Protein AF-0000000086528249 (afdb_homodimer)

Radius of gyration: 24.64 Å; Cα contacts (8 Å, |Δi|>4): 1067; chains: 2; bounding box: 59×67×69 Å

Nearest PDB structures (foldseek):
  6g4r-assembly1_E  TM=5.813E-01  e=4.427E-22  Corynebacterium glutamicum
  3fxq-assembly1_A  TM=6.272E-01  e=4.652E-21  Comamonas testosteroni
  1al3-assembly1_A  TM=8.675E-01  e=9.451E-14  Klebsiella aerogenes
  5z50-assembly1_B  TM=8.691E-01  e=2.335E-13  Pseudomonas aeruginosa
  4gxa-assembly1_A  TM=8.692E-01  e=1.250E-11  Salmonella enterica subsp. enterica serovar Typhimurium str. LT2

Organism: NCBI:txid488447

Sequence (606 aa):
MSSDRSSLLPALTLRQVQHFVVLAHARSFTQAAQALSLTQPALTASIRQIEFLLGGRLFARSAHRLTLTSAGEAVLPLAERLLNQARGTFDDMTRLIGERIQTVRIAFIPSVAGRLLPALNALRDAHPTLRFTLTDLPNSALVEAVRDSVADLGIGVREPDSDDGTLRYRQLFEDEIVIVVRHDDPLARAKSVTWARLVDRELAVFVRGSVSESLHRTGGAEKLRLNVTYRMEYTEPLYALARNGLATAVLPSLYTMHLHDPELVALRVDKPRVTRAISLISLAGDDRGPHVRACREWIAKHIMSSDRSSLLPALTLRQVQHFVVLAHARSFTQAAQALSLTQPALTASIRQIEFLLGGRLFARSAHRLTLTSAGEAVLPLAERLLNQARGTFDDMTRLIGERIQTVRIAFIPSVAGRLLPALNALRDAHPTLRFTLTDLPNSALVEAVRDSVADLGIGVREPDSDDGTLRYRQLFEDEIVIVVRHDDPLARAKSVTWARLVDRELAVFVRGSVSESLHRTGGAEKLRLNVTYRMEYTEPLYALARNGLATAVLPSLYTMHLHDPELVALRVDKPRVTRAISLISLAGDDRGPHVRACREWIAKHI

Secondary structure (DSSP, 8-state):
----TTSSGGGS-HHHHHHHHHHHHH--HHHHHHHHT--HHHHHHHHHHHHHHHTS-SEEEETTEEEE-HHHHHHHHHHHHHHHHHHHHHHHHHHHHSS--EEEEEEE-GGGHHHHHHHHHHHHHH-TTEEEEEEE--HHHHHHHHHTTS-SEEEEE--GGG-SSSEEEEEEEEEEEEEEEETTSGGGGSSEEEGGGGTTSEEEEESSSHHHHHHHHHHHHHT---EEEEEESSHHHHHHHHHTTS-EEEEEGGGGTT---TTEEEEEEESS--EEEEEEEEESS--SSHHHHHHHHHHHHH-/----TTSSTTTS-HHHHHHHHHHHHH--HHHHHHHHT--HHHHHHHHHHHHHHHTS-SEEEETTEEEE-HHHHHHHHHHHHHHHHHHHHHHHHHHHHSS--EEEEEEE-GGGHHHHHHHHHHHHHH-TTEEEEEEE--HHHHHHHHHTTS-SEEEEE--GGG-SSSEEEEEEEEEEEEEEEETTSGGGGSSEEEGGGGTTSEEEEESSSHHHHHHHHHHHHHT---EEEEEESSHHHHHHHHHTTS-EEEEEGGGGTT---TTEEEEEEESS--EEEEEEEEESS--SSHHHHHHHHHHHHH-

InterPro domains:
  IPR000847 LysR, HTH, N-terminal domain [PF00126] (14-73)
  IPR000847 LysR, HTH, N-terminal domain [PR00039] (29-40)
  IPR000847 LysR, HTH, N-terminal domain [PR00039] (40-50)
  IPR000847 LysR, HTH, N-terminal domain [PR00039] (50-61)
  IPR000847 LysR, HTH, N-terminal domain [PS50931] (12-69)
  IPR005119 LysR, substrate-binding [PF03466] (102-302)
  IPR036388 Winged helix-like DNA-binding domain superfamily [G3DSA:1.10.10.10] (6-93)
  IPR036390 Winged helix DNA-binding domain superfamily [SSF46785] (12-119)
  IPR050950 HTH-type LysR transcriptional regulators [PTHR30419] (12-302)

Foldseek 3Di:
DPPPPVVLVVVQDLVLLVLLLLCQVVQDLVVSCVVSVHDSVVSVVSQVSVCVSVVHHQWDDDPPTTHGDPVVVVCNVVSVLVNLLVVQVVLQVVLVPPVRLAEAEEEEAPLCCVQQVVLVVVVCVVPVSYHYDYHHDFQVVQQVCQLVPSGAKYWHFDDPVPPPVFKDKAFQDKWWKKKKAFCPDPCNVDQEEEPQVQLPFEEEEAQDDCQVVLVVVLCVVVVGHHHHDYHHNDVVVLVVCRLVVNGIYIDTCSNCPPPPPNGMDIHAYPPPIDITTTIMMHTNDDGPDPSSVVSSVSSSVRD/DPPPPVVLVVVQDLVLLVLLLLCQVVQDLVVSCVVSVHDSVVSVVSQVSVCVSVVHHQWDDDPPTTHGDPVVVVCNVVSVLVNLLVVQVVLQVVLVPPVRLAEAEEEEAPLCCVQQVVLVVVVCVVPVSYHYDYHHDFQVVQQVCQLVPSGAKYWHFDDPVPPPVFKDKAFQDKWWKWKKAFCPDPCNVDQEEEPQVQLPFEEEEAQDDCQVVLVVVLCVVVVGHHHHDYHHNDVVVLVVCRLVRNGIYIDTCSNCPPPPDNGMDIHAYPPPIDITTTIMMHTNDDGPDPSSVVSSVSSSVRD

pLDDT: mean 81.99, std 16.3, range [23.48, 98.25]

Solvent-accessible surface area (backbone atoms only — not comparable to full-atom values): 32437 Å² total; per-residue (Å²): 133,80,80,60,74,74,66,59,54,77,74,60,46,70,65,44,47,47,51,46,53,45,29,67,71,56,39,28,63,62,59,24,12,59,75,67,74,42,52,48,68,58,47,52,51,42,48,50,48,49,21,58,75,69,69,44,62,36,62,40,77,51,103,86,48,52,38,69,25,75,56,22,59,63,41,45,63,53,44,50,50,49,49,54,36,45,49,53,49,48,42,53,55,54,23,68,71,56,97,45,54,42,72,36,34,36,26,28,27,47,56,49,26,71,54,49,49,59,45,49,52,54,48,33,73,77,35,76,54,52,42,75,46,69,40,58,32,60,53,72,59,29,52,47,32,26,74,69,60,57,16,61,33,22,44,35,63,66,57,88,87,64,76,77,62,58,55,35,76,43,79,51,51,77,41,41,42,24,36,33,36,24,52,84,38,85,70,52,80,45,74,58,42,48,54,76,78,42,38,92,35,46,26,26,34,46,64,65,66,65,63,54,53,47,48,48,53,48,21,60,74,65,71,43,65,66,42,76,75,41,52,28,75,50,66,52,40,40,52,32,33,10,64,66,70,67,23,39,21,47,44,54,41,55,70,49,74,73,64,50,44,82,56,48,40,78,28,45,37,34,81,61,74,48,68,45,49,32,19,42,32,29,53,54,63,79,64,96,40,71,64,45,46,51,49,53,54,48,49,60,70,65,77,133,78,80,59,71,74,65,61,54,75,74,58,45,70,63,45,47,47,52,46,52,45,29,68,71,55,39,29,63,64,57,24,11,57,75,66,73,42,53,48,68,56,45,52,52,42,47,50,49,50,22,58,76,70,70,45,63,36,60,41,77,50,102,84,48,52,39,69,26,75,57,22,60,64,42,44,62,53,43,51,49,48,50,54,35,46,51,53,48,48,42,52,54,53,25,69,72,58,100,44,55,41,71,38,34,37,26,28,27,48,56,48,26,71,54,49,49,59,44,50,52,55,48,33,72,77,36,75,55,50,40,75,47,68,40,56,32,61,51,70,60,29,52,48,31,24,73,69,61,58,17,60,32,22,43,34,64,66,56,87,86,65,74,76,65,57,54,35,76,43,79,51,51,78,42,41,42,22,35,34,35,24,51,84,38,84,67,50,80,44,72,58,42,47,55,76,78,43,39,90,37,47,25,26,35,47,64,64,66,64,59,53,54,47,48,48,52,48,22,59,75,67,71,43,64,65,42,75,73,41,51,27,73,52,66,53,40,41,52,32,33,10,65,65,69,68,23,39,20,45,44,55,40,56,68,50,74,74,62,50,42,81,56,49,37,78,27,45,36,32,81,62,75,49,69,46,49,34,18,43,33,30,53,54,63,81,65,96,40,70,67,43,46,52,49,53,54,50,47,61,71,64,75

Structure (mmCIF, N/CA/C/O backbone):
data_AF-0000000086528249-model_v1
#
loop_
_entity.id
_entity.type
_entity.pdbx_description
1 polymer 'LysR family transcriptional regulator'
#
loop_
_atom_site.group_PDB
_atom_site.id
_atom_site.type_symbol
_atom_site.label_atom_id
_atom_site.label_alt_id
_atom_site.label_comp_id
_atom_site.label_asym_id
_atom_site.label_entity_id
_atom_site.label_seq_id
_atom_site.pdbx_PDB_ins_code
_atom_site.Cartn_x
_atom_site.Cartn_y
_atom_site.Cartn_z
_atom_site.occupancy
_atom_site.B_iso_or_equiv
_atom_site.auth_seq_id
_atom_site.auth_comp_id
_atom_site.auth_asym_id
_atom_site.auth_atom_id
_atom_site.pdbx_PDB_model_num
ATOM 1 N N . MET A 1 1 ? -2.473 31.891 -31.531 1 23.48 1 MET A N 1
ATOM 2 C CA . MET A 1 1 ? -3.223 32.25 -30.328 1 23.48 1 MET A CA 1
ATOM 3 C C . MET A 1 1 ? -3.342 31.031 -29.391 1 23.48 1 MET A C 1
ATOM 5 O O . MET A 1 1 ? -4.043 30.078 -29.703 1 23.48 1 MET A O 1
ATOM 9 N N . SER A 1 2 ? -2.258 30.578 -28.766 1 27.86 2 SER A N 1
ATOM 10 C CA . SER A 1 2 ? -1.932 29.484 -27.859 1 27.86 2 SER A CA 1
ATOM 11 C C . SER A 1 2 ? -2.859 29.469 -26.641 1 27.86 2 SER A C 1
ATOM 13 O O . SER A 1 2 ? -2.916 30.438 -25.891 1 27.86 2 SER A O 1
ATOM 15 N N . SER A 1 3 ? -4.125 29.047 -26.797 1 33.69 3 SER A N 1
ATOM 16 C CA . SER A 1 3 ? -5.176 29.141 -25.781 1 33.69 3 SER A CA 1
ATOM 17 C C . SER A 1 3 ? -4.637 28.812 -24.391 1 33.69 3 SER A C 1
AT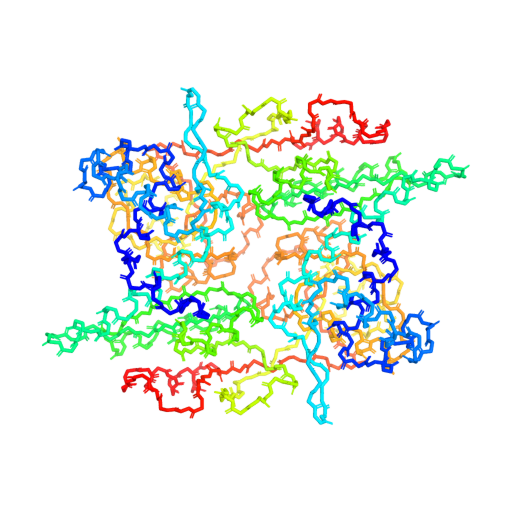OM 19 O O . SER A 1 3 ? -3.93 27.812 -24.219 1 33.69 3 SER A O 1
ATOM 21 N N . ASP A 1 4 ? -4.371 29.719 -23.547 1 31.38 4 ASP A N 1
ATOM 22 C CA . ASP A 1 4 ? -3.744 29.953 -22.25 1 31.38 4 ASP A CA 1
ATOM 23 C C . ASP A 1 4 ? -4.238 28.953 -21.219 1 31.38 4 ASP A C 1
ATOM 25 O O . ASP A 1 4 ? -5.402 28.984 -20.812 1 31.38 4 ASP A O 1
ATOM 29 N N . ARG A 1 5 ? -3.912 27.875 -21.219 1 33.31 5 ARG A N 1
ATOM 30 C CA . ARG A 1 5 ? -4.207 26.766 -20.312 1 33.31 5 ARG A CA 1
ATOM 31 C C . ARG A 1 5 ? -4.242 27.25 -18.859 1 33.31 5 ARG A C 1
ATOM 33 O O . ARG A 1 5 ? -4.625 26.516 -17.953 1 33.31 5 ARG A O 1
ATOM 40 N N . SER A 1 6 ? -3.584 28.297 -18.469 1 35.91 6 SER A N 1
ATOM 41 C CA . SER A 1 6 ? -3.668 29.016 -17.219 1 35.91 6 SER A CA 1
ATOM 42 C C . SER A 1 6 ? -5.086 29.516 -16.953 1 35.91 6 SER A C 1
ATOM 44 O O . SER A 1 6 ? -5.438 29.844 -15.82 1 35.91 6 SER A O 1
ATOM 46 N N . SER A 1 7 ? -5.809 29.906 -18 1 37.28 7 SER A N 1
ATOM 47 C CA . SER A 1 7 ? -7.121 30.531 -17.938 1 37.28 7 SER A CA 1
ATOM 48 C C . SER A 1 7 ? -8.188 29.547 -17.469 1 37.28 7 SER A C 1
ATOM 50 O O . SER A 1 7 ? -9.281 29.953 -17.062 1 37.28 7 SER A O 1
ATOM 52 N N . LEU A 1 8 ? -8.094 28.344 -17.625 1 37.5 8 LEU A N 1
ATOM 53 C CA . LEU A 1 8 ? -9.086 27.344 -17.25 1 37.5 8 LEU A CA 1
ATOM 54 C C . LEU A 1 8 ? -9.023 27.062 -15.75 1 37.5 8 LEU A C 1
ATOM 56 O O . LEU A 1 8 ? -9.977 26.516 -15.18 1 37.5 8 LEU A O 1
ATOM 60 N N . LEU A 1 9 ? -8.031 27.219 -15.102 1 41 9 LEU A N 1
ATOM 61 C CA . LEU A 1 9 ? -7.859 27.016 -13.664 1 41 9 LEU A CA 1
ATOM 62 C C . LEU A 1 9 ? -8.867 27.859 -12.875 1 41 9 LEU A C 1
ATOM 64 O O . LEU A 1 9 ? -9.406 27.391 -11.875 1 41 9 LEU A O 1
ATOM 68 N N . PRO A 1 10 ? -8.922 29.109 -13.242 1 44.31 10 PRO A N 1
ATOM 69 C CA . PRO A 1 10 ? -9.781 30 -12.445 1 44.31 10 PRO A CA 1
ATOM 70 C C . PRO A 1 10 ? -11.234 29.531 -12.422 1 44.31 10 PRO A C 1
ATOM 72 O O . PRO A 1 10 ? -11.984 29.891 -11.508 1 44.31 10 PRO A O 1
ATOM 75 N N . ALA A 1 11 ? -11.672 28.797 -13.422 1 53.31 11 ALA A N 1
ATOM 76 C CA . ALA A 1 11 ? -13.117 28.578 -13.477 1 53.31 11 ALA A CA 1
ATOM 77 C C . ALA A 1 11 ? -13.508 27.359 -12.641 1 53.31 11 ALA A C 1
ATOM 79 O O . ALA A 1 11 ? -14.672 27.203 -12.258 1 53.31 11 ALA A O 1
ATOM 80 N N . LEU A 1 12 ? -12.531 26.516 -12.391 1 56 12 LEU A N 1
ATOM 81 C CA . LEU A 1 12 ? -12.852 25.375 -11.523 1 56 12 LEU A CA 1
ATOM 82 C C . LEU A 1 12 ? -12.555 25.703 -10.07 1 56 12 LEU A C 1
ATOM 84 O O . LEU A 1 12 ? -11.422 26.062 -9.727 1 56 12 LEU A O 1
ATOM 88 N N . THR A 1 13 ? -13.656 25.781 -9.219 1 62.72 13 THR A N 1
ATOM 89 C CA . THR A 1 13 ? -13.508 26.109 -7.809 1 62.72 13 THR A CA 1
ATOM 90 C C . THR A 1 13 ? -13.227 24.859 -6.984 1 62.72 13 THR A C 1
ATOM 92 O O . THR A 1 13 ? -13.555 23.75 -7.398 1 62.72 13 THR A O 1
ATOM 95 N N . LEU A 1 14 ? -12.641 25.078 -5.922 1 68.31 14 LEU A N 1
ATOM 96 C CA . LEU A 1 14 ? -12.414 23.984 -4.98 1 68.31 14 LEU A CA 1
ATOM 97 C C . LEU A 1 14 ? -13.734 23.344 -4.551 1 68.31 14 LEU A C 1
ATOM 99 O O . LEU A 1 14 ? -13.789 22.141 -4.293 1 68.31 14 LEU A O 1
ATOM 103 N N . ARG A 1 15 ? -14.672 24.188 -4.496 1 69.81 15 ARG A N 1
ATOM 104 C CA . ARG A 1 15 ? -16 23.688 -4.164 1 69.81 15 ARG A CA 1
ATOM 105 C C . ARG A 1 15 ? -16.484 22.688 -5.207 1 69.81 15 ARG A C 1
ATOM 107 O O . ARG A 1 15 ? -17.078 21.672 -4.863 1 69.81 15 ARG A O 1
ATOM 114 N N . GLN A 1 16 ? -16.219 23.031 -6.383 1 73.38 16 GLN A N 1
ATOM 115 C CA . GLN A 1 16 ? -16.625 22.141 -7.461 1 73.38 16 GLN A CA 1
ATOM 116 C C . GLN A 1 16 ? -15.844 20.828 -7.406 1 73.38 16 GLN A C 1
ATOM 118 O O . GLN A 1 16 ? -16.406 19.75 -7.621 1 73.38 16 GLN A O 1
ATOM 123 N N . VAL A 1 17 ? -14.609 20.984 -7.125 1 76.12 17 VAL A N 1
ATOM 124 C CA . VAL A 1 17 ? -13.781 19.781 -6.977 1 76.12 17 VAL A CA 1
ATOM 125 C C . VAL A 1 17 ? -14.305 18.938 -5.824 1 76.12 17 VAL A C 1
ATOM 127 O O . VAL A 1 17 ? -14.367 17.703 -5.926 1 76.12 17 VAL A O 1
ATOM 130 N N . GLN A 1 18 ? -14.68 19.594 -4.793 1 77.44 18 GLN A N 1
ATOM 131 C CA . GLN A 1 18 ? -15.281 18.906 -3.656 1 77.44 18 GLN A CA 1
ATOM 132 C C . GLN A 1 18 ? -16.578 18.203 -4.062 1 77.44 18 GLN A C 1
ATOM 134 O O . GLN A 1 18 ? -16.828 17.078 -3.645 1 77.44 18 GLN A O 1
ATOM 139 N N . HIS A 1 19 ? -17.391 18.844 -4.871 1 80.94 19 HIS A N 1
ATOM 140 C CA . HIS A 1 19 ? -18.641 18.25 -5.367 1 80.94 19 HIS A CA 1
ATOM 141 C C . HIS A 1 19 ? -18.359 16.969 -6.137 1 80.94 19 HIS A C 1
ATOM 143 O O . HIS A 1 19 ? -19.047 15.969 -5.941 1 80.94 19 HIS A O 1
ATOM 149 N N . PHE A 1 20 ? -17.312 16.984 -6.879 1 83.88 20 PHE A N 1
ATOM 150 C CA . PHE A 1 20 ? -16.922 15.836 -7.668 1 83.88 20 PHE A CA 1
ATOM 151 C C . PHE A 1 20 ? -16.5 14.68 -6.762 1 83.88 20 PHE A C 1
ATOM 153 O O . PHE A 1 20 ? -16.984 13.555 -6.926 1 83.88 20 PHE A O 1
ATOM 160 N N . VAL A 1 21 ? -15.711 15.047 -5.887 1 79.62 21 VAL A N 1
ATOM 161 C CA . VAL A 1 21 ? -15.164 14.008 -5.016 1 79.62 21 VAL A CA 1
ATOM 162 C C . VAL A 1 21 ? -16.281 13.383 -4.191 1 79.62 21 VAL A C 1
ATOM 164 O O . VAL A 1 21 ? -16.375 12.156 -4.082 1 79.62 21 VAL A O 1
ATOM 167 N N . VAL A 1 22 ? -17.188 14.133 -3.652 1 78.56 22 VAL A N 1
ATOM 168 C CA . VAL A 1 22 ? -18.281 13.648 -2.824 1 78.56 22 VAL A CA 1
ATOM 169 C C . VAL A 1 22 ? -19.234 12.805 -3.67 1 78.56 22 VAL A C 1
ATOM 171 O O . VAL A 1 22 ? -19.688 11.734 -3.238 1 78.56 22 VAL A O 1
ATOM 174 N N . LEU A 1 23 ? -19.469 13.289 -4.859 1 84.69 23 LEU A N 1
ATOM 175 C CA . LEU A 1 23 ? -20.344 12.531 -5.742 1 84.69 23 LEU A CA 1
ATOM 176 C C . LEU A 1 23 ? -19.703 11.211 -6.148 1 84.69 23 LEU A C 1
ATOM 178 O O . LEU A 1 23 ? -20.375 10.188 -6.25 1 84.69 23 LEU A O 1
ATOM 182 N N . ALA A 1 24 ? -18.484 11.328 -6.375 1 82.06 24 ALA A N 1
ATOM 183 C CA . ALA A 1 24 ? -17.75 10.133 -6.789 1 82.06 24 ALA A CA 1
ATOM 184 C C . ALA A 1 24 ? -17.828 9.047 -5.723 1 82.06 24 ALA A C 1
ATOM 186 O O . ALA A 1 24 ? -17.906 7.855 -6.047 1 82.06 24 ALA A O 1
ATOM 187 N N . HIS A 1 25 ? -17.859 9.477 -4.574 1 74.56 25 HIS A N 1
ATOM 188 C CA . HIS A 1 25 ? -17.906 8.523 -3.469 1 74.56 25 HIS A CA 1
ATOM 189 C C . HIS A 1 25 ? -19.344 8.102 -3.166 1 74.56 25 HIS A C 1
ATOM 191 O O . HIS A 1 25 ? -19.594 6.934 -2.855 1 74.56 25 HIS A O 1
ATOM 197 N N . ALA A 1 26 ? -20.297 9.008 -3.271 1 76.06 26 ALA A N 1
ATOM 198 C CA . ALA A 1 26 ? -21.703 8.734 -2.947 1 76.06 26 ALA A CA 1
ATOM 199 C C . ALA A 1 26 ? -22.375 7.941 -4.059 1 76.06 26 ALA A C 1
ATOM 201 O O . ALA A 1 26 ? -23.312 7.188 -3.807 1 76.06 26 ALA A O 1
ATOM 202 N N . ARG A 1 27 ? -21.953 8.203 -5.301 1 78.25 27 ARG A N 1
ATOM 203 C CA . ARG A 1 27 ? -22.484 7.605 -6.523 1 78.25 27 ARG A CA 1
ATOM 204 C C . ARG A 1 27 ? -23.984 7.84 -6.637 1 78.25 27 ARG A C 1
ATOM 206 O O . ARG A 1 27 ? -24.703 7.023 -7.215 1 78.25 27 ARG A O 1
ATOM 213 N N . SER A 1 28 ? -24.406 8.742 -5.949 1 83.06 28 SER A N 1
ATOM 214 C CA . SER A 1 28 ? -25.797 9.195 -5.984 1 83.06 28 SER A CA 1
ATOM 215 C C . SER A 1 28 ? -25.875 10.719 -5.887 1 83.06 28 SER A C 1
ATOM 217 O O . SER A 1 28 ? -25.375 11.312 -4.934 1 83.06 28 SER A O 1
ATOM 219 N N . PHE A 1 29 ? -26.516 11.281 -6.844 1 86.44 29 PHE A N 1
ATOM 220 C CA . PHE A 1 29 ? -26.656 12.734 -6.836 1 86.44 29 PHE A CA 1
ATOM 221 C C . PHE A 1 29 ? -27.453 13.195 -5.621 1 86.44 29 PHE A C 1
ATOM 223 O O . PHE A 1 29 ? -27.109 14.195 -4.992 1 86.44 29 PHE A O 1
ATOM 230 N N . THR A 1 30 ? -28.438 12.391 -5.293 1 84.38 30 THR A N 1
ATOM 231 C CA . THR A 1 30 ? -29.281 12.773 -4.156 1 84.38 30 THR A CA 1
ATOM 232 C C . THR A 1 30 ? -28.484 12.695 -2.854 1 84.38 30 THR A C 1
ATOM 234 O O . THR A 1 30 ? -28.5 13.633 -2.057 1 84.38 30 THR A O 1
ATOM 237 N N . GLN A 1 31 ? -27.844 11.664 -2.73 1 83.12 31 GLN A N 1
ATOM 238 C CA . GLN A 1 31 ? -27.078 11.469 -1.506 1 83.12 31 GLN A CA 1
ATOM 239 C C . GLN A 1 31 ? -25.938 12.469 -1.412 1 83.12 31 GLN A C 1
ATOM 241 O O . GLN A 1 31 ? -25.656 13.008 -0.337 1 83.12 31 GLN A O 1
ATOM 246 N N . ALA A 1 32 ? -25.281 12.625 -2.496 1 84.75 32 ALA A N 1
ATOM 247 C CA . ALA A 1 32 ? -24.188 13.586 -2.523 1 84.75 32 ALA A CA 1
ATOM 248 C C . ALA A 1 32 ? -24.688 15 -2.23 1 84.75 32 ALA A C 1
ATOM 250 O O . ALA A 1 32 ? -24.062 15.742 -1.476 1 84.75 32 ALA A O 1
ATOM 251 N N . ALA A 1 33 ? -25.766 15.344 -2.768 1 84.62 33 ALA A N 1
ATOM 252 C CA . ALA A 1 33 ? -26.344 16.672 -2.541 1 84.62 33 ALA A CA 1
ATOM 253 C C . ALA A 1 33 ? -26.688 16.875 -1.069 1 84.62 33 ALA A C 1
ATOM 255 O O . ALA A 1 33 ? -26.422 17.938 -0.503 1 84.62 33 ALA A O 1
ATOM 256 N N . GLN A 1 34 ? -27.219 15.867 -0.507 1 78.75 34 GLN A N 1
ATOM 257 C CA . GLN A 1 34 ? -27.547 15.922 0.913 1 78.75 34 GLN A CA 1
ATOM 258 C C . GLN A 1 34 ? -26.297 16.094 1.764 1 78.75 34 GLN A C 1
ATOM 260 O O . GLN A 1 34 ? -26.266 16.938 2.658 1 78.75 34 GLN A O 1
ATOM 265 N N . ALA A 1 35 ? -25.328 15.422 1.39 1 76.25 35 ALA A N 1
ATOM 266 C CA . ALA A 1 35 ? -24.078 15.469 2.141 1 76.25 35 ALA A CA 1
ATOM 267 C C . ALA A 1 35 ? -23.422 16.844 2.02 1 76.25 35 ALA A C 1
ATOM 269 O O . ALA A 1 35 ? -22.734 17.281 2.943 1 76.25 35 ALA A O 1
ATOM 270 N N . LEU A 1 36 ? -23.641 17.422 0.919 1 76.12 36 LEU A N 1
ATOM 271 C CA . LEU A 1 36 ? -23 18.703 0.621 1 76.12 36 LEU A CA 1
ATOM 272 C C . LEU A 1 36 ? -23.922 19.875 0.965 1 76.12 36 LEU A C 1
ATOM 274 O O . LEU A 1 36 ? -23.562 21.031 0.792 1 76.12 36 LEU A O 1
ATOM 278 N N . SER A 1 37 ? -25.141 19.5 1.479 1 79.19 37 SER A N 1
ATOM 279 C CA . SER A 1 37 ? -26.141 20.516 1.778 1 79.19 37 SER A CA 1
ATOM 280 C C . SER A 1 37 ? -26.438 21.375 0.556 1 79.19 37 SER A C 1
ATOM 282 O O . SER A 1 37 ? -26.469 22.609 0.65 1 79.19 37 SER A O 1
ATOM 284 N N . LEU A 1 38 ? -26.547 20.703 -0.552 1 79.31 38 LEU A N 1
ATOM 285 C CA . LEU A 1 38 ? -26.922 21.328 -1.816 1 79.31 38 LEU A CA 1
ATOM 286 C C . LEU A 1 38 ? -28.203 20.703 -2.367 1 79.31 38 LEU A C 1
ATOM 288 O O . LEU A 1 38 ? -28.594 19.609 -1.959 1 79.31 38 LEU A O 1
ATOM 292 N N . THR A 1 39 ? -28.891 21.516 -3.164 1 82.44 39 THR A N 1
ATOM 293 C CA . THR A 1 39 ? -29.953 20.906 -3.957 1 82.44 39 THR A CA 1
ATOM 294 C C . THR A 1 39 ? -29.375 20.031 -5.066 1 82.44 39 THR A C 1
ATOM 296 O O . THR A 1 39 ? -28.25 20.281 -5.531 1 82.44 39 THR A O 1
ATOM 299 N N . GLN A 1 40 ? -30.047 19.016 -5.348 1 87.12 40 GLN A N 1
ATOM 300 C CA . GLN A 1 40 ? -29.594 18.109 -6.391 1 87.12 40 GLN A CA 1
ATOM 301 C C . GLN A 1 40 ? -29.344 18.844 -7.699 1 87.12 40 GLN A C 1
ATOM 303 O O . GLN A 1 40 ? -28.344 18.609 -8.375 1 87.12 40 GLN A O 1
ATOM 308 N N . PRO A 1 41 ? -30.188 19.875 -8.133 1 86.25 41 PRO A N 1
ATOM 309 C CA . PRO A 1 41 ? -29.891 20.609 -9.359 1 86.25 41 PRO A CA 1
ATOM 310 C C . PRO A 1 41 ? -28.594 21.406 -9.281 1 86.25 41 PRO A C 1
ATOM 312 O O . PRO A 1 41 ? -27.844 21.484 -10.266 1 86.25 41 PRO A O 1
ATOM 315 N N . ALA A 1 42 ? -28.359 21.938 -8.125 1 81.19 42 ALA A N 1
ATOM 316 C CA . ALA A 1 42 ? -27.125 22.688 -7.938 1 81.19 42 ALA A CA 1
ATOM 317 C C . ALA A 1 42 ? -25.906 21.797 -8.078 1 81.19 42 ALA A C 1
ATOM 319 O O . ALA A 1 42 ? -24.906 22.172 -8.695 1 81.19 42 ALA A O 1
ATOM 320 N N . LEU A 1 43 ? -25.969 20.625 -7.465 1 88.88 43 LEU A N 1
ATOM 321 C CA . LEU A 1 43 ? -24.875 19.672 -7.582 1 88.88 43 LEU A CA 1
ATOM 322 C C . LEU A 1 43 ? -24.703 19.219 -9.031 1 88.88 43 LEU A C 1
ATOM 324 O O . LEU A 1 43 ? -23.578 19.125 -9.523 1 88.88 43 LEU A O 1
ATOM 328 N N . THR A 1 44 ? -25.766 18.938 -9.68 1 88.44 44 THR A N 1
ATOM 329 C CA . THR A 1 44 ? -25.734 18.5 -11.078 1 88.44 44 THR A CA 1
ATOM 330 C C . THR A 1 44 ? -25.078 19.562 -11.953 1 88.44 44 THR A C 1
ATOM 332 O O . THR A 1 44 ? -24.219 19.25 -12.781 1 88.44 44 THR A O 1
ATOM 335 N N . ALA A 1 45 ? -25.453 20.797 -11.742 1 85.25 45 ALA A N 1
ATOM 336 C CA . ALA A 1 45 ? -24.875 21.906 -12.492 1 85.25 45 ALA A CA 1
ATOM 337 C C . ALA A 1 45 ? -23.375 22.031 -12.242 1 85.25 45 ALA A C 1
ATOM 339 O O . ALA A 1 45 ? -22.594 22.266 -13.172 1 85.25 45 ALA A O 1
ATOM 340 N N . SER A 1 46 ? -23.047 21.875 -10.969 1 83.12 46 SER A N 1
ATOM 341 C CA . SER A 1 46 ? -21.641 21.938 -10.586 1 83.12 46 SER A CA 1
ATOM 342 C C . SER A 1 46 ? -20.812 20.859 -11.305 1 83.12 46 SER A C 1
ATOM 344 O O . SER A 1 46 ? -19.734 21.156 -11.828 1 83.12 46 SER A O 1
ATOM 346 N N . ILE A 1 47 ? -21.328 19.641 -11.375 1 87.5 47 ILE A N 1
ATOM 347 C CA . ILE A 1 47 ? -20.641 18.516 -12 1 87.5 47 ILE A CA 1
ATOM 348 C C . ILE A 1 47 ? -20.547 18.734 -13.508 1 87.5 47 ILE A C 1
ATOM 350 O O . ILE A 1 47 ? -19.5 18.5 -14.109 1 87.5 47 ILE A O 1
ATOM 354 N N . ARG A 1 48 ? -21.594 19.234 -14.07 1 84.25 48 ARG A N 1
ATOM 355 C CA . ARG A 1 48 ? -21.594 19.547 -15.5 1 84.25 48 ARG A CA 1
ATOM 356 C C . ARG A 1 48 ? -20.531 20.594 -15.828 1 84.25 48 ARG A C 1
ATOM 358 O O . ARG A 1 48 ? -19.859 20.516 -16.859 1 84.25 48 ARG A O 1
ATOM 365 N N . GLN A 1 49 ? -20.469 21.516 -14.984 1 77 49 GLN A N 1
ATOM 366 C CA . GLN A 1 49 ? -19.484 22.578 -15.188 1 77 49 GLN A CA 1
ATOM 367 C C . GLN A 1 49 ? -18.062 22.016 -15.141 1 77 49 GLN A C 1
ATOM 369 O O . GLN A 1 49 ? -17.219 22.391 -15.961 1 77 49 GLN A O 1
ATOM 374 N N . ILE A 1 50 ? -17.797 21.188 -14.172 1 77.62 50 ILE A N 1
ATOM 375 C CA . ILE A 1 50 ? -16.484 20.578 -14.062 1 77.62 50 ILE A CA 1
ATOM 376 C C . ILE A 1 50 ? -16.188 19.766 -15.32 1 77.62 50 ILE A C 1
ATOM 378 O O . ILE A 1 50 ? -15.078 19.844 -15.867 1 77.62 50 ILE A O 1
ATOM 382 N N . GLU A 1 51 ? -17.125 18.969 -15.719 1 82.38 51 GLU A N 1
ATOM 383 C CA . GLU A 1 51 ? -16.953 18.141 -16.906 1 82.38 51 GLU A CA 1
ATOM 384 C C . GLU A 1 51 ? -16.719 19 -18.141 1 82.38 51 GLU A C 1
ATOM 386 O O . GLU A 1 51 ? -15.891 18.656 -18.984 1 82.38 51 GLU A O 1
ATOM 391 N N . PHE A 1 52 ? -17.453 20.078 -18.203 1 73.69 52 PHE A N 1
ATOM 392 C CA . PHE A 1 52 ? -17.297 21.031 -19.297 1 73.69 52 PHE A CA 1
ATOM 393 C C . PHE A 1 52 ? -15.891 21.625 -19.297 1 73.69 52 PHE A C 1
ATOM 395 O O . PHE A 1 52 ? -15.219 21.641 -20.328 1 73.69 52 PHE A O 1
ATOM 402 N N . LEU A 1 53 ? -15.484 22.078 -18.156 1 67.69 53 LEU A N 1
ATOM 403 C CA . LEU A 1 53 ? -14.18 22.719 -18.031 1 67.69 53 LEU A CA 1
ATOM 404 C C . LEU A 1 53 ? -13.055 21.734 -18.328 1 67.69 53 LEU A C 1
ATOM 406 O O . LEU A 1 53 ? -12.039 22.109 -18.922 1 67.69 53 LEU A O 1
ATOM 410 N N . LEU A 1 54 ? -13.32 20.5 -17.891 1 69.88 54 LEU A N 1
ATOM 411 C CA . LEU A 1 54 ? -12.297 19.484 -18.062 1 69.88 54 LEU A CA 1
ATOM 412 C C . LEU A 1 54 ? -12.398 18.844 -19.453 1 69.88 54 LEU A C 1
ATOM 414 O O . LEU A 1 54 ? -11.484 18.156 -19.891 1 69.88 54 LEU A O 1
ATOM 418 N N . GLY A 1 55 ? -13.445 19.078 -20.141 1 70 55 GLY A N 1
ATOM 419 C CA . GLY A 1 55 ? -13.617 18.641 -21.516 1 70 55 GLY A CA 1
ATOM 420 C C . GLY A 1 55 ? -14.07 17.203 -21.641 1 70 55 GLY A C 1
ATOM 421 O O . GLY A 1 55 ? -13.844 16.562 -22.672 1 70 55 GLY A O 1
ATOM 422 N N . GLY A 1 56 ? -14.57 16.641 -20.578 1 75.62 56 GLY A N 1
ATOM 423 C CA . GLY A 1 56 ? -15.031 15.258 -20.625 1 75.62 56 GLY A CA 1
ATOM 424 C C . GLY A 1 56 ? -15.953 14.906 -19.469 1 75.62 56 GLY A C 1
ATOM 425 O O . GLY A 1 56 ? -16 15.609 -18.453 1 75.62 56 GLY A O 1
ATOM 426 N N . ARG A 1 57 ? -16.609 13.82 -19.688 1 84.38 57 ARG A N 1
ATOM 427 C CA . ARG A 1 57 ? -17.5 13.32 -18.656 1 84.38 57 ARG A CA 1
ATOM 428 C C . ARG A 1 57 ? -16.734 12.539 -17.594 1 84.38 57 ARG A C 1
ATOM 430 O O . ARG A 1 57 ? -15.82 11.781 -17.922 1 84.38 57 ARG A O 1
ATOM 437 N N . LEU A 1 58 ? -17.047 12.953 -16.406 1 84.25 58 LEU A N 1
ATOM 438 C CA . LEU A 1 58 ? -16.422 12.266 -15.289 1 84.25 58 LEU A CA 1
ATOM 439 C C . LEU A 1 58 ? -17.312 11.156 -14.758 1 84.25 58 LEU A C 1
ATOM 441 O O . LEU A 1 58 ? -16.828 10.227 -14.102 1 84.25 58 LEU A O 1
ATOM 445 N N . PHE A 1 59 ? -18.594 11.336 -15 1 86.69 59 PHE A N 1
ATOM 446 C CA . PHE A 1 59 ? -19.578 10.344 -14.547 1 86.69 59 PHE A CA 1
ATOM 447 C C . PHE A 1 59 ? -20.359 9.781 -15.727 1 86.69 59 PHE A C 1
ATOM 449 O O . PHE A 1 59 ? -20.578 10.477 -16.719 1 86.69 59 PHE A O 1
ATOM 456 N N . ALA A 1 60 ? -20.578 8.453 -15.641 1 80.88 60 ALA A N 1
ATOM 457 C CA . ALA A 1 60 ? -21.469 7.793 -16.594 1 80.88 60 ALA A CA 1
ATOM 458 C C . ALA A 1 60 ? -22.781 7.379 -15.914 1 80.88 60 ALA A C 1
ATOM 460 O O . ALA A 1 60 ? -22.781 6.977 -14.75 1 80.88 60 ALA A O 1
ATOM 461 N N . ARG A 1 61 ? -23.844 7.855 -16.547 1 71.5 61 ARG A N 1
ATOM 462 C CA . ARG A 1 61 ? -25.156 7.516 -16.031 1 71.5 61 ARG A CA 1
ATOM 463 C C . ARG A 1 61 ? -25.75 6.328 -16.781 1 71.5 61 ARG A C 1
ATOM 465 O O . ARG A 1 61 ? -25.766 6.309 -18 1 71.5 61 ARG A O 1
ATOM 472 N N . SER A 1 62 ? -25.766 5.258 -16.203 1 62.22 62 SER A N 1
ATOM 473 C CA . SER A 1 62 ? -26.641 4.215 -16.734 1 62.22 62 SER A CA 1
ATOM 474 C C . SER A 1 62 ? -28 4.227 -16.047 1 62.22 62 SER A C 1
ATOM 476 O O . SER A 1 62 ? -28.188 4.926 -15.039 1 62.22 62 SER A O 1
ATOM 478 N N . ALA A 1 63 ? -29.141 3.727 -16.656 1 55.91 63 ALA A N 1
ATOM 479 C CA . ALA A 1 63 ? -30.531 3.746 -16.203 1 55.91 63 ALA A CA 1
ATOM 480 C C . ALA A 1 63 ? -30.609 3.596 -14.688 1 55.91 63 ALA A C 1
ATOM 482 O O . ALA A 1 63 ? -31.516 4.137 -14.055 1 55.91 63 ALA A O 1
ATOM 483 N N . HIS A 1 64 ? -29.672 3.029 -13.977 1 57.31 64 HIS A N 1
ATOM 484 C CA . HIS A 1 64 ? -29.922 2.76 -12.562 1 57.31 64 HIS A CA 1
ATOM 485 C C . HIS A 1 64 ? -28.719 3.145 -11.711 1 57.31 64 HIS A C 1
ATOM 487 O O . HIS A 1 64 ? -28.781 3.1 -10.484 1 57.31 64 HIS A O 1
ATOM 493 N N . ARG A 1 65 ? -27.547 3.629 -12.328 1 66.44 65 ARG A N 1
ATOM 494 C CA . ARG A 1 65 ? -26.453 3.834 -11.375 1 66.44 65 ARG A CA 1
ATOM 495 C C . ARG A 1 65 ? -25.469 4.867 -11.898 1 66.44 65 ARG A C 1
ATOM 497 O O . ARG A 1 65 ? -25.172 4.906 -13.102 1 66.44 65 ARG A O 1
ATOM 504 N N . LEU A 1 66 ? -25.016 5.824 -11 1 79.44 66 LEU A N 1
ATOM 505 C CA . LEU A 1 66 ? -23.969 6.809 -11.258 1 79.44 66 LEU A CA 1
ATOM 506 C C . LEU A 1 66 ? -22.578 6.215 -11.016 1 79.44 66 LEU A C 1
ATOM 508 O O . LEU A 1 66 ? -22.297 5.738 -9.914 1 79.44 66 LEU A O 1
ATOM 512 N N . THR A 1 67 ? -21.859 6 -12.148 1 81.12 67 THR A N 1
ATOM 513 C CA . THR A 1 67 ? -20.5 5.48 -12.031 1 81.12 67 THR A CA 1
ATOM 514 C C . THR A 1 67 ? -19.5 6.473 -12.594 1 81.12 67 THR A C 1
ATOM 516 O O . THR A 1 67 ? -19.859 7.391 -13.328 1 81.12 67 THR A O 1
ATOM 519 N N . LEU A 1 68 ? -18.234 6.324 -12.109 1 79.81 68 LEU A N 1
ATOM 520 C CA . LEU A 1 68 ? -17.172 7.145 -12.68 1 79.81 68 LEU A CA 1
ATOM 521 C C . LEU A 1 68 ? -16.797 6.656 -14.07 1 79.81 68 LEU A C 1
ATOM 523 O O . LEU A 1 68 ? -16.75 5.449 -14.32 1 79.81 68 LEU A O 1
ATOM 527 N N . THR A 1 69 ? -16.562 7.59 -15 1 76.38 69 THR A N 1
ATOM 528 C CA . THR A 1 69 ? -15.914 7.266 -16.266 1 76.38 69 THR A CA 1
ATOM 529 C C . THR A 1 69 ? -14.43 6.965 -16.031 1 76.38 69 THR A C 1
ATOM 531 O O . THR A 1 69 ? -13.914 7.137 -14.93 1 76.38 69 THR A O 1
ATOM 534 N N . SER A 1 70 ? -13.812 6.469 -17.062 1 69.06 70 SER A N 1
ATOM 535 C CA . SER A 1 70 ? -12.367 6.266 -16.984 1 69.06 70 SER A CA 1
ATOM 536 C C . SER A 1 70 ? -11.648 7.559 -16.609 1 69.06 70 SER A C 1
ATOM 538 O O . SER A 1 70 ? -10.703 7.543 -15.82 1 69.06 70 SER A O 1
ATOM 540 N N . ALA A 1 71 ? -12.094 8.586 -17.203 1 68.12 71 ALA A N 1
ATOM 541 C CA . ALA A 1 71 ? -11.547 9.891 -16.859 1 68.12 71 ALA A CA 1
ATOM 542 C C . ALA A 1 71 ? -11.82 10.242 -15.398 1 68.12 71 ALA A C 1
ATOM 544 O O . ALA A 1 71 ? -10.945 10.773 -14.711 1 68.12 71 ALA A O 1
ATOM 545 N N . GLY A 1 72 ? -13.023 9.969 -14.992 1 77 72 GLY A N 1
ATOM 546 C CA . GLY A 1 72 ? -13.367 10.211 -13.602 1 77 72 GLY A CA 1
ATOM 547 C C . GLY A 1 72 ? -12.477 9.461 -12.625 1 77 72 GLY A C 1
ATOM 548 O O . GLY A 1 72 ? -12.023 10.031 -11.633 1 77 72 GLY A O 1
ATOM 549 N N . GLU A 1 73 ? -12.219 8.289 -12.961 1 71.06 73 GLU A N 1
ATOM 550 C CA . GLU A 1 73 ? -11.375 7.449 -12.117 1 71.06 73 GLU A CA 1
ATOM 551 C C . GLU A 1 73 ? -9.945 7.988 -12.055 1 71.06 73 GLU A C 1
ATOM 553 O O . GLU A 1 73 ? -9.305 7.941 -11.008 1 71.06 73 GLU A O 1
ATOM 558 N N . ALA A 1 74 ? -9.531 8.492 -13.148 1 64.5 74 ALA A N 1
ATOM 559 C CA . ALA A 1 74 ? -8.18 9.047 -13.234 1 64.5 74 ALA A CA 1
ATOM 560 C C . ALA A 1 74 ? -8.086 10.375 -12.484 1 64.5 74 ALA A C 1
ATOM 562 O O . ALA A 1 74 ? -7.062 10.68 -11.867 1 64.5 74 ALA A O 1
ATOM 563 N N . VAL A 1 75 ? -9.18 11.078 -12.508 1 68.12 75 VAL A N 1
ATOM 564 C CA . VAL A 1 75 ? -9.195 12.438 -11.969 1 68.12 75 VAL A CA 1
ATOM 565 C C . VAL A 1 75 ? -9.406 12.398 -10.461 1 68.12 75 VAL A C 1
ATOM 567 O O . VAL A 1 75 ? -8.898 13.25 -9.734 1 68.12 75 VAL A O 1
ATOM 570 N N . LEU A 1 76 ? -10.062 11.359 -10.055 1 75.75 76 LEU A N 1
ATOM 571 C CA . LEU A 1 76 ? -10.508 11.328 -8.672 1 75.75 76 LEU A CA 1
ATOM 572 C C . LEU A 1 76 ? -9.32 11.422 -7.715 1 75.75 76 LEU A C 1
ATOM 574 O O . LEU A 1 76 ? -9.297 12.281 -6.832 1 75.75 76 LEU A O 1
ATOM 578 N N . PRO A 1 77 ? -8.305 10.695 -7.934 1 64.69 77 PRO A N 1
ATOM 579 C CA . PRO A 1 77 ? -7.172 10.828 -7.008 1 64.69 77 PRO A CA 1
ATOM 580 C C . PRO A 1 77 ? -6.52 12.211 -7.074 1 64.69 77 PRO A C 1
ATOM 582 O O . PRO A 1 77 ? -6.066 12.734 -6.055 1 64.69 77 PRO A O 1
ATOM 585 N N . LEU A 1 78 ? -6.523 12.75 -8.195 1 62.12 78 LEU A N 1
ATOM 586 C CA . LEU A 1 78 ? -5.965 14.086 -8.375 1 62.12 78 LEU A CA 1
ATOM 587 C C . LEU A 1 78 ? -6.82 15.133 -7.668 1 62.12 78 LEU A C 1
ATOM 589 O O . LEU A 1 78 ? -6.293 16.047 -7.035 1 62.12 78 LEU A O 1
ATOM 593 N N . ALA A 1 79 ? -8.078 14.953 -7.801 1 70.94 79 ALA A N 1
ATOM 594 C CA . ALA A 1 79 ? -9.016 15.859 -7.148 1 70.94 79 ALA A CA 1
ATOM 595 C C . ALA A 1 79 ? -8.891 15.781 -5.629 1 70.94 79 ALA A C 1
ATOM 597 O O . ALA A 1 79 ? -8.891 16.812 -4.945 1 70.94 79 ALA A O 1
ATOM 598 N N . GLU A 1 80 ? -8.766 14.625 -5.234 1 67.12 80 GLU A N 1
ATOM 599 C CA . GLU A 1 80 ? -8.625 14.422 -3.797 1 67.12 80 GLU A CA 1
ATOM 600 C C . GLU A 1 80 ? -7.336 15.047 -3.273 1 67.12 80 GLU A C 1
ATOM 602 O O . GLU A 1 80 ? -7.336 15.703 -2.229 1 67.12 80 GLU A O 1
ATOM 607 N N . ARG A 1 81 ? -6.359 14.875 -4.023 1 59.69 81 ARG A N 1
ATOM 608 C CA . ARG A 1 81 ? -5.082 15.492 -3.67 1 59.69 81 ARG A CA 1
ATOM 609 C C . ARG A 1 81 ? -5.199 17.016 -3.648 1 59.69 81 ARG A C 1
ATOM 611 O O . ARG A 1 81 ? -4.676 17.672 -2.744 1 59.69 81 ARG A O 1
ATOM 618 N N . LEU A 1 82 ? -5.867 17.5 -4.617 1 61.19 82 LEU A N 1
ATOM 619 C CA . LEU A 1 82 ? -6.066 18.938 -4.707 1 61.19 82 LEU A CA 1
ATOM 620 C C . LEU A 1 82 ? -6.844 19.453 -3.498 1 61.19 82 LEU A C 1
ATOM 622 O O . LEU A 1 82 ? -6.484 20.484 -2.918 1 61.19 82 LEU A O 1
ATOM 626 N N . LEU A 1 83 ? -7.84 18.75 -3.139 1 64.44 83 LEU A N 1
ATOM 627 C CA . LEU A 1 83 ? -8.641 19.188 -2 1 64.44 83 LEU A CA 1
ATOM 628 C C . LEU A 1 83 ? -7.832 19.125 -0.709 1 64.44 83 LEU A C 1
ATOM 630 O O . LEU A 1 83 ? -7.938 20.016 0.139 1 64.44 83 LEU A O 1
ATOM 634 N N . ASN A 1 84 ? -7.094 18.141 -0.666 1 58.19 84 ASN A N 1
ATOM 635 C CA . ASN A 1 84 ? -6.23 18.016 0.506 1 58.19 84 ASN A CA 1
ATOM 636 C C . ASN A 1 84 ? -5.227 19.156 0.583 1 58.19 84 ASN A C 1
ATOM 638 O O . ASN A 1 84 ? -5.008 19.734 1.654 1 58.19 84 ASN A O 1
ATOM 642 N N . GLN A 1 85 ? -4.75 19.484 -0.574 1 56.09 85 GLN A N 1
ATOM 643 C CA . GLN A 1 85 ? -3.826 20.609 -0.645 1 56.09 85 GLN A CA 1
ATOM 644 C C . GLN A 1 85 ? -4.527 21.906 -0.288 1 56.09 85 GLN A C 1
ATOM 646 O O . GLN A 1 85 ? -3.973 22.734 0.439 1 56.09 85 GLN A O 1
ATOM 651 N N . ALA A 1 86 ? -5.684 22.047 -0.828 1 56.75 86 ALA A N 1
ATOM 652 C CA . ALA A 1 86 ? -6.461 23.266 -0.582 1 56.75 86 ALA A CA 1
ATOM 653 C C . ALA A 1 86 ? -6.797 23.406 0.9 1 56.75 86 ALA A C 1
ATOM 655 O O . ALA A 1 86 ? -6.723 24.516 1.456 1 56.75 86 ALA A O 1
ATOM 656 N N . ARG A 1 87 ? -7.152 22.391 1.445 1 55.16 87 ARG A N 1
ATOM 657 C CA . ARG A 1 87 ? -7.453 22.422 2.873 1 55.16 87 ARG A CA 1
ATOM 658 C C . ARG A 1 87 ? -6.246 22.891 3.678 1 55.16 87 ARG A C 1
ATOM 660 O O . ARG A 1 87 ? -6.379 23.719 4.586 1 55.16 87 ARG A O 1
ATOM 667 N N . GLY A 1 88 ? -5.164 22.391 3.256 1 50.28 88 GLY A N 1
ATOM 668 C CA . GLY A 1 88 ? -3.953 22.844 3.92 1 50.28 88 GLY A CA 1
ATOM 669 C C . GLY A 1 88 ? -3.695 24.328 3.742 1 50.28 88 GLY A C 1
ATOM 670 O O . GLY A 1 88 ? -3.359 25.031 4.703 1 50.28 88 GLY A O 1
ATOM 671 N N . THR A 1 89 ? -4.008 24.688 2.564 1 49.97 89 THR A N 1
ATOM 672 C CA . THR A 1 89 ? -3.777 26.094 2.26 1 49.97 89 THR A CA 1
ATOM 673 C C . THR A 1 89 ? -4.785 26.984 2.996 1 49.97 89 THR A C 1
ATOM 675 O O . THR A 1 89 ? -4.422 28.031 3.531 1 49.97 89 THR A O 1
ATOM 678 N N . PHE A 1 90 ? -6.074 26.641 2.934 1 49.53 90 PHE A N 1
ATOM 679 C CA . PHE A 1 90 ? -7.113 27.391 3.623 1 49.53 90 PHE A CA 1
ATOM 680 C C . PHE A 1 90 ? -6.832 27.469 5.117 1 49.53 90 PHE A C 1
ATOM 682 O O . PHE A 1 90 ? -7.035 28.5 5.75 1 49.53 90 PHE A O 1
ATOM 689 N N . ASP A 1 91 ? -6.496 26.406 5.57 1 48.19 91 ASP A N 1
ATOM 690 C CA . ASP A 1 91 ? -6.137 26.391 6.984 1 48.19 91 ASP A CA 1
ATOM 691 C C . ASP A 1 91 ? -5.023 27.391 7.281 1 48.19 91 ASP A C 1
ATOM 693 O O . ASP A 1 91 ? -5.074 28.109 8.281 1 48.19 91 ASP A O 1
ATOM 697 N N . ASP A 1 92 ? -4.211 27.438 6.363 1 46.53 92 ASP A N 1
ATOM 698 C CA . ASP A 1 92 ? -3.131 28.406 6.508 1 46.53 92 ASP A CA 1
ATOM 699 C C . ASP A 1 92 ? -3.662 29.828 6.438 1 46.53 92 ASP A C 1
ATOM 701 O O . ASP A 1 92 ? -3.232 30.703 7.203 1 46.53 92 ASP A O 1
ATOM 705 N N . MET A 1 93 ? -4.602 30.047 5.547 1 45.12 93 MET A N 1
ATOM 706 C CA . MET A 1 93 ? -5.176 31.391 5.379 1 45.12 93 MET A CA 1
ATOM 707 C C . MET A 1 93 ? -5.973 31.797 6.613 1 45.12 93 MET A C 1
ATOM 709 O O . MET A 1 93 ? -5.91 32.938 7.051 1 45.12 93 MET A O 1
ATOM 713 N N . THR A 1 94 ? -6.891 31.047 7.004 1 45.06 94 THR A N 1
ATOM 714 C CA . THR A 1 94 ? -7.711 31.359 8.164 1 45.06 94 THR A CA 1
ATOM 715 C C . THR A 1 94 ? -6.844 31.578 9.398 1 45.06 94 THR A C 1
ATOM 717 O O . THR A 1 94 ? -7.164 32.406 10.242 1 45.06 94 THR A O 1
ATOM 720 N N . ARG A 1 95 ? -5.934 30.781 9.547 1 42.66 95 ARG A N 1
ATOM 721 C CA . ARG A 1 95 ? -5.02 30.938 10.672 1 42.66 95 ARG A CA 1
ATOM 722 C C . ARG A 1 95 ? -4.426 32.344 10.711 1 42.66 95 ARG A C 1
ATOM 724 O O . ARG A 1 95 ? -4.207 32.906 11.789 1 42.66 95 ARG A O 1
ATOM 731 N N . LEU A 1 96 ? -4.273 32.844 9.617 1 41.25 96 LEU A N 1
ATOM 732 C CA . LEU A 1 96 ? -3.773 34.219 9.664 1 41.25 96 LEU A CA 1
ATOM 733 C C . LEU A 1 96 ? -4.746 35.125 10.406 1 41.25 96 LEU A C 1
ATOM 735 O O . LEU A 1 96 ? -4.328 36.062 11.094 1 41.25 96 LEU A O 1
ATOM 739 N N . ILE A 1 97 ? -5.996 34.906 10.336 1 39.59 97 ILE A N 1
ATOM 740 C CA . ILE A 1 97 ? -6.859 35.875 11.023 1 39.59 97 ILE A CA 1
ATOM 741 C C . ILE A 1 97 ? -6.953 35.5 12.508 1 39.59 97 ILE A C 1
ATOM 743 O O . ILE A 1 97 ? -6.914 36.375 13.367 1 39.59 97 ILE A O 1
ATOM 747 N N . GLY A 1 98 ? -7.656 34.5 13.141 1 41.38 98 GLY A N 1
ATOM 748 C CA . GLY A 1 98 ? -7.836 34.219 14.555 1 41.38 98 GLY A CA 1
ATOM 749 C C . GLY A 1 98 ? -6.789 33.25 15.102 1 41.38 98 GLY A C 1
ATOM 750 O O . GLY A 1 98 ? -5.863 32.875 14.391 1 41.38 98 GLY A O 1
ATOM 751 N N . GLU A 1 99 ? -6.984 32.625 16.547 1 47.09 99 GLU A N 1
ATOM 752 C CA . GLU A 1 99 ? -6.125 31.688 17.281 1 47.09 99 GLU A CA 1
ATOM 753 C C . GLU A 1 99 ? -5.695 30.516 16.391 1 47.09 99 GLU A C 1
ATOM 755 O O . GLU A 1 99 ? -6.539 29.797 15.844 1 47.09 99 GLU A O 1
ATOM 760 N N . ARG A 1 100 ? -4.562 30.516 15.625 1 51.66 100 ARG A N 1
ATOM 761 C CA . ARG A 1 100 ? -3.971 30.016 14.383 1 51.66 100 ARG A CA 1
ATOM 762 C C . ARG A 1 100 ? -3.73 28.516 14.461 1 51.66 100 ARG A C 1
ATOM 764 O O . ARG A 1 100 ? -2.893 28.047 15.234 1 51.66 100 ARG A O 1
ATOM 771 N N . ILE A 1 101 ? -4.793 27.703 14.461 1 58.38 101 ILE A N 1
ATOM 772 C CA . ILE A 1 101 ? -4.457 26.312 14.203 1 58.38 101 ILE A CA 1
ATOM 773 C C . ILE A 1 101 ? -3.402 26.234 13.102 1 58.38 101 ILE A C 1
ATOM 775 O O . ILE A 1 101 ? -3.568 26.812 12.023 1 58.38 101 ILE A O 1
ATOM 779 N N . GLN A 1 102 ? -2.186 25.844 13.672 1 79.81 102 GLN A N 1
ATOM 780 C CA . GLN A 1 102 ? -1.044 25.703 12.781 1 79.81 102 GLN A CA 1
ATOM 781 C C . GLN A 1 102 ? -0.933 24.266 12.258 1 79.81 102 GLN A C 1
ATOM 783 O O . GLN A 1 102 ? -0.745 23.328 13.039 1 79.81 102 GLN A O 1
ATOM 788 N N . THR A 1 103 ? -1.254 24.094 10.953 1 86.56 103 THR A N 1
ATOM 789 C CA . THR A 1 103 ? -1.246 22.75 10.375 1 86.56 103 THR A CA 1
ATOM 790 C C . THR A 1 103 ? 0.07 22.484 9.648 1 86.56 103 THR A C 1
ATOM 792 O O . THR A 1 103 ? 0.569 23.344 8.914 1 86.56 103 THR A O 1
ATOM 795 N N . VAL A 1 104 ? 0.691 21.391 9.938 1 93.25 104 VAL A N 1
ATOM 796 C CA . VAL A 1 104 ? 1.855 20.906 9.203 1 93.25 104 VAL A CA 1
ATOM 797 C C . VAL A 1 104 ? 1.462 19.703 8.344 1 93.25 104 VAL A C 1
ATOM 799 O O . VAL A 1 104 ? 0.886 18.734 8.836 1 93.25 104 VAL A O 1
ATOM 802 N N . ARG A 1 105 ? 1.728 19.766 7.027 1 93.38 105 ARG A N 1
ATOM 803 C CA . ARG A 1 105 ? 1.45 18.672 6.098 1 93.38 105 ARG A CA 1
ATOM 804 C C . ARG A 1 105 ? 2.666 17.766 5.938 1 93.38 105 ARG A C 1
ATOM 806 O O . ARG A 1 105 ? 3.709 18.203 5.445 1 93.38 105 ARG A O 1
ATOM 813 N N . ILE A 1 106 ? 2.447 16.484 6.328 1 97.44 106 ILE A N 1
ATOM 814 C CA . ILE A 1 106 ? 3.582 15.57 6.363 1 97.44 106 ILE A CA 1
ATOM 815 C C . ILE A 1 106 ? 3.293 14.359 5.477 1 97.44 106 ILE A C 1
ATOM 817 O O . ILE A 1 106 ? 2.281 13.68 5.656 1 97.44 106 ILE A O 1
ATOM 821 N N . ALA A 1 107 ? 4.145 14.148 4.473 1 97.56 107 ALA A N 1
ATOM 822 C CA . ALA A 1 107 ? 4.152 12.914 3.695 1 97.56 107 ALA A CA 1
ATOM 823 C C . ALA A 1 107 ? 5.238 11.961 4.188 1 97.56 107 ALA A C 1
ATOM 825 O O . ALA A 1 107 ? 6.34 12.391 4.543 1 97.56 107 ALA A O 1
ATOM 826 N N . PHE A 1 108 ? 4.891 10.711 4.207 1 97.88 108 PHE A N 1
ATOM 827 C CA . PHE A 1 108 ? 5.895 9.773 4.703 1 97.88 108 PHE A CA 1
ATOM 828 C C . PHE A 1 108 ? 5.727 8.406 4.051 1 97.88 108 PHE A C 1
ATOM 830 O O . PHE A 1 108 ? 4.625 8.047 3.629 1 97.88 108 PHE A O 1
ATOM 837 N N . ILE A 1 109 ? 6.793 7.684 3.91 1 96.19 109 ILE A N 1
ATOM 838 C CA . ILE A 1 109 ? 6.711 6.305 3.439 1 96.19 109 ILE A CA 1
ATOM 839 C C . ILE A 1 109 ? 6.16 5.414 4.551 1 96.19 109 ILE A C 1
ATOM 841 O O . ILE A 1 109 ? 6.418 5.652 5.734 1 96.19 109 ILE A O 1
ATOM 845 N N . PRO A 1 110 ? 5.5 4.363 4.207 1 96.31 110 PRO A N 1
ATOM 846 C CA . PRO A 1 110 ? 4.777 3.598 5.227 1 96.31 110 PRO A CA 1
ATOM 847 C C . PRO A 1 110 ? 5.707 2.994 6.277 1 96.31 110 PRO A C 1
ATOM 849 O O . PRO A 1 110 ? 5.336 2.896 7.449 1 96.31 110 PRO A O 1
ATOM 852 N N . SER A 1 111 ? 6.844 2.656 5.895 1 95.5 111 SER A N 1
ATOM 853 C CA . SER A 1 111 ? 7.75 1.943 6.793 1 95.5 111 SER A CA 1
ATOM 854 C C . SER A 1 111 ? 8.164 2.816 7.973 1 95.5 111 SER A C 1
ATOM 856 O O . SER A 1 111 ? 8.523 2.305 9.031 1 95.5 111 SER A O 1
ATOM 858 N N . VAL A 1 112 ? 8.102 4.109 7.871 1 97.31 112 VAL A N 1
ATOM 859 C CA . VAL A 1 112 ? 8.656 4.957 8.914 1 97.31 112 VAL A CA 1
ATOM 860 C C . VAL A 1 112 ? 7.574 5.309 9.93 1 97.31 112 VAL A C 1
ATOM 862 O O . VAL A 1 112 ? 7.844 5.973 10.938 1 97.31 112 VAL A O 1
ATOM 865 N N . ALA A 1 113 ? 6.398 4.891 9.719 1 97.5 113 ALA A N 1
ATOM 866 C CA . ALA A 1 113 ? 5.266 5.258 10.57 1 97.5 113 ALA A CA 1
ATOM 867 C C . ALA A 1 113 ? 5.555 4.953 12.031 1 97.5 113 ALA A C 1
ATOM 869 O O . ALA A 1 113 ? 5.254 5.758 12.914 1 97.5 113 ALA A O 1
ATOM 870 N N . GLY A 1 114 ? 6.176 3.863 12.289 1 95.5 114 GLY A N 1
ATOM 871 C CA . GLY A 1 114 ? 6.43 3.43 13.656 1 95.5 114 GLY A CA 1
ATOM 872 C C . GLY A 1 114 ? 7.371 4.352 14.406 1 95.5 114 GLY A C 1
ATOM 873 O O . GLY A 1 114 ? 7.344 4.402 15.641 1 95.5 114 GLY A O 1
ATOM 874 N N . ARG A 1 115 ? 8.172 5.043 13.727 1 96.19 115 ARG A N 1
ATOM 875 C CA . ARG A 1 115 ? 9.117 5.969 14.352 1 96.19 115 ARG A CA 1
ATOM 876 C C . ARG A 1 115 ? 8.578 7.398 14.312 1 96.19 115 ARG A C 1
ATOM 878 O O . ARG A 1 115 ? 8.797 8.164 15.25 1 96.19 115 ARG A O 1
ATOM 885 N N . LEU A 1 116 ? 7.895 7.715 13.305 1 97.62 116 LEU A N 1
ATOM 886 C CA . LEU A 1 116 ? 7.426 9.078 13.07 1 97.62 116 LEU A CA 1
ATOM 887 C C . LEU A 1 116 ? 6.285 9.43 14.023 1 97.62 116 LEU A C 1
ATOM 889 O O . LEU A 1 116 ? 6.285 10.5 14.633 1 97.62 116 LEU A O 1
ATOM 893 N N . LEU A 1 117 ? 5.352 8.547 14.219 1 96.25 117 LEU A N 1
ATOM 894 C CA . LEU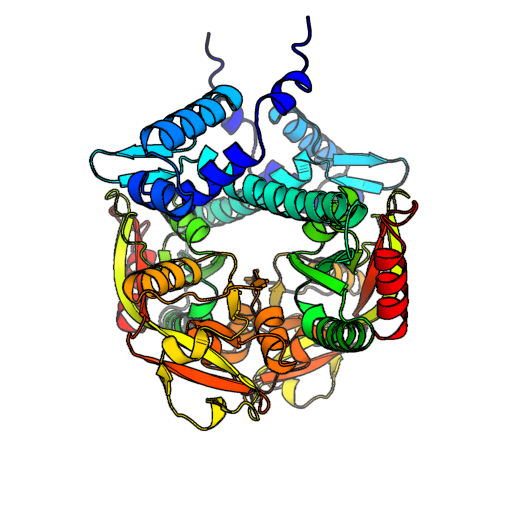 A 1 117 ? 4.098 8.883 14.883 1 96.25 117 LEU A CA 1
ATOM 895 C C . LEU A 1 117 ? 4.32 9.117 16.375 1 96.25 117 LEU A C 1
ATOM 897 O O . LEU A 1 117 ? 3.773 10.07 16.938 1 96.25 117 LEU A O 1
ATOM 901 N N . PRO A 1 118 ? 5.172 8.352 17.047 1 94.69 118 PRO A N 1
ATOM 902 C CA . PRO A 1 118 ? 5.453 8.703 18.438 1 94.69 118 PRO A CA 1
ATOM 903 C C . PRO A 1 118 ? 6.102 10.078 18.578 1 94.69 118 PRO A C 1
ATOM 905 O O . PRO A 1 118 ? 5.824 10.797 19.547 1 94.69 118 PRO A O 1
ATOM 908 N N . ALA A 1 119 ? 6.941 10.391 17.641 1 95.69 119 ALA A N 1
ATOM 909 C CA . ALA A 1 119 ? 7.582 11.703 17.688 1 95.69 119 ALA A CA 1
ATOM 910 C C . ALA A 1 119 ? 6.559 12.82 17.5 1 95.69 119 ALA A C 1
ATOM 912 O O . ALA A 1 119 ? 6.621 13.844 18.188 1 95.69 119 ALA A O 1
ATOM 913 N N . LEU A 1 120 ? 5.652 12.617 16.609 1 94.31 120 LEU A N 1
ATOM 914 C CA . LEU A 1 120 ? 4.629 13.633 16.359 1 94.31 120 LEU A CA 1
ATOM 915 C C . LEU A 1 120 ? 3.676 13.742 17.531 1 94.31 120 LEU A C 1
ATOM 917 O O . LEU A 1 120 ? 3.221 14.844 17.875 1 94.31 120 LEU A O 1
ATOM 921 N N . ASN A 1 121 ? 3.371 12.617 18.094 1 91.12 121 ASN A N 1
ATOM 922 C CA . ASN A 1 121 ? 2.523 12.625 19.281 1 91.12 121 ASN A CA 1
ATOM 923 C C . ASN A 1 121 ? 3.141 13.461 20.391 1 91.12 121 ASN A C 1
ATOM 925 O O . ASN A 1 121 ? 2.459 14.289 21 1 91.12 121 ASN A O 1
ATOM 929 N N . ALA A 1 122 ? 4.391 13.312 20.641 1 93.94 122 ALA A N 1
ATOM 930 C CA . ALA A 1 122 ? 5.109 14.07 21.656 1 93.94 122 ALA A CA 1
ATOM 931 C C . ALA A 1 122 ? 5.121 15.562 21.328 1 93.94 122 ALA A C 1
ATOM 933 O O . ALA A 1 122 ? 4.984 16.406 22.219 1 93.94 122 ALA A O 1
ATOM 934 N N . LEU A 1 123 ? 5.254 15.844 20.062 1 93.19 123 LEU A N 1
ATOM 935 C CA . LEU A 1 123 ? 5.246 17.234 19.641 1 93.19 123 LEU A CA 1
ATOM 936 C C . LEU A 1 123 ? 3.881 17.875 19.891 1 93.19 123 LEU A C 1
ATOM 938 O O . LEU A 1 123 ? 3.793 19 20.359 1 93.19 123 LEU A O 1
ATOM 942 N N . ARG A 1 124 ? 2.863 17.156 19.531 1 87.56 124 ARG A N 1
ATOM 943 C CA . ARG A 1 124 ? 1.502 17.641 19.734 1 87.56 124 ARG A CA 1
ATOM 944 C C . ARG A 1 124 ? 1.232 17.922 21.203 1 87.56 124 ARG A C 1
ATOM 946 O O . ARG A 1 124 ? 0.543 18.875 21.547 1 87.56 124 ARG A O 1
ATOM 953 N N . ASP A 1 125 ? 1.715 17.125 22.109 1 88.81 125 ASP A N 1
ATOM 954 C CA . ASP A 1 125 ? 1.568 17.328 23.547 1 88.81 125 ASP A CA 1
ATOM 955 C C . ASP A 1 125 ? 2.232 18.641 23.984 1 88.81 125 ASP A C 1
ATOM 957 O O . ASP A 1 125 ? 1.703 19.344 24.844 1 88.81 125 ASP A O 1
ATOM 961 N N . ALA A 1 126 ? 3.303 18.938 23.359 1 89.69 126 ALA A N 1
ATOM 962 C CA . ALA A 1 126 ? 4.062 20.141 23.703 1 89.69 126 ALA A CA 1
ATOM 963 C C . ALA A 1 126 ? 3.463 21.375 23.047 1 89.69 126 ALA A C 1
ATOM 965 O O . ALA A 1 126 ? 3.623 22.5 23.562 1 89.69 126 ALA A O 1
ATOM 966 N N . HIS A 1 127 ? 2.797 21.156 21.969 1 88.25 127 HIS A N 1
ATOM 967 C CA . HIS A 1 127 ? 2.178 22.25 21.203 1 88.25 127 HIS A CA 1
ATOM 968 C C . HIS A 1 127 ? 0.743 21.906 20.828 1 88.25 127 HIS A C 1
ATOM 970 O O . HIS A 1 127 ? 0.466 21.562 19.672 1 88.25 127 HIS A O 1
ATOM 976 N N . PRO A 1 128 ? -0.213 22.125 21.625 1 82.12 128 PRO A N 1
ATOM 977 C CA . PRO A 1 128 ? -1.587 21.656 21.438 1 82.12 128 PRO A CA 1
ATOM 978 C C . PRO A 1 128 ? -2.291 22.328 20.266 1 82.12 128 PRO A C 1
ATOM 980 O O . PRO A 1 128 ? -3.348 21.859 19.828 1 82.12 128 PRO A O 1
ATOM 983 N N . THR A 1 129 ? -1.734 23.422 19.734 1 80.81 129 THR A N 1
ATOM 984 C CA . THR A 1 129 ? -2.369 24.125 18.625 1 80.81 129 THR A CA 1
ATOM 985 C C . THR A 1 129 ? -1.894 23.562 17.281 1 80.81 129 THR A C 1
ATOM 987 O O . THR A 1 129 ? -2.398 23.953 16.234 1 80.81 129 THR A O 1
ATOM 990 N N . LEU A 1 130 ? -0.975 22.688 17.375 1 86.19 130 LEU A N 1
ATOM 991 C CA . LEU A 1 130 ? -0.427 22.094 16.156 1 86.19 130 LEU A CA 1
ATOM 992 C C . LEU A 1 130 ? -1.296 20.938 15.68 1 86.19 130 LEU A C 1
ATOM 994 O O . LEU A 1 130 ? -1.755 20.125 16.484 1 86.19 130 LEU A O 1
ATOM 998 N N . ARG A 1 131 ? -1.562 20.984 14.414 1 85.12 131 ARG A N 1
ATOM 999 C CA . ARG A 1 131 ? -2.275 19.891 13.766 1 85.12 131 ARG A CA 1
ATOM 1000 C C . ARG A 1 131 ? -1.459 19.328 12.609 1 85.12 131 ARG A C 1
ATOM 1002 O O . ARG A 1 131 ? -0.687 20.047 11.969 1 85.12 131 ARG A O 1
ATOM 1009 N N . PHE A 1 132 ? -1.637 18.016 12.391 1 91.5 132 PHE A N 1
ATOM 1010 C CA . PHE A 1 132 ? -0.909 17.359 11.312 1 91.5 132 PHE A CA 1
ATOM 1011 C C . PHE A 1 132 ? -1.871 16.797 10.273 1 91.5 132 PHE A C 1
ATOM 1013 O O . PHE A 1 132 ? -2.906 16.219 10.617 1 91.5 132 PHE A O 1
ATOM 1020 N N . THR A 1 133 ? -1.573 17.062 9.062 1 91.25 133 THR A N 1
ATOM 1021 C CA . THR A 1 133 ? -2.104 16.25 7.977 1 91.25 133 THR A CA 1
ATOM 1022 C C . THR A 1 133 ? -1.079 15.211 7.527 1 91.25 133 THR A C 1
ATOM 1024 O O . THR A 1 133 ? 0.042 15.555 7.152 1 91.25 133 THR A O 1
ATOM 1027 N N . LEU A 1 134 ? -1.511 13.969 7.633 1 95.19 134 LEU A N 1
ATOM 1028 C CA . LEU A 1 134 ? -0.595 12.867 7.352 1 95.19 134 LEU A CA 1
ATOM 1029 C C . LEU A 1 134 ? -0.995 12.141 6.074 1 95.19 134 LEU A C 1
ATOM 1031 O O . LEU A 1 134 ? -2.164 11.789 5.891 1 95.19 134 LEU A O 1
ATOM 1035 N N . THR A 1 135 ? 0.004 11.938 5.234 1 94.25 135 THR A N 1
ATOM 1036 C CA . THR A 1 135 ? -0.225 11.18 4.008 1 94.25 135 THR A CA 1
ATOM 1037 C C . THR A 1 135 ? 0.894 10.164 3.779 1 94.25 135 THR A C 1
ATOM 1039 O O . THR A 1 135 ? 2.062 10.539 3.658 1 94.25 135 THR A O 1
ATOM 1042 N N . ASP A 1 136 ? 0.534 8.891 3.738 1 96.12 136 ASP A N 1
ATOM 1043 C CA . ASP A 1 136 ? 1.528 7.879 3.398 1 96.12 136 ASP A CA 1
ATOM 1044 C C . ASP A 1 136 ? 1.547 7.609 1.895 1 96.12 136 ASP A C 1
ATOM 1046 O O . ASP A 1 136 ? 0.493 7.445 1.275 1 96.12 136 ASP A O 1
ATOM 1050 N N . LEU A 1 137 ? 2.797 7.586 1.398 1 91.81 137 LEU A N 1
ATOM 1051 C CA . LEU A 1 137 ? 3.008 7.484 -0.042 1 91.81 137 LEU A CA 1
ATOM 1052 C C . LEU A 1 137 ? 4.242 6.641 -0.352 1 91.81 137 LEU A C 1
ATOM 1054 O O . LEU A 1 137 ? 5.156 6.551 0.468 1 91.81 137 LEU A O 1
ATOM 1058 N N . PRO A 1 138 ? 4.184 6.051 -1.583 1 88.94 138 PRO A N 1
ATOM 1059 C CA . PRO A 1 138 ? 5.484 5.582 -2.064 1 88.94 138 PRO A CA 1
ATOM 1060 C C . PRO A 1 138 ? 6.516 6.703 -2.174 1 88.94 138 PRO A C 1
ATOM 1062 O O . PRO A 1 138 ? 6.148 7.867 -2.35 1 88.94 138 PRO A O 1
ATOM 1065 N N . ASN A 1 139 ? 7.715 6.414 -2.16 1 90.25 139 ASN A N 1
ATOM 1066 C CA . ASN A 1 139 ? 8.781 7.402 -2.047 1 90.25 139 ASN A CA 1
ATOM 1067 C C . ASN A 1 139 ? 8.75 8.398 -3.199 1 90.25 139 ASN A C 1
ATOM 1069 O O . ASN A 1 139 ? 8.891 9.609 -2.986 1 90.25 139 ASN A O 1
ATOM 1073 N N . SER A 1 140 ? 8.57 7.898 -4.418 1 84.12 140 SER A N 1
ATOM 1074 C CA . SER A 1 140 ? 8.57 8.789 -5.574 1 84.12 140 SER A CA 1
ATOM 1075 C C . SER A 1 140 ? 7.441 9.805 -5.484 1 84.12 140 SER A C 1
ATOM 1077 O O . SER A 1 140 ? 7.648 11 -5.73 1 84.12 140 SER A O 1
ATOM 1079 N N . ALA A 1 141 ? 6.277 9.328 -5.098 1 85.12 141 ALA A N 1
ATOM 1080 C CA . ALA A 1 141 ? 5.129 10.211 -4.945 1 85.12 141 ALA A CA 1
ATOM 1081 C C . ALA A 1 141 ? 5.336 11.188 -3.787 1 85.12 141 ALA A C 1
ATOM 1083 O O . ALA A 1 141 ? 4.887 12.336 -3.844 1 85.12 141 ALA A O 1
ATOM 1084 N N . LEU A 1 142 ? 5.996 10.695 -2.795 1 92.25 142 LEU A N 1
ATOM 1085 C CA . LEU A 1 142 ? 6.305 11.523 -1.631 1 92.25 142 LEU A CA 1
ATOM 1086 C C . LEU A 1 142 ? 7.207 12.688 -2.016 1 92.25 142 LEU A C 1
ATOM 1088 O O . LEU A 1 142 ? 6.945 13.836 -1.641 1 92.25 142 LEU A O 1
ATOM 1092 N N . VAL A 1 143 ? 8.219 12.406 -2.732 1 90.19 143 VAL A N 1
ATOM 1093 C CA . VAL A 1 143 ? 9.18 13.43 -3.146 1 90.19 143 VAL A CA 1
ATOM 1094 C C . VAL A 1 143 ? 8.477 14.477 -4.012 1 90.19 143 VAL A C 1
ATOM 1096 O O . VAL A 1 143 ? 8.672 15.68 -3.826 1 90.19 143 VAL A O 1
ATOM 1099 N N . GLU A 1 144 ? 7.629 13.984 -4.859 1 84.38 144 GLU A N 1
ATOM 1100 C CA . GLU A 1 144 ? 6.871 14.883 -5.719 1 84.38 144 GLU A CA 1
ATOM 1101 C C . GLU A 1 144 ? 5.926 15.758 -4.898 1 84.38 144 GLU A C 1
ATOM 1103 O O . GLU A 1 144 ? 5.758 16.953 -5.191 1 84.38 144 GLU A O 1
ATOM 1108 N N . ALA A 1 145 ? 5.34 15.188 -3.904 1 88.12 145 ALA A N 1
ATOM 1109 C CA . ALA A 1 145 ? 4.41 15.922 -3.053 1 88.12 145 ALA A CA 1
ATOM 1110 C C . ALA A 1 145 ? 5.113 17.078 -2.35 1 88.12 145 ALA A C 1
ATOM 1112 O O . ALA A 1 145 ? 4.543 18.172 -2.207 1 88.12 145 ALA A O 1
ATOM 1113 N N . VAL A 1 146 ? 6.332 16.891 -1.954 1 92.38 146 VAL A N 1
ATOM 1114 C CA . VAL A 1 146 ? 7.098 17.953 -1.299 1 92.38 146 VAL A CA 1
ATOM 1115 C C . VAL A 1 146 ? 7.543 18.984 -2.332 1 92.38 146 VAL A C 1
ATOM 1117 O O . VAL A 1 146 ? 7.418 20.188 -2.105 1 92.38 146 VAL A O 1
ATOM 1120 N N . ARG A 1 147 ? 7.984 18.438 -3.404 1 86.25 147 ARG A N 1
ATOM 1121 C CA . ARG A 1 147 ? 8.461 19.312 -4.469 1 86.25 147 ARG A CA 1
ATOM 1122 C C . ARG A 1 147 ? 7.367 20.266 -4.926 1 86.25 147 ARG A C 1
ATOM 1124 O O . ARG A 1 147 ? 7.629 21.453 -5.184 1 86.25 147 ARG A O 1
ATOM 1131 N N . ASP A 1 148 ? 6.199 19.734 -4.988 1 82 148 ASP A N 1
ATOM 1132 C CA . ASP A 1 148 ? 5.059 20.5 -5.48 1 82 148 ASP A CA 1
ATOM 1133 C C . ASP A 1 148 ? 4.379 21.266 -4.344 1 82 148 ASP A C 1
ATOM 1135 O O . ASP A 1 148 ? 3.311 21.859 -4.539 1 82 148 ASP A O 1
ATOM 1139 N N . SER A 1 149 ? 4.867 21.172 -3.199 1 83.94 149 SER A N 1
ATOM 1140 C CA . SER A 1 149 ? 4.414 21.906 -2.02 1 83.94 149 SER A CA 1
ATOM 1141 C C . SER A 1 149 ? 3.037 21.422 -1.57 1 83.94 149 SER A C 1
ATOM 1143 O O . SER A 1 149 ? 2.271 22.188 -0.979 1 83.94 149 SER A O 1
ATOM 1145 N N . VAL A 1 150 ? 2.793 20.25 -2.018 1 82.75 150 VAL A N 1
ATOM 1146 C CA . VAL A 1 150 ? 1.589 19.609 -1.509 1 82.75 150 VAL A CA 1
ATOM 1147 C C . VAL A 1 150 ? 1.802 19.188 -0.055 1 82.75 150 VAL A C 1
ATOM 1149 O O . VAL A 1 150 ? 0.875 19.25 0.756 1 82.75 150 VAL A O 1
ATOM 1152 N N . ALA A 1 151 ? 2.994 18.781 0.256 1 93.44 151 ALA A N 1
ATOM 1153 C CA . ALA A 1 151 ? 3.439 18.5 1.618 1 93.44 151 ALA A CA 1
ATOM 1154 C C . ALA A 1 151 ? 4.531 19.484 2.053 1 93.44 151 ALA A C 1
ATOM 1156 O O . ALA A 1 151 ? 5.371 19.875 1.243 1 93.44 151 ALA A O 1
ATOM 1157 N N . ASP A 1 152 ? 4.457 19.812 3.303 1 94.31 152 ASP A N 1
ATOM 1158 C CA . ASP A 1 152 ? 5.5 20.672 3.854 1 94.31 152 ASP A CA 1
ATOM 1159 C C . ASP A 1 152 ? 6.789 19.891 4.086 1 94.31 152 ASP A C 1
ATOM 1161 O O . ASP A 1 152 ? 7.883 20.406 3.84 1 94.31 152 ASP A O 1
ATOM 1165 N N . LEU A 1 153 ? 6.594 18.719 4.625 1 97.75 153 LEU A N 1
ATOM 1166 C CA . LEU A 1 153 ? 7.707 17.844 4.996 1 97.75 153 LEU A CA 1
ATOM 1167 C C . LEU A 1 153 ? 7.492 16.438 4.461 1 97.75 153 LEU A C 1
ATOM 1169 O O . LEU A 1 153 ? 6.363 15.938 4.43 1 97.75 153 LEU A O 1
ATOM 1173 N N . GLY A 1 154 ? 8.594 15.82 4.031 1 97.88 154 GLY A N 1
ATOM 1174 C CA . GLY A 1 154 ? 8.609 14.414 3.668 1 97.88 154 GLY A CA 1
ATOM 1175 C C . GLY A 1 154 ? 9.586 13.594 4.492 1 97.88 154 GLY A C 1
ATOM 1176 O O . GLY A 1 154 ? 10.688 14.055 4.801 1 97.88 154 GLY A O 1
ATOM 1177 N N . ILE A 1 155 ? 9.141 12.477 4.945 1 98.19 155 ILE A N 1
ATOM 1178 C CA . ILE A 1 155 ? 10.055 11.492 5.52 1 98.19 155 ILE A CA 1
ATOM 1179 C C . ILE A 1 155 ? 10.164 10.289 4.594 1 98.19 155 ILE A C 1
ATOM 1181 O O . ILE A 1 155 ? 9.289 9.414 4.598 1 98.19 155 ILE A O 1
ATOM 1185 N N . GLY A 1 156 ? 11.234 10.242 3.877 1 95.38 156 GLY A N 1
ATOM 1186 C CA . GLY A 1 156 ? 11.422 9.227 2.854 1 95.38 156 GLY A CA 1
ATOM 1187 C C . GLY A 1 156 ? 12.875 8.852 2.635 1 95.38 156 GLY A C 1
ATOM 1188 O O . GLY A 1 156 ? 13.68 8.922 3.561 1 95.38 156 GLY A O 1
ATOM 1189 N N . VAL A 1 157 ? 13.102 8.352 1.511 1 91.75 157 VAL A N 1
ATOM 1190 C CA . VAL A 1 157 ? 14.445 7.898 1.157 1 91.75 157 VAL A CA 1
ATOM 1191 C C . VAL A 1 157 ? 15.062 8.859 0.147 1 91.75 157 VAL A C 1
ATOM 1193 O O . VAL A 1 157 ? 14.414 9.258 -0.819 1 91.75 157 VAL A O 1
ATOM 1196 N N . ARG A 1 158 ? 16.234 9.234 0.471 1 86.12 158 ARG A N 1
ATOM 1197 C CA . ARG A 1 158 ? 16.969 10.039 -0.494 1 86.12 158 ARG A CA 1
ATOM 1198 C C . ARG A 1 158 ? 17.5 9.172 -1.631 1 86.12 158 ARG A C 1
ATOM 1200 O O . ARG A 1 158 ? 18.266 8.234 -1.399 1 86.12 158 ARG A O 1
ATOM 1207 N N . GLU A 1 159 ? 17 9.484 -2.721 1 73.62 159 GLU A N 1
ATOM 1208 C CA . GLU A 1 159 ? 17.547 8.773 -3.875 1 73.62 159 GLU A CA 1
ATOM 1209 C C . GLU A 1 159 ? 18.781 9.469 -4.422 1 73.62 159 GLU A C 1
ATOM 1211 O O . GLU A 1 159 ? 18.859 10.703 -4.422 1 73.62 159 GLU A O 1
ATOM 1216 N N . PRO A 1 160 ? 19.797 8.805 -4.566 1 65.12 160 PRO A N 1
ATOM 1217 C CA . PRO A 1 160 ? 21.078 9.383 -4.953 1 65.12 160 PRO A CA 1
ATOM 1218 C C . PRO A 1 160 ? 20.938 10.453 -6.035 1 65.12 160 PRO A C 1
ATOM 1220 O O . PRO A 1 160 ? 21.625 11.484 -5.98 1 65.12 160 PRO A O 1
ATOM 1223 N N . ASP A 1 161 ? 20.188 10.266 -7.066 1 59.34 161 ASP A N 1
ATOM 1224 C CA . ASP A 1 161 ? 20.266 11.148 -8.227 1 59.34 161 ASP A CA 1
ATOM 1225 C C . ASP A 1 161 ? 19.188 12.227 -8.18 1 59.34 161 ASP A C 1
ATOM 1227 O O . ASP A 1 161 ? 18.938 12.914 -9.172 1 59.34 161 ASP A O 1
ATOM 1231 N N . SER A 1 162 ? 18.672 12.422 -6.98 1 60.19 162 SER A N 1
ATOM 1232 C CA . SER A 1 162 ? 17.469 13.258 -6.996 1 60.19 162 SER A CA 1
ATOM 1233 C C . SER A 1 162 ? 17.797 14.688 -6.574 1 60.19 162 SER A C 1
ATOM 1235 O O . SER A 1 162 ? 16.891 15.516 -6.418 1 60.19 162 SER A O 1
ATOM 1237 N N . ASP A 1 163 ? 19.062 15.094 -6.559 1 65.06 163 ASP A N 1
ATOM 1238 C CA . ASP A 1 163 ? 19.297 16.406 -5.977 1 65.06 163 ASP A CA 1
ATOM 1239 C C . ASP A 1 163 ? 19.297 17.5 -7.055 1 65.06 163 ASP A C 1
ATOM 1241 O O . ASP A 1 163 ? 20.266 17.625 -7.816 1 65.06 163 ASP A O 1
ATOM 1245 N N . ASP A 1 164 ? 18.219 18.016 -7.422 1 66 164 ASP A N 1
ATOM 1246 C CA . ASP A 1 164 ? 18.156 19.141 -8.344 1 66 164 ASP A CA 1
ATOM 1247 C C . ASP A 1 164 ? 18.219 20.469 -7.59 1 66 164 ASP A C 1
ATOM 1249 O O . ASP A 1 164 ? 17.969 21.531 -8.164 1 66 164 ASP A O 1
ATOM 1253 N N . GLY A 1 165 ? 18.531 20.359 -6.422 1 80.81 165 GLY A N 1
ATOM 1254 C CA . GLY A 1 165 ? 18.688 21.562 -5.625 1 80.81 165 GLY A CA 1
ATOM 1255 C C . GLY A 1 165 ? 17.375 22.109 -5.102 1 80.81 165 GLY A C 1
ATOM 1256 O O . GLY A 1 165 ? 17.359 23.047 -4.309 1 80.81 165 GLY A O 1
ATOM 1257 N N . THR A 1 166 ? 16.297 21.562 -5.535 1 86.81 166 THR A N 1
ATOM 1258 C CA . THR A 1 166 ? 14.969 22.062 -5.156 1 86.81 166 THR A CA 1
ATOM 1259 C C . THR A 1 166 ? 14.578 21.547 -3.779 1 86.81 166 THR A C 1
ATOM 1261 O O . THR A 1 166 ? 13.797 22.172 -3.068 1 86.81 166 THR A O 1
ATOM 1264 N N . LEU A 1 167 ? 15.164 20.5 -3.451 1 92.94 167 LEU A N 1
ATOM 1265 C CA . LEU A 1 167 ? 14.805 19.859 -2.189 1 92.94 167 LEU A CA 1
ATOM 1266 C C . LEU A 1 167 ? 16 19.812 -1.249 1 92.94 167 LEU A C 1
ATOM 1268 O O . LEU A 1 167 ? 17.156 19.703 -1.698 1 92.94 167 LEU A O 1
ATOM 1272 N N . ARG A 1 168 ? 15.742 19.969 -0.014 1 93.19 168 ARG A N 1
ATOM 1273 C CA . ARG A 1 168 ? 16.703 19.75 1.063 1 93.19 168 ARG A CA 1
ATOM 1274 C C . ARG A 1 168 ? 16.5 18.391 1.721 1 93.19 168 ARG A C 1
ATOM 1276 O O . ARG A 1 168 ? 15.383 18.031 2.07 1 93.19 168 ARG A O 1
ATOM 1283 N N . TYR A 1 169 ? 17.562 17.688 1.811 1 94.31 169 TYR A N 1
ATOM 1284 C CA . TYR A 1 169 ? 17.547 16.391 2.467 1 94.31 169 TYR A CA 1
ATOM 1285 C C . TYR A 1 169 ? 18.375 16.406 3.744 1 94.31 169 TYR A C 1
ATOM 1287 O O . TYR A 1 169 ? 19.562 16.781 3.721 1 94.31 169 TYR A O 1
ATOM 1295 N N . ARG A 1 170 ? 17.828 16.109 4.785 1 95.31 170 ARG A N 1
ATOM 1296 C CA . ARG A 1 170 ? 18.531 15.883 6.043 1 95.31 170 ARG A CA 1
ATOM 1297 C C . ARG A 1 170 ? 18.438 14.422 6.469 1 95.31 170 ARG A C 1
ATOM 1299 O O . ARG A 1 170 ? 17.344 13.938 6.809 1 95.31 170 ARG A O 1
ATOM 1306 N N . GLN A 1 171 ? 19.547 13.773 6.465 1 95.69 171 GLN A N 1
ATOM 1307 C CA . GLN A 1 171 ? 19.531 12.359 6.828 1 95.69 171 GLN A CA 1
ATOM 1308 C C . GLN A 1 171 ? 19.172 12.172 8.297 1 95.69 171 GLN A C 1
ATOM 1310 O O . GLN A 1 171 ? 19.703 12.859 9.172 1 95.69 171 GLN A O 1
ATOM 1315 N N . LEU A 1 172 ? 18.25 11.32 8.547 1 97.75 172 LEU A N 1
ATOM 1316 C CA . LEU A 1 172 ? 17.812 11.023 9.906 1 97.75 172 LEU A CA 1
ATOM 1317 C C . LEU A 1 172 ? 18.5 9.781 10.445 1 97.75 172 LEU A C 1
ATOM 1319 O O . LEU A 1 172 ? 19.031 9.789 11.555 1 97.75 172 LEU A O 1
ATOM 1323 N N . PHE A 1 173 ? 18.484 8.68 9.727 1 96.5 173 PHE A N 1
ATOM 1324 C CA . PHE A 1 173 ? 19.109 7.422 10.125 1 96.5 173 PHE A CA 1
ATOM 1325 C C . PHE A 1 173 ? 19.188 6.465 8.938 1 96.5 173 PHE A C 1
ATOM 1327 O O . PHE A 1 173 ? 18.641 6.742 7.867 1 96.5 173 PHE A O 1
ATOM 1334 N N . GLU A 1 174 ? 19.891 5.379 9.117 1 94.06 174 GLU A N 1
ATOM 1335 C CA . GLU A 1 174 ? 20 4.32 8.125 1 94.06 174 GLU A CA 1
ATOM 1336 C C . GLU A 1 174 ? 19.078 3.145 8.469 1 94.06 174 GLU A C 1
ATOM 1338 O O . GLU A 1 174 ? 18.953 2.766 9.633 1 94.06 174 GLU A O 1
ATOM 1343 N N . ASP A 1 175 ? 18.375 2.688 7.453 1 94.06 175 ASP A N 1
ATOM 1344 C CA . ASP A 1 175 ? 17.516 1.51 7.574 1 94.06 175 ASP A CA 1
ATOM 1345 C C . ASP A 1 175 ? 18.078 0.339 6.773 1 94.06 175 ASP A C 1
ATOM 1347 O O . ASP A 1 175 ? 18.328 0.465 5.57 1 94.06 175 ASP A O 1
ATOM 1351 N N . GLU A 1 176 ? 18.266 -0.749 7.391 1 93.31 176 GLU A N 1
ATOM 1352 C CA . GLU A 1 176 ? 18.891 -1.89 6.738 1 93.31 176 GLU A CA 1
ATOM 1353 C C . GLU A 1 176 ? 17.875 -2.748 6.004 1 93.31 176 GLU A C 1
ATOM 1355 O O . GLU A 1 176 ? 16.688 -2.762 6.367 1 93.31 176 GLU A O 1
ATOM 1360 N N . ILE A 1 177 ? 18.406 -3.365 4.961 1 93.25 177 ILE A N 1
ATOM 1361 C CA . ILE A 1 177 ? 17.609 -4.379 4.281 1 93.25 177 ILE A CA 1
ATOM 1362 C C . ILE A 1 177 ? 17.781 -5.727 4.977 1 93.25 177 ILE A C 1
ATOM 1364 O O . ILE A 1 177 ? 18.906 -6.125 5.293 1 93.25 177 ILE A O 1
ATOM 1368 N N . VAL A 1 178 ? 16.703 -6.434 5.191 1 95.81 178 VAL A N 1
ATOM 1369 C CA . VAL A 1 178 ? 16.703 -7.723 5.875 1 95.81 178 VAL A CA 1
ATOM 1370 C C . VAL A 1 178 ? 15.922 -8.742 5.051 1 95.81 178 VAL A C 1
ATOM 1372 O O . VAL A 1 178 ? 15.289 -8.391 4.055 1 95.81 178 VAL A O 1
ATOM 1375 N N . ILE A 1 179 ? 16.016 -9.961 5.473 1 96.38 179 ILE A N 1
ATOM 1376 C CA . ILE A 1 179 ? 15.141 -10.984 4.902 1 96.38 179 ILE A CA 1
ATOM 1377 C C . ILE A 1 179 ? 14.188 -11.516 5.977 1 96.38 179 ILE A C 1
ATOM 1379 O O . ILE A 1 179 ? 14.492 -11.445 7.168 1 96.38 179 ILE A O 1
ATOM 1383 N N . VAL A 1 180 ? 13.062 -11.961 5.598 1 98 180 VAL A N 1
ATOM 1384 C CA . VAL A 1 180 ? 12.102 -12.633 6.469 1 98 180 VAL A CA 1
ATOM 1385 C C . VAL A 1 180 ? 11.812 -14.031 5.941 1 98 180 VAL A C 1
ATOM 1387 O O . VAL A 1 180 ? 11.492 -14.211 4.766 1 98 180 VAL A O 1
ATOM 1390 N N . VAL A 1 181 ? 12.008 -14.992 6.793 1 97.75 181 VAL A N 1
ATOM 1391 C CA . VAL A 1 181 ? 11.773 -16.391 6.461 1 97.75 181 VAL A CA 1
ATOM 1392 C C . VAL A 1 181 ? 10.906 -17.047 7.539 1 97.75 181 VAL A C 1
ATOM 1394 O O . VAL A 1 181 ? 10.656 -16.438 8.586 1 97.75 181 VAL A O 1
ATOM 1397 N N . ARG A 1 182 ? 10.422 -18.203 7.199 1 97.06 182 ARG A N 1
ATOM 1398 C CA . ARG A 1 182 ? 9.711 -18.984 8.203 1 97.06 182 ARG A CA 1
ATOM 1399 C C . ARG A 1 182 ? 10.641 -19.375 9.344 1 97.06 182 ARG A C 1
ATOM 1401 O O . ARG A 1 182 ? 11.844 -19.547 9.141 1 97.06 182 ARG A O 1
ATOM 1408 N N . HIS A 1 183 ? 10.078 -19.594 10.5 1 96.06 183 HIS A N 1
ATOM 1409 C CA . HIS A 1 183 ? 10.844 -19.953 11.688 1 96.06 183 HIS A CA 1
ATOM 1410 C C . HIS A 1 183 ? 11.531 -21.297 11.523 1 96.06 183 HIS A C 1
ATOM 1412 O O . HIS A 1 183 ? 12.57 -21.562 12.141 1 96.06 183 HIS A O 1
ATOM 1418 N N . ASP A 1 184 ? 11 -22.156 10.672 1 96.5 184 ASP A N 1
ATOM 1419 C CA . ASP A 1 184 ? 11.57 -23.484 10.492 1 96.5 184 ASP A CA 1
ATOM 1420 C C . ASP A 1 184 ? 12.477 -23.547 9.258 1 96.5 184 ASP A C 1
ATOM 1422 O O . ASP A 1 184 ? 12.93 -24.625 8.867 1 96.5 184 ASP A O 1
ATOM 1426 N N . ASP A 1 185 ? 12.672 -22.438 8.609 1 95.88 185 ASP A N 1
ATOM 1427 C CA . ASP A 1 185 ? 13.617 -22.359 7.5 1 95.88 185 ASP A CA 1
ATOM 1428 C C . ASP A 1 185 ? 15.039 -22.641 7.969 1 95.88 185 ASP A C 1
ATOM 1430 O O . ASP A 1 185 ? 15.445 -22.188 9.039 1 95.88 185 ASP A O 1
ATOM 1434 N N . PRO A 1 186 ? 15.82 -23.312 7.188 1 94.94 186 PRO A N 1
ATOM 1435 C CA . PRO A 1 186 ? 17.219 -23.578 7.559 1 94.94 186 PRO A CA 1
ATOM 1436 C C . PRO A 1 186 ? 18 -22.297 7.844 1 94.94 186 PRO A C 1
ATOM 1438 O O . PRO A 1 186 ? 18.922 -22.312 8.664 1 94.94 186 PRO A O 1
ATOM 1441 N N . LEU A 1 187 ? 17.656 -21.281 7.246 1 95.38 187 LEU A N 1
ATOM 1442 C CA . LEU A 1 187 ? 18.359 -20.016 7.449 1 95.38 187 LEU A CA 1
ATOM 1443 C C . LEU A 1 187 ? 18 -19.406 8.797 1 95.38 187 LEU A C 1
ATOM 1445 O O . LEU A 1 187 ? 18.719 -18.516 9.289 1 95.38 187 LEU A O 1
ATOM 1449 N N . ALA A 1 188 ? 16.906 -19.797 9.344 1 95.06 188 ALA A N 1
ATOM 1450 C CA . ALA A 1 188 ? 16.328 -19.141 10.516 1 95.06 188 ALA A CA 1
ATOM 1451 C C . ALA A 1 188 ? 17.219 -19.328 11.734 1 95.06 188 ALA A C 1
ATOM 1453 O O . ALA A 1 188 ? 17.094 -18.609 12.727 1 95.06 188 ALA A O 1
ATOM 1454 N N . ARG A 1 189 ? 18.094 -20.188 11.68 1 91.5 189 ARG A N 1
ATOM 1455 C CA . ARG A 1 189 ? 18.953 -20.516 12.82 1 91.5 189 ARG A CA 1
ATOM 1456 C C . ARG A 1 189 ? 20.125 -19.531 12.922 1 91.5 189 ARG A C 1
ATOM 1458 O O . ARG A 1 189 ? 20.781 -19.469 13.961 1 91.5 189 ARG A O 1
ATOM 1465 N N . ALA A 1 190 ? 20.359 -18.812 11.898 1 90.06 190 ALA A N 1
ATOM 1466 C CA . ALA A 1 190 ? 21.469 -17.859 11.883 1 90.06 190 ALA A CA 1
ATOM 1467 C C . ALA A 1 190 ? 20.984 -16.469 12.312 1 90.06 190 ALA A C 1
ATOM 1469 O O . ALA A 1 190 ? 19.781 -16.188 12.281 1 90.06 190 ALA A O 1
ATOM 1470 N N . LYS A 1 191 ? 21.938 -15.719 12.789 1 86.81 191 LYS A N 1
ATOM 1471 C CA . LYS A 1 191 ? 21.625 -14.32 13.078 1 86.81 191 LYS A CA 1
ATOM 1472 C C . LYS A 1 191 ? 21.688 -13.469 11.812 1 86.81 191 LYS A C 1
ATOM 1474 O O . LYS A 1 191 ? 20.984 -12.469 11.695 1 86.81 191 LYS A O 1
ATOM 1479 N N . SER A 1 192 ? 22.531 -13.867 10.953 1 92.44 192 SER A N 1
ATOM 1480 C CA . SER A 1 192 ? 22.703 -13.18 9.672 1 92.44 192 SER A CA 1
ATOM 1481 C C . SER A 1 192 ? 23.031 -14.164 8.555 1 92.44 192 SER A C 1
ATOM 1483 O O . SER A 1 192 ? 23.406 -15.305 8.82 1 92.44 192 SER A O 1
ATOM 1485 N N . VAL A 1 193 ? 22.688 -13.711 7.336 1 94.44 193 VAL A N 1
ATOM 1486 C CA . VAL A 1 193 ? 23 -14.5 6.148 1 94.44 193 VAL A CA 1
ATOM 1487 C C . VAL A 1 193 ? 23.719 -13.625 5.117 1 94.44 193 VAL A C 1
ATOM 1489 O O . VAL A 1 193 ? 23.578 -12.398 5.129 1 94.44 193 VAL A O 1
ATOM 1492 N N . THR A 1 194 ? 24.5 -14.273 4.293 1 92.25 194 THR A N 1
ATOM 1493 C CA . THR A 1 194 ? 25.109 -13.555 3.18 1 92.25 194 THR A CA 1
ATOM 1494 C C . THR A 1 194 ? 24.203 -13.594 1.953 1 92.25 194 THR A C 1
ATOM 1496 O O . THR A 1 194 ? 23.375 -14.5 1.815 1 92.25 194 THR A O 1
ATOM 1499 N N . TRP A 1 195 ? 24.391 -12.648 1.088 1 90.06 195 TRP A N 1
ATOM 1500 C CA . TRP A 1 195 ? 23.625 -12.617 -0.156 1 90.06 195 TRP A CA 1
ATOM 1501 C C . TRP A 1 195 ? 23.844 -13.883 -0.968 1 90.06 195 TRP A C 1
ATOM 1503 O O . TRP A 1 195 ? 22.938 -14.344 -1.675 1 90.06 195 TRP A O 1
ATOM 1513 N N . ALA A 1 196 ? 24.984 -14.461 -0.913 1 90.19 196 ALA A N 1
ATOM 1514 C CA . ALA A 1 196 ? 25.328 -15.672 -1.653 1 90.19 196 ALA A CA 1
ATOM 1515 C C . ALA A 1 196 ? 24.406 -16.828 -1.284 1 90.19 196 ALA A C 1
ATOM 1517 O O . ALA A 1 196 ? 24.078 -17.656 -2.127 1 90.19 196 ALA A O 1
ATOM 1518 N N . ARG A 1 197 ? 23.938 -16.812 -0.128 1 91.88 197 ARG A N 1
ATOM 1519 C CA . ARG A 1 197 ? 23.062 -17.875 0.354 1 91.88 197 ARG A CA 1
ATOM 1520 C C . ARG A 1 197 ? 21.656 -17.734 -0.22 1 91.88 197 ARG A C 1
ATOM 1522 O O . ARG A 1 197 ? 20.828 -18.641 -0.085 1 91.88 197 ARG A O 1
ATOM 1529 N N . LEU A 1 198 ? 21.406 -16.594 -0.91 1 92.5 198 LEU A N 1
ATOM 1530 C CA . LEU A 1 198 ? 20.062 -16.328 -1.417 1 92.5 198 LEU A CA 1
ATOM 1531 C C . LEU A 1 198 ? 19.969 -16.625 -2.908 1 92.5 198 LEU A C 1
ATOM 1533 O O . LEU A 1 198 ? 18.891 -16.562 -3.496 1 92.5 198 LEU A O 1
ATOM 1537 N N . VAL A 1 199 ? 21 -17 -3.621 1 88.12 199 VAL A N 1
ATOM 1538 C CA . VAL A 1 199 ? 21.078 -17.188 -5.066 1 88.12 199 VAL A CA 1
ATOM 1539 C C . VAL A 1 199 ? 20.141 -18.312 -5.496 1 88.12 199 VAL A C 1
ATOM 1541 O O . VAL A 1 199 ? 19.5 -18.234 -6.543 1 88.12 199 VAL A O 1
ATOM 1544 N N . ASP A 1 200 ? 19.875 -19.328 -4.812 1 88.81 200 ASP A N 1
ATOM 1545 C CA . ASP A 1 200 ? 19.047 -20.469 -5.219 1 88.81 200 ASP A CA 1
ATOM 1546 C C . ASP A 1 200 ? 17.672 -20.391 -4.574 1 88.81 200 ASP A C 1
ATOM 1548 O O . ASP A 1 200 ? 16.906 -21.359 -4.609 1 88.81 200 ASP A O 1
ATOM 1552 N N . ARG A 1 201 ? 17.391 -19.172 -4.164 1 92.62 201 ARG A N 1
ATOM 1553 C CA . ARG A 1 201 ? 16.094 -19 -3.504 1 92.62 201 ARG A CA 1
ATOM 1554 C C . ARG A 1 201 ? 15.18 -18.094 -4.316 1 92.62 201 ARG A C 1
ATOM 1556 O O . ARG A 1 201 ? 15.656 -17.203 -5.031 1 92.62 201 ARG A O 1
ATOM 1563 N N . GLU A 1 202 ? 13.852 -18.375 -4.188 1 92.69 202 GLU A N 1
ATOM 1564 C CA . GLU A 1 202 ? 12.875 -17.422 -4.695 1 92.69 202 GLU A CA 1
ATOM 1565 C C . GLU A 1 202 ? 12.727 -16.234 -3.758 1 92.69 202 GLU A C 1
ATOM 1567 O O . GLU A 1 202 ? 12.555 -16.406 -2.551 1 92.69 202 GLU A O 1
ATOM 1572 N N . LEU A 1 203 ? 12.867 -15.055 -4.367 1 93.44 203 LEU A N 1
ATOM 1573 C CA . LEU A 1 203 ? 12.805 -13.852 -3.545 1 93.44 203 LEU A CA 1
ATOM 1574 C C . LEU A 1 203 ? 11.539 -13.047 -3.84 1 93.44 203 LEU A C 1
ATOM 1576 O O . LEU A 1 203 ? 11.055 -13.039 -4.973 1 93.44 203 LEU A O 1
ATOM 1580 N N . ALA A 1 204 ? 10.984 -12.477 -2.805 1 95 204 ALA A N 1
ATOM 1581 C CA . ALA A 1 204 ? 9.875 -11.531 -2.902 1 95 204 ALA A CA 1
ATOM 1582 C C . ALA A 1 204 ? 10.289 -10.148 -2.424 1 95 204 ALA A C 1
ATOM 1584 O O . ALA A 1 204 ? 10.859 -10 -1.342 1 95 204 ALA A O 1
ATOM 1585 N N . VAL A 1 205 ? 10.031 -9.125 -3.23 1 92.31 205 VAL A N 1
ATOM 1586 C CA . VAL A 1 205 ? 10.414 -7.758 -2.904 1 92.31 205 VAL A CA 1
ATOM 1587 C C . VAL A 1 205 ? 9.242 -6.812 -3.186 1 92.31 205 VAL A C 1
ATOM 1589 O O . VAL A 1 205 ? 8.242 -7.215 -3.783 1 92.31 205 VAL A O 1
ATOM 1592 N N . PHE A 1 206 ? 9.359 -5.594 -2.717 1 91.69 206 PHE A N 1
ATOM 1593 C CA . PHE A 1 206 ? 8.383 -4.578 -3.08 1 91.69 206 PHE A CA 1
ATOM 1594 C C . PHE A 1 206 ? 8.531 -4.184 -4.547 1 91.69 206 PHE A C 1
ATOM 1596 O O . PHE A 1 206 ? 9.641 -4.117 -5.066 1 91.69 206 PHE A O 1
ATOM 1603 N N . VAL A 1 207 ? 7.406 -3.9 -5.16 1 81.12 207 VAL A N 1
ATOM 1604 C CA . VAL A 1 207 ? 7.398 -3.496 -6.562 1 81.12 207 VAL A CA 1
ATOM 1605 C C . VAL A 1 207 ? 8.07 -2.133 -6.711 1 81.12 207 VAL A C 1
ATOM 1607 O O . VAL A 1 207 ? 8.758 -1.877 -7.699 1 81.12 207 VAL A O 1
ATOM 1610 N N . ARG A 1 208 ? 7.742 -1.305 -5.738 1 69.12 208 ARG A N 1
ATOM 1611 C CA . ARG A 1 208 ? 8.312 0.036 -5.777 1 69.12 208 ARG A CA 1
ATOM 1612 C C . ARG A 1 208 ? 9.398 0.199 -4.715 1 69.12 208 ARG A C 1
ATOM 1614 O O . ARG A 1 208 ? 9.422 -0.539 -3.729 1 69.12 208 ARG A O 1
ATOM 1621 N N . GLY A 1 209 ? 10.336 1.034 -5.039 1 64.06 209 GLY A N 1
ATOM 1622 C CA . GLY A 1 209 ? 11.258 1.461 -4.004 1 64.06 209 GLY A CA 1
ATOM 1623 C C . GLY A 1 209 ? 12.688 0.997 -4.25 1 64.06 209 GLY A C 1
ATOM 1624 O O . GLY A 1 209 ? 12.969 0.37 -5.27 1 64.06 209 GLY A O 1
ATOM 1625 N N . SER A 1 210 ? 13.5 1.357 -3.334 1 60.78 210 SER A N 1
ATOM 1626 C CA . SER A 1 210 ? 14.961 1.285 -3.42 1 60.78 210 SER A CA 1
ATOM 1627 C C . SER A 1 210 ? 15.453 -0.143 -3.219 1 60.78 210 SER A C 1
ATOM 1629 O O . SER A 1 210 ? 16.594 -0.467 -3.572 1 60.78 210 SER A O 1
ATOM 1631 N N . VAL A 1 211 ? 14.492 -1.033 -2.756 1 70.75 211 VAL A N 1
ATOM 1632 C CA . VAL A 1 211 ? 14.992 -2.357 -2.404 1 70.75 211 VAL A CA 1
ATOM 1633 C C . VAL A 1 211 ? 15.367 -3.121 -3.67 1 70.75 211 VAL A C 1
ATOM 1635 O O . VAL A 1 211 ? 16.453 -3.721 -3.74 1 70.75 211 VAL A O 1
ATOM 1638 N N . SER A 1 212 ? 14.438 -3.037 -4.555 1 67.5 212 SER A N 1
ATOM 1639 C CA . SER A 1 212 ? 14.727 -3.746 -5.797 1 67.5 212 SER A CA 1
ATOM 1640 C C . SER A 1 212 ? 15.984 -3.199 -6.465 1 67.5 212 SER A C 1
ATOM 1642 O O . SER A 1 212 ? 16.812 -3.963 -6.965 1 67.5 212 SER A O 1
ATOM 1644 N N . GLU A 1 213 ? 16.109 -1.919 -6.375 1 63.03 213 GLU A N 1
ATOM 1645 C CA . GLU A 1 213 ? 17.312 -1.293 -6.938 1 63.03 213 GLU A CA 1
ATOM 1646 C C . GLU A 1 213 ? 18.562 -1.699 -6.168 1 63.03 213 GLU A C 1
ATOM 1648 O O . GLU A 1 213 ? 19.609 -1.968 -6.766 1 63.03 213 GLU A O 1
ATOM 1653 N N . SER A 1 214 ? 18.375 -1.727 -4.949 1 67.06 214 SER A N 1
ATOM 1654 C CA . SER A 1 214 ? 19.5 -2.109 -4.102 1 67.06 214 SER A CA 1
ATOM 1655 C C . SER A 1 214 ? 19.906 -3.559 -4.344 1 67.06 214 SER A C 1
ATOM 1657 O O . SER A 1 214 ? 21.094 -3.883 -4.348 1 67.06 214 SER A O 1
ATOM 1659 N N . LEU A 1 215 ? 18.891 -4.379 -4.562 1 72.56 215 LEU A N 1
ATOM 1660 C CA . LEU A 1 215 ? 19.172 -5.785 -4.84 1 72.56 215 LEU A CA 1
ATOM 1661 C C . LEU A 1 215 ? 19.922 -5.938 -6.16 1 72.56 215 LEU A C 1
ATOM 1663 O O . LEU A 1 215 ? 20.859 -6.742 -6.262 1 72.56 215 LEU A O 1
ATOM 1667 N N . HIS A 1 216 ? 19.484 -5.188 -7.043 1 65.81 216 HIS A N 1
ATOM 1668 C CA . HIS A 1 216 ? 20.141 -5.246 -8.344 1 65.81 216 HIS A CA 1
ATOM 1669 C C . HIS A 1 216 ? 21.594 -4.785 -8.242 1 65.81 216 HIS A C 1
ATOM 1671 O O . HIS A 1 216 ? 22.5 -5.445 -8.758 1 65.81 216 HIS A O 1
ATOM 1677 N N . ARG A 1 217 ? 21.719 -3.695 -7.578 1 66.69 217 ARG A N 1
ATOM 1678 C CA . ARG A 1 217 ? 23.062 -3.168 -7.398 1 66.69 217 ARG A CA 1
ATOM 1679 C C . ARG A 1 217 ? 23.938 -4.16 -6.645 1 66.69 217 ARG A C 1
ATOM 1681 O O . ARG A 1 217 ? 25.094 -4.379 -7.012 1 66.69 217 ARG A O 1
ATOM 1688 N N . THR A 1 218 ? 23.375 -4.727 -5.707 1 66.06 218 THR A N 1
ATOM 1689 C CA . THR A 1 218 ? 24.109 -5.68 -4.891 1 66.06 218 THR A CA 1
ATOM 1690 C C . THR A 1 218 ? 24.422 -6.949 -5.68 1 66.06 218 THR A C 1
ATOM 1692 O O . THR A 1 218 ? 25.531 -7.461 -5.633 1 66.06 218 THR A O 1
ATOM 1695 N N . GLY A 1 219 ? 23.406 -7.457 -6.312 1 66.88 219 GLY A N 1
ATOM 1696 C CA . GLY A 1 219 ? 23.625 -8.633 -7.141 1 66.88 219 GLY A CA 1
ATOM 1697 C C . GLY A 1 219 ? 24.688 -8.43 -8.195 1 66.88 219 GLY A C 1
ATOM 1698 O O . GLY A 1 219 ? 25.547 -9.297 -8.398 1 66.88 219 GLY A O 1
ATOM 1699 N N . GLY A 1 220 ? 24.547 -7.375 -8.82 1 66 220 GLY A N 1
ATOM 1700 C CA . GLY A 1 220 ? 25.531 -7.051 -9.836 1 66 220 GLY A CA 1
ATOM 1701 C C . GLY A 1 220 ? 26.938 -6.906 -9.281 1 66 220 GLY A C 1
ATOM 1702 O O . GLY A 1 220 ? 27.891 -7.48 -9.82 1 66 220 GLY A O 1
ATOM 1703 N N . ALA A 1 221 ? 27.047 -6.23 -8.273 1 66.62 221 ALA A N 1
ATOM 1704 C CA . ALA A 1 221 ? 28.344 -5.965 -7.672 1 66.62 221 ALA A CA 1
ATOM 1705 C C . ALA A 1 221 ? 29 -7.254 -7.184 1 66.62 221 ALA A C 1
ATOM 1707 O O . ALA A 1 221 ? 30.219 -7.418 -7.281 1 66.62 221 ALA A O 1
ATOM 1708 N N . GLU A 1 222 ? 28.234 -8.172 -6.812 1 69.12 222 GLU A N 1
ATOM 1709 C CA . GLU A 1 222 ? 28.75 -9.406 -6.242 1 69.12 222 GLU A CA 1
ATOM 1710 C C . GLU A 1 222 ? 28.672 -10.555 -7.242 1 69.12 222 GLU A C 1
ATOM 1712 O O . GLU A 1 222 ? 29.031 -11.688 -6.922 1 69.12 222 GLU A O 1
ATOM 1717 N N . LYS A 1 223 ? 28.188 -10.227 -8.391 1 73.94 223 LYS A N 1
ATOM 1718 C CA . LYS A 1 223 ? 28.031 -11.234 -9.438 1 73.94 223 LYS A CA 1
ATOM 1719 C C . LYS A 1 223 ? 27.094 -12.344 -8.984 1 73.94 223 LYS A C 1
ATOM 1721 O O . LYS A 1 223 ? 27.391 -13.531 -9.164 1 73.94 223 LYS A O 1
ATOM 1726 N N . LEU A 1 224 ? 26.219 -11.953 -8.195 1 80.75 224 LEU A N 1
ATOM 1727 C CA . LEU A 1 224 ? 25.203 -12.898 -7.738 1 80.75 224 LEU A CA 1
ATOM 1728 C C . LEU A 1 224 ? 23.938 -12.797 -8.586 1 80.75 224 LEU A C 1
ATOM 1730 O O . LEU A 1 224 ? 23.531 -11.703 -8.961 1 80.75 224 LEU A O 1
ATOM 1734 N N . ARG A 1 225 ? 23.516 -13.945 -8.898 1 80.44 225 ARG A N 1
ATOM 1735 C CA . ARG A 1 225 ? 22.25 -13.992 -9.617 1 80.44 225 ARG A CA 1
ATOM 1736 C C . ARG A 1 225 ? 21.094 -14.219 -8.664 1 80.44 225 ARG A C 1
ATOM 1738 O O . ARG A 1 225 ? 20.766 -15.367 -8.336 1 80.44 225 ARG A O 1
ATOM 1745 N N . LEU A 1 226 ? 20.484 -13.188 -8.234 1 84.06 226 LEU A N 1
ATOM 1746 C CA . LEU A 1 226 ? 19.328 -13.281 -7.344 1 84.06 226 LEU A CA 1
ATOM 1747 C C . LEU A 1 226 ? 18.031 -13.398 -8.141 1 84.06 226 LEU A C 1
ATOM 1749 O O . LEU A 1 226 ? 17.828 -12.664 -9.109 1 84.06 226 LEU A O 1
ATOM 1753 N N . ASN A 1 227 ? 17.219 -14.312 -7.785 1 85.12 227 ASN A N 1
ATOM 1754 C CA . ASN A 1 227 ? 15.977 -14.594 -8.5 1 85.12 227 ASN A CA 1
ATOM 1755 C C . ASN A 1 227 ? 14.781 -13.938 -7.82 1 85.12 227 ASN A C 1
ATOM 1757 O O . ASN A 1 227 ? 14.195 -14.5 -6.895 1 85.12 227 ASN A O 1
ATOM 1761 N N . VAL A 1 228 ? 14.438 -12.781 -8.312 1 85.44 228 VAL A N 1
ATOM 1762 C CA . VAL A 1 228 ? 13.242 -12.109 -7.809 1 85.44 228 VAL A CA 1
ATOM 1763 C C . VAL A 1 228 ? 12.008 -12.648 -8.531 1 85.44 228 VAL A C 1
ATOM 1765 O O . VAL A 1 228 ? 11.75 -12.281 -9.68 1 85.44 228 VAL A O 1
ATOM 1768 N N . THR A 1 229 ? 11.266 -13.422 -7.793 1 88.5 229 THR A N 1
ATOM 1769 C CA . THR A 1 229 ? 10.125 -14.109 -8.391 1 88.5 229 THR A CA 1
ATOM 1770 C C . THR A 1 229 ? 8.844 -13.297 -8.188 1 88.5 229 THR A C 1
ATOM 1772 O O . THR A 1 229 ? 7.965 -13.305 -9.047 1 88.5 229 THR A O 1
ATOM 1775 N N . TYR A 1 230 ? 8.758 -12.656 -7.023 1 90.69 230 TYR A N 1
ATOM 1776 C CA . TYR A 1 230 ? 7.535 -11.938 -6.703 1 90.69 230 TYR A CA 1
ATOM 1777 C C . TYR A 1 230 ? 7.828 -10.469 -6.41 1 90.69 230 TYR A C 1
ATOM 1779 O O . TYR A 1 230 ? 8.82 -10.148 -5.746 1 90.69 230 TYR A O 1
ATOM 1787 N N . ARG A 1 231 ? 6.988 -9.633 -6.945 1 89.56 231 ARG A N 1
ATOM 1788 C CA . ARG A 1 231 ? 6.977 -8.203 -6.648 1 89.56 231 ARG A CA 1
ATOM 1789 C C . ARG A 1 231 ? 5.609 -7.758 -6.137 1 89.56 231 ARG A C 1
ATOM 1791 O O . ARG A 1 231 ? 4.602 -7.922 -6.824 1 89.56 231 ARG A O 1
ATOM 1798 N N . MET A 1 232 ? 5.637 -7.262 -4.918 1 93.44 232 MET A N 1
ATOM 1799 C CA . MET A 1 232 ? 4.379 -6.918 -4.262 1 93.44 232 MET A CA 1
ATOM 1800 C C . MET A 1 232 ? 4.355 -5.445 -3.867 1 93.44 232 MET A C 1
ATOM 1802 O O . MET A 1 232 ? 5.391 -4.875 -3.514 1 93.44 232 MET A O 1
ATOM 1806 N N . GLU A 1 233 ? 3.201 -4.859 -3.887 1 91.25 233 GLU A N 1
ATOM 1807 C CA . GLU A 1 233 ? 3.02 -3.471 -3.48 1 91.25 233 GLU A CA 1
ATOM 1808 C C . GLU A 1 233 ? 2.875 -3.352 -1.967 1 91.25 233 GLU A C 1
ATOM 1810 O O . GLU A 1 233 ? 3.342 -2.381 -1.367 1 91.25 233 GLU A O 1
ATOM 1815 N N . TYR A 1 234 ? 2.275 -4.316 -1.384 1 94.31 234 TYR A N 1
ATOM 1816 C CA . TYR A 1 234 ? 1.905 -4.227 0.025 1 94.31 234 TYR A CA 1
ATOM 1817 C C . TYR A 1 234 ? 2.668 -5.254 0.855 1 94.31 234 TYR A C 1
ATOM 1819 O O . TYR A 1 234 ? 3.238 -6.199 0.311 1 94.31 234 TYR A O 1
ATOM 1827 N N . THR A 1 235 ? 2.65 -5.035 2.131 1 95.94 235 THR A N 1
ATOM 1828 C CA . THR A 1 235 ? 3.463 -5.855 3.023 1 95.94 235 THR A CA 1
ATOM 1829 C C . THR A 1 235 ? 2.785 -7.199 3.291 1 95.94 235 THR A C 1
ATOM 1831 O O . THR A 1 235 ? 3.457 -8.219 3.438 1 95.94 235 THR A O 1
ATOM 1834 N N . GLU A 1 236 ? 1.454 -7.289 3.281 1 96.56 236 GLU A N 1
ATOM 1835 C CA . GLU A 1 236 ? 0.718 -8.492 3.645 1 96.56 236 GLU A CA 1
ATOM 1836 C C . GLU A 1 236 ? 1.066 -9.656 2.717 1 96.56 236 GLU A C 1
ATOM 1838 O O . GLU A 1 236 ? 1.386 -10.75 3.18 1 96.56 236 GLU A O 1
ATOM 1843 N N . PRO A 1 237 ? 1.067 -9.359 1.423 1 97.25 237 PRO A N 1
ATOM 1844 C CA . PRO A 1 237 ? 1.448 -10.469 0.545 1 97.25 237 PRO A CA 1
ATOM 1845 C C . PRO A 1 237 ? 2.9 -10.898 0.735 1 97.25 237 PRO A C 1
ATOM 1847 O O . PRO A 1 237 ? 3.219 -12.086 0.61 1 97.25 237 PRO A O 1
ATOM 1850 N N . LEU A 1 238 ? 3.799 -10 1.034 1 96.69 238 LEU A N 1
ATOM 1851 C CA . LEU A 1 238 ? 5.191 -10.367 1.268 1 96.69 238 LEU A CA 1
ATOM 1852 C C . LEU A 1 238 ? 5.312 -11.336 2.438 1 96.69 238 LEU A C 1
ATOM 1854 O O . LEU A 1 238 ? 5.961 -12.375 2.32 1 96.69 238 LEU A O 1
ATOM 1858 N N . TYR A 1 239 ? 4.672 -11.031 3.5 1 97.75 239 TYR A N 1
ATOM 1859 C CA . TYR A 1 239 ? 4.723 -11.898 4.672 1 97.75 239 TYR A CA 1
ATOM 1860 C C . TYR A 1 239 ? 4.02 -13.227 4.402 1 97.75 239 TYR A C 1
ATOM 1862 O O . TYR A 1 239 ? 4.449 -14.273 4.887 1 97.75 239 TYR A O 1
ATOM 1870 N N . ALA A 1 240 ? 2.941 -13.156 3.662 1 97.19 240 ALA A N 1
ATOM 1871 C CA . ALA A 1 240 ? 2.223 -14.383 3.344 1 97.19 240 ALA A CA 1
ATOM 1872 C C . ALA A 1 240 ? 3.086 -15.32 2.508 1 97.19 240 ALA A C 1
ATOM 1874 O O . ALA A 1 240 ? 3.074 -16.547 2.717 1 97.19 240 ALA A O 1
ATOM 1875 N N . LEU A 1 241 ? 3.807 -14.75 1.571 1 96.69 241 LEU A N 1
ATOM 1876 C CA . LEU A 1 241 ? 4.719 -15.555 0.767 1 96.69 241 LEU A CA 1
ATOM 1877 C C . LEU A 1 241 ? 5.773 -16.219 1.644 1 96.69 241 LEU A C 1
ATOM 1879 O O . LEU A 1 241 ? 6.043 -17.406 1.495 1 96.69 241 LEU A O 1
ATOM 1883 N N . ALA A 1 242 ? 6.344 -15.516 2.525 1 97.19 242 ALA A N 1
ATOM 1884 C CA . ALA A 1 242 ? 7.344 -16.047 3.443 1 97.19 242 ALA A CA 1
ATOM 1885 C C . ALA A 1 242 ? 6.734 -17.125 4.352 1 97.19 242 ALA A C 1
ATOM 1887 O O . ALA A 1 242 ? 7.301 -18.203 4.512 1 97.19 242 ALA A O 1
ATOM 1888 N N . ARG A 1 243 ? 5.57 -16.812 4.898 1 95.75 243 ARG A N 1
ATOM 1889 C CA . ARG A 1 243 ? 4.895 -17.688 5.844 1 95.75 243 ARG A CA 1
ATOM 1890 C C . ARG A 1 243 ? 4.582 -19.047 5.211 1 95.75 243 ARG A C 1
ATOM 1892 O O . ARG A 1 243 ? 4.617 -20.078 5.883 1 95.75 243 ARG A O 1
ATOM 1899 N N . ASN A 1 244 ? 4.34 -19.031 3.973 1 92.56 244 ASN A N 1
ATOM 1900 C CA . ASN A 1 244 ? 3.93 -20.266 3.299 1 92.56 244 ASN A CA 1
ATOM 1901 C C . ASN A 1 244 ? 5.102 -20.938 2.584 1 92.56 244 ASN A C 1
ATOM 1903 O O . ASN A 1 244 ? 4.91 -21.859 1.802 1 92.56 244 ASN A O 1
ATOM 1907 N N . GLY A 1 245 ? 6.305 -20.375 2.756 1 90.19 245 GLY A N 1
ATOM 1908 C CA . GLY A 1 245 ? 7.5 -21 2.201 1 90.19 245 GLY A CA 1
ATOM 1909 C C . GLY A 1 245 ? 7.613 -20.828 0.697 1 90.19 245 GLY A C 1
ATOM 1910 O O . GLY A 1 245 ? 8.328 -21.594 0.035 1 90.19 245 GLY A O 1
ATOM 1911 N N . LEU A 1 246 ? 6.914 -19.891 0.157 1 90.94 246 LEU A N 1
ATOM 1912 C CA . LEU A 1 246 ? 6.902 -19.688 -1.287 1 90.94 246 LEU A CA 1
ATOM 1913 C C . LEU A 1 246 ? 8.07 -18.797 -1.718 1 90.94 246 LEU A C 1
ATOM 1915 O O . LEU A 1 246 ? 8.547 -18.906 -2.85 1 90.94 246 LEU A O 1
ATOM 1919 N N . ALA A 1 247 ? 8.477 -17.922 -0.866 1 95.5 247 ALA A N 1
ATOM 1920 C CA . ALA A 1 247 ? 9.594 -17.031 -1.176 1 95.5 247 ALA A CA 1
ATOM 1921 C C . ALA A 1 247 ? 10.219 -16.469 0.099 1 95.5 247 ALA A C 1
ATOM 1923 O O . ALA A 1 247 ? 9.578 -16.453 1.152 1 95.5 247 ALA A O 1
ATOM 1924 N N . THR A 1 248 ? 11.461 -16.109 -0.013 1 96.62 248 THR A N 1
ATOM 1925 C CA . THR A 1 248 ? 12.117 -15.289 0.992 1 96.62 248 THR A CA 1
ATOM 1926 C C . THR A 1 248 ? 11.828 -13.812 0.753 1 96.62 248 THR A C 1
ATOM 1928 O O . THR A 1 248 ? 12.125 -13.273 -0.318 1 96.62 248 THR A O 1
ATOM 1931 N N . ALA A 1 249 ? 11.203 -13.234 1.732 1 97.12 249 ALA A N 1
ATOM 1932 C CA . ALA A 1 249 ? 10.906 -11.812 1.591 1 97.12 249 ALA A CA 1
ATOM 1933 C C . ALA A 1 249 ? 12.141 -10.961 1.886 1 97.12 249 ALA A C 1
ATOM 1935 O O . ALA A 1 249 ? 12.844 -11.195 2.873 1 97.12 249 ALA A O 1
ATOM 1936 N N . VAL A 1 250 ? 12.469 -10.008 1.021 1 95 250 VAL A N 1
ATOM 1937 C CA . VAL A 1 250 ? 13.516 -9.016 1.197 1 95 250 VAL A CA 1
ATOM 1938 C C . VAL A 1 250 ? 12.891 -7.633 1.363 1 95 250 VAL A C 1
ATOM 1940 O O . VAL A 1 250 ? 12.227 -7.133 0.456 1 95 250 VAL A O 1
ATOM 1943 N N . LEU A 1 251 ? 13.117 -7.047 2.514 1 95.31 251 LEU A N 1
ATOM 1944 C CA . LEU A 1 251 ? 12.438 -5.789 2.777 1 95.31 251 LEU A CA 1
ATOM 1945 C C . LEU A 1 251 ? 13.219 -4.945 3.779 1 95.31 251 LEU A C 1
ATOM 1947 O O . LEU A 1 251 ? 14.141 -5.445 4.434 1 95.31 251 LEU A O 1
ATOM 1951 N N . PRO A 1 252 ? 12.891 -3.639 3.895 1 95 252 PRO A N 1
ATOM 1952 C CA . PRO A 1 252 ? 13.523 -2.793 4.906 1 95 252 PRO A CA 1
ATOM 1953 C C . PRO A 1 252 ? 13.195 -3.236 6.332 1 95 252 PRO A C 1
ATOM 1955 O O . PRO A 1 252 ? 12.07 -3.641 6.613 1 95 252 PRO A O 1
ATOM 1958 N N . SER A 1 253 ? 14.164 -3.051 7.188 1 96.31 253 SER A N 1
ATOM 1959 C CA . SER A 1 253 ? 14.047 -3.535 8.562 1 96.31 253 SER A CA 1
ATOM 1960 C C . SER A 1 253 ? 12.93 -2.82 9.305 1 96.31 253 SER A C 1
ATOM 1962 O O . SER A 1 253 ? 12.312 -3.391 10.211 1 96.31 253 SER A O 1
ATOM 1964 N N . LEU A 1 254 ? 12.617 -1.646 8.914 1 96.62 254 LEU A N 1
ATOM 1965 C CA . LEU A 1 254 ? 11.562 -0.881 9.57 1 96.62 254 LEU A CA 1
ATOM 1966 C C . LEU A 1 254 ? 10.234 -1.618 9.5 1 96.62 254 LEU A C 1
ATOM 1968 O O . LEU A 1 254 ? 9.383 -1.454 10.375 1 96.62 254 LEU A O 1
ATOM 1972 N N . TYR A 1 255 ? 10.07 -2.473 8.469 1 96.69 255 TYR A N 1
ATOM 1973 C CA . TYR A 1 255 ? 8.836 -3.238 8.328 1 96.69 255 TYR A CA 1
ATOM 1974 C C . TYR A 1 255 ? 8.789 -4.383 9.336 1 96.69 255 TYR A C 1
ATOM 1976 O O . TYR A 1 255 ? 7.734 -4.988 9.547 1 96.69 255 TYR A O 1
ATOM 1984 N N . THR A 1 256 ? 9.883 -4.668 9.992 1 96.94 256 THR A N 1
ATOM 1985 C CA . THR A 1 256 ? 9.93 -5.797 10.914 1 96.94 256 THR A CA 1
ATOM 1986 C C . THR A 1 256 ? 10 -5.312 12.359 1 96.94 256 THR A C 1
ATOM 1988 O O . THR A 1 256 ? 10.133 -6.117 13.281 1 96.94 256 THR A O 1
ATOM 1991 N N . MET A 1 257 ? 9.906 -4.016 12.578 1 93.94 257 MET A N 1
ATOM 1992 C CA . MET A 1 257 ? 10 -3.441 13.922 1 93.94 257 MET A CA 1
ATOM 1993 C C . MET A 1 257 ? 8.953 -4.043 14.844 1 93.94 257 MET A C 1
ATOM 1995 O O . MET A 1 257 ? 9.211 -4.254 16.031 1 93.94 257 MET A O 1
ATOM 1999 N N . HIS A 1 258 ? 7.812 -4.367 14.281 1 93.25 258 HIS A N 1
ATOM 2000 C CA . HIS A 1 258 ? 6.723 -4.918 15.086 1 93.25 258 HIS A CA 1
ATOM 2001 C C . HIS A 1 258 ? 6.277 -6.273 14.547 1 93.25 258 HIS A C 1
ATOM 2003 O O . HIS A 1 258 ? 5.082 -6.578 14.531 1 93.25 258 HIS A O 1
ATOM 2009 N N . LEU A 1 259 ? 7.199 -6.922 13.992 1 94.88 259 LEU A N 1
ATOM 2010 C CA . LEU A 1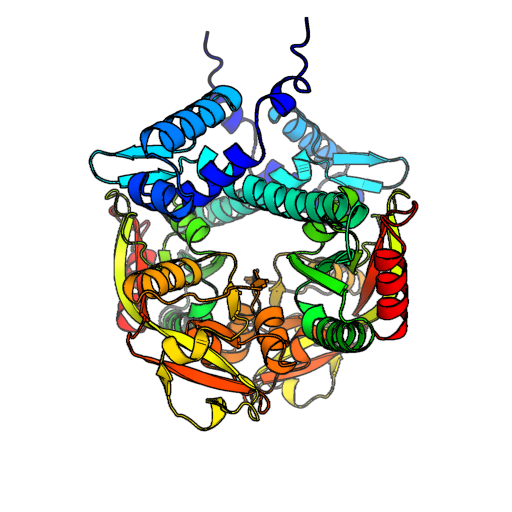 259 ? 6.93 -8.297 13.578 1 94.88 259 LEU A CA 1
ATOM 2011 C C . LEU A 1 259 ? 6.934 -9.234 14.773 1 94.88 259 LEU A C 1
ATOM 2013 O O . LEU A 1 259 ? 8 -9.617 15.266 1 94.88 259 LEU A O 1
ATOM 2017 N N . HIS A 1 260 ? 5.773 -9.648 15.219 1 95.38 260 HIS A N 1
ATOM 2018 C CA . HIS A 1 260 ? 5.625 -10.516 16.391 1 95.38 260 HIS A CA 1
ATOM 2019 C C . HIS A 1 260 ? 5.098 -11.891 15.984 1 95.38 260 HIS A C 1
ATOM 2021 O O . HIS A 1 260 ? 4.773 -12.711 16.844 1 95.38 260 HIS A O 1
ATOM 2027 N N . ASP A 1 261 ? 4.945 -12.109 14.734 1 95.25 261 ASP A N 1
ATOM 2028 C CA . ASP A 1 261 ? 4.469 -13.383 14.219 1 95.25 261 ASP A CA 1
ATOM 2029 C C . ASP A 1 261 ? 5.441 -14.508 14.555 1 95.25 261 ASP A C 1
ATOM 2031 O O . ASP A 1 261 ? 6.578 -14.523 14.086 1 95.25 261 ASP A O 1
ATOM 2035 N N . PRO A 1 262 ? 5.004 -15.469 15.344 1 95.56 262 PRO A N 1
ATOM 2036 C CA . PRO A 1 262 ? 5.926 -16.531 15.758 1 95.56 262 PRO A CA 1
ATOM 2037 C C . PRO A 1 262 ? 6.352 -17.422 14.594 1 95.56 262 PRO A C 1
ATOM 2039 O O . PRO A 1 262 ? 7.324 -18.172 14.711 1 95.56 262 PRO A O 1
ATOM 2042 N N . GLU A 1 263 ? 5.676 -17.359 13.516 1 95.94 263 GLU A N 1
ATOM 2043 C CA . GLU A 1 263 ? 5.988 -18.203 12.375 1 95.94 263 GLU A CA 1
ATOM 2044 C C . GLU A 1 263 ? 7.082 -17.594 11.508 1 95.94 263 GLU A C 1
ATOM 2046 O O . GLU A 1 263 ? 7.621 -18.25 10.617 1 95.94 263 GLU A O 1
ATOM 2051 N N . LEU A 1 264 ? 7.414 -16.375 11.773 1 97.69 264 LEU A N 1
ATOM 2052 C CA . LEU A 1 264 ? 8.359 -15.672 10.914 1 97.69 264 LEU A CA 1
ATOM 2053 C C . LEU A 1 264 ? 9.555 -15.164 11.719 1 97.69 264 LEU A C 1
ATOM 2055 O O . LEU A 1 264 ? 9.414 -14.844 12.898 1 97.69 264 LEU A O 1
ATOM 2059 N N . VAL A 1 265 ? 10.711 -15.117 11.023 1 97.31 265 VAL A N 1
ATOM 2060 C CA . VAL A 1 265 ? 11.93 -14.57 11.617 1 97.31 265 VAL A CA 1
ATOM 2061 C C . VAL A 1 265 ? 12.602 -13.617 10.633 1 97.31 265 VAL A C 1
ATOM 2063 O O . VAL A 1 265 ? 12.688 -13.898 9.438 1 97.31 265 VAL A O 1
ATOM 2066 N N . ALA A 1 266 ? 13 -12.5 11.141 1 97.69 266 ALA A N 1
ATOM 2067 C CA . ALA A 1 266 ? 13.789 -11.547 10.359 1 97.69 266 ALA A CA 1
ATOM 2068 C C . ALA A 1 266 ? 15.281 -11.758 10.578 1 97.69 266 ALA A C 1
ATOM 2070 O O . ALA A 1 266 ? 15.727 -11.969 11.711 1 97.69 266 ALA A O 1
ATOM 2071 N N . LEU A 1 267 ? 16.062 -11.703 9.492 1 97.75 267 LEU A N 1
ATOM 2072 C CA . LEU A 1 267 ? 17.5 -11.898 9.555 1 97.75 267 LEU A CA 1
ATOM 2073 C C . LEU A 1 267 ? 18.234 -10.766 8.852 1 97.75 267 LEU A C 1
ATOM 2075 O O . LEU A 1 267 ? 17.797 -10.297 7.793 1 97.75 267 LEU A O 1
ATOM 2079 N N . ARG A 1 268 ? 19.297 -10.375 9.391 1 96.19 268 ARG A N 1
ATOM 2080 C CA . ARG A 1 268 ? 20.172 -9.422 8.703 1 96.19 268 ARG A CA 1
ATOM 2081 C C . ARG A 1 268 ? 20.844 -10.062 7.504 1 96.19 268 ARG A C 1
ATOM 2083 O O . ARG A 1 268 ? 21.047 -11.281 7.477 1 96.19 268 ARG A O 1
ATOM 2090 N N . VAL A 1 269 ? 21.125 -9.281 6.516 1 92.88 269 VAL A N 1
ATOM 2091 C CA . VAL A 1 269 ? 21.875 -9.727 5.348 1 92.88 269 VAL A CA 1
ATOM 2092 C C . VAL A 1 269 ? 23.203 -8.984 5.27 1 92.88 269 VAL A C 1
ATOM 2094 O O . VAL A 1 269 ? 23.25 -7.754 5.254 1 92.88 269 VAL A O 1
ATOM 2097 N N . ASP A 1 270 ? 24.203 -9.789 5.195 1 90.25 270 ASP A N 1
ATOM 2098 C CA . ASP A 1 270 ? 25.562 -9.227 5.199 1 90.25 270 ASP A CA 1
ATOM 2099 C C . ASP A 1 270 ? 26.297 -9.57 3.908 1 90.25 270 ASP A C 1
ATOM 2101 O O . ASP A 1 270 ? 25.781 -10.312 3.07 1 90.25 270 ASP A O 1
ATOM 2105 N N . LYS A 1 271 ? 27.422 -8.859 3.768 1 83.81 271 LYS A N 1
ATOM 2106 C CA . LYS A 1 271 ? 28.328 -9.078 2.648 1 83.81 271 LYS A CA 1
ATOM 2107 C C . LYS A 1 271 ? 27.625 -8.844 1.313 1 83.81 271 LYS A C 1
ATOM 2109 O O . LYS A 1 271 ? 27.531 -9.758 0.486 1 83.81 271 LYS A O 1
ATOM 2114 N N . PRO A 1 272 ? 27.125 -7.695 1.196 1 84.62 272 PRO A N 1
ATOM 2115 C CA . PRO A 1 272 ? 27.266 -6.488 2.016 1 84.62 272 PRO A CA 1
ATOM 2116 C C . PRO A 1 272 ? 25.984 -6.141 2.781 1 84.62 272 PRO A C 1
ATOM 2118 O O . PRO A 1 272 ? 24.938 -6.742 2.543 1 84.62 272 PRO A O 1
ATOM 2121 N N . ARG A 1 273 ? 26.312 -5.227 3.732 1 88.5 273 ARG A N 1
ATOM 2122 C CA . ARG A 1 273 ? 25.141 -4.594 4.312 1 88.5 273 ARG A CA 1
ATOM 2123 C C . ARG A 1 273 ? 24.562 -3.545 3.369 1 88.5 273 ARG A C 1
ATOM 2125 O O . ARG A 1 273 ? 25.281 -2.713 2.83 1 88.5 273 ARG A O 1
ATOM 2132 N N . VAL A 1 274 ? 23.312 -3.758 3.1 1 87.69 274 VAL A N 1
ATOM 2133 C CA . VAL A 1 274 ? 22.609 -2.803 2.242 1 87.69 274 VAL A CA 1
ATOM 2134 C C . VAL A 1 274 ? 21.672 -1.943 3.082 1 87.69 274 VAL A C 1
ATOM 2136 O O . VAL A 1 274 ? 20.891 -2.469 3.875 1 87.69 274 VAL A O 1
ATOM 2139 N N . THR A 1 275 ? 21.875 -0.614 2.953 1 89.56 275 THR A N 1
ATOM 2140 C CA . THR A 1 275 ? 21.062 0.297 3.742 1 89.56 275 THR A CA 1
ATOM 2141 C C . THR A 1 275 ? 20.391 1.339 2.848 1 89.56 275 THR A C 1
ATOM 2143 O O . THR A 1 275 ? 20.781 1.516 1.693 1 89.56 275 THR A O 1
ATOM 2146 N N . ARG A 1 276 ? 19.312 1.818 3.32 1 88.81 276 ARG A N 1
ATOM 2147 C CA . ARG A 1 276 ? 18.703 3.006 2.727 1 88.81 276 ARG A CA 1
ATOM 2148 C C . ARG A 1 276 ? 18.719 4.176 3.705 1 88.81 276 ARG A C 1
ATOM 2150 O O . ARG A 1 276 ? 18.547 3.984 4.91 1 88.81 276 ARG A O 1
ATOM 2157 N N . ALA A 1 277 ? 18.984 5.352 3.191 1 91.75 277 ALA A N 1
ATOM 2158 C CA . ALA A 1 277 ? 19.078 6.555 4.016 1 91.75 277 ALA A CA 1
ATOM 2159 C C . ALA A 1 277 ? 17.719 7.219 4.176 1 91.75 277 ALA A C 1
ATOM 2161 O O . ALA A 1 277 ? 17.203 7.828 3.236 1 91.75 277 ALA A O 1
ATOM 2162 N N . ILE A 1 278 ? 17.172 7.086 5.344 1 96 278 ILE A N 1
ATOM 2163 C CA . ILE A 1 278 ? 15.93 7.777 5.645 1 96 278 ILE A CA 1
ATOM 2164 C C . ILE A 1 278 ? 16.203 9.258 5.902 1 96 278 ILE A C 1
ATOM 2166 O O . ILE A 1 278 ? 17.062 9.602 6.719 1 96 278 ILE A O 1
ATOM 2170 N N . SER A 1 279 ? 15.445 10.062 5.207 1 96.5 279 SER A N 1
ATOM 2171 C CA . SER A 1 279 ? 15.75 11.492 5.266 1 96.5 279 SER A CA 1
ATOM 2172 C C . SER A 1 279 ? 14.484 12.32 5.473 1 96.5 279 SER A C 1
ATOM 2174 O O . SER A 1 279 ? 13.391 11.906 5.07 1 96.5 279 SER A O 1
ATOM 2176 N N . LEU A 1 280 ? 14.688 13.391 6.176 1 97.75 280 LEU A N 1
ATOM 2177 C CA . LEU A 1 280 ? 13.719 14.484 6.188 1 97.75 280 LEU A CA 1
ATOM 2178 C C . LEU A 1 280 ? 13.859 15.352 4.945 1 97.75 280 LEU A C 1
ATOM 2180 O O . LEU A 1 280 ? 14.945 15.859 4.66 1 97.75 280 LEU A O 1
ATOM 2184 N N . ILE A 1 281 ? 12.805 15.445 4.219 1 96.62 281 ILE A N 1
ATOM 2185 C CA . ILE A 1 281 ? 12.82 16.125 2.93 1 96.62 281 ILE A CA 1
ATOM 2186 C C . ILE A 1 281 ? 11.969 17.391 3.008 1 96.62 281 ILE A C 1
ATOM 2188 O O . ILE A 1 281 ? 10.844 17.359 3.516 1 96.62 281 ILE A O 1
ATOM 2192 N N . SER A 1 282 ? 12.461 18.484 2.592 1 96.06 282 SER A N 1
ATOM 2193 C CA . SER A 1 282 ? 11.75 19.75 2.537 1 96.06 282 SER A CA 1
ATOM 2194 C C . SER A 1 282 ? 12.219 20.594 1.352 1 96.06 282 SER A C 1
ATOM 2196 O O . SER A 1 282 ? 13.203 20.266 0.694 1 96.06 282 SER A O 1
ATOM 2198 N N . LEU A 1 283 ? 11.477 21.578 1.033 1 91.31 283 LEU A N 1
ATOM 2199 C CA . LEU A 1 283 ? 11.93 22.516 0.004 1 91.31 283 LEU A CA 1
ATOM 2200 C C . LEU A 1 283 ? 13.172 23.266 0.461 1 91.31 283 LEU A C 1
ATOM 2202 O O . LEU A 1 283 ? 13.328 23.547 1.651 1 91.31 283 LEU A O 1
ATOM 2206 N N . ALA A 1 284 ? 14.055 23.578 -0.467 1 90.5 284 ALA A N 1
ATOM 2207 C CA . ALA A 1 284 ? 15.297 24.281 -0.159 1 90.5 284 ALA A CA 1
ATOM 2208 C C . ALA A 1 284 ? 15 25.703 0.317 1 90.5 284 ALA A C 1
ATOM 2210 O O . ALA A 1 284 ? 15.75 26.266 1.122 1 90.5 284 ALA A O 1
ATOM 2211 N N . GLY A 1 285 ? 13.984 26.266 0.01 1 85.88 285 GLY A N 1
ATOM 2212 C CA . GLY A 1 285 ? 13.648 27.609 0.426 1 85.88 285 GLY A CA 1
ATOM 2213 C C . GLY A 1 285 ? 13.07 27.688 1.825 1 85.88 285 GLY A C 1
ATOM 2214 O O . GLY A 1 285 ? 13.312 26.797 2.648 1 85.88 285 GLY A O 1
ATOM 2215 N N . ASP A 1 286 ? 12.461 28.766 2.182 1 83.44 286 ASP A N 1
ATOM 2216 C CA . ASP A 1 286 ? 11.891 28.984 3.506 1 83.44 286 ASP A CA 1
ATOM 2217 C C . ASP A 1 286 ? 10.672 28.094 3.736 1 83.44 286 ASP A C 1
ATOM 2219 O O . ASP A 1 286 ? 9.93 27.797 2.801 1 83.44 286 ASP A O 1
ATOM 2223 N N . ASP A 1 287 ? 10.656 27.719 4.957 1 85.5 287 ASP A N 1
ATOM 2224 C CA . ASP A 1 287 ? 9.453 26.984 5.363 1 85.5 287 ASP A CA 1
ATOM 2225 C C . ASP A 1 287 ? 8.211 27.859 5.195 1 85.5 287 ASP A C 1
ATOM 2227 O O . ASP A 1 287 ? 8.305 29.094 5.172 1 85.5 287 ASP A O 1
ATOM 2231 N N . ARG A 1 288 ? 7.059 27.203 5.078 1 83.12 288 ARG A N 1
ATOM 2232 C CA . ARG A 1 288 ? 5.781 27.891 4.922 1 83.12 288 ARG A CA 1
ATOM 2233 C C . ARG A 1 288 ? 5.473 28.75 6.145 1 83.12 288 ARG A C 1
ATOM 2235 O O . ARG A 1 288 ? 4.773 29.766 6.035 1 83.12 288 ARG A O 1
ATOM 2242 N N . GLY A 1 289 ? 6.012 28.422 7.344 1 84.06 289 GLY A N 1
ATOM 2243 C CA . GLY A 1 289 ? 5.797 29.156 8.586 1 84.06 289 GLY A CA 1
ATOM 2244 C C . GLY A 1 289 ? 6.617 28.609 9.742 1 84.06 289 GLY A C 1
ATOM 2245 O O . GLY A 1 289 ? 7.262 27.562 9.617 1 84.06 289 GLY A O 1
ATOM 2246 N N . PRO A 1 290 ? 6.609 29.375 10.789 1 85.19 290 PRO A N 1
ATOM 2247 C CA . PRO A 1 290 ? 7.398 28.969 11.953 1 85.19 290 PRO A CA 1
ATOM 2248 C C . PRO A 1 290 ? 6.984 27.609 12.5 1 85.19 290 PRO A C 1
ATOM 2250 O O . PRO A 1 290 ? 7.816 26.859 13.023 1 85.19 290 PRO A O 1
ATOM 2253 N N . HIS A 1 291 ? 5.676 27.297 12.367 1 88.62 291 HIS A N 1
ATOM 2254 C CA . HIS A 1 291 ? 5.195 26.016 12.867 1 88.62 291 HIS A CA 1
ATOM 2255 C C . HIS A 1 291 ? 5.785 24.844 12.07 1 88.62 291 HIS A C 1
ATOM 2257 O O . HIS A 1 291 ? 6.102 23.797 12.633 1 88.62 291 HIS A O 1
ATOM 2263 N N . VAL A 1 292 ? 5.996 24.984 10.766 1 93.94 292 VAL A N 1
ATOM 2264 C CA . VAL A 1 292 ? 6.609 23.969 9.922 1 93.94 292 VAL A CA 1
ATOM 2265 C C . VAL A 1 292 ? 8.086 23.812 10.281 1 93.94 292 VAL A C 1
ATOM 2267 O O . VAL A 1 292 ? 8.586 22.688 10.406 1 93.94 292 VAL A O 1
ATOM 2270 N N . ARG A 1 293 ? 8.758 24.953 10.469 1 93.25 293 ARG A N 1
ATOM 2271 C CA . ARG A 1 293 ? 10.156 24.922 10.883 1 93.25 293 ARG A CA 1
ATOM 2272 C C . ARG A 1 293 ? 10.32 24.203 12.219 1 93.25 293 ARG A C 1
ATOM 2274 O O . ARG A 1 293 ? 11.227 23.375 12.375 1 93.25 293 ARG A O 1
ATOM 2281 N N . ALA A 1 294 ? 9.477 24.531 13.117 1 93.25 294 ALA A N 1
ATOM 2282 C CA . ALA A 1 294 ? 9.531 23.906 14.43 1 93.25 294 ALA A CA 1
ATOM 2283 C C . ALA A 1 294 ? 9.328 22.391 14.32 1 93.25 294 ALA A C 1
ATOM 2285 O O . ALA A 1 294 ? 10.031 21.609 14.977 1 93.25 294 ALA A O 1
ATOM 2286 N N . CYS A 1 295 ? 8.375 21.984 13.531 1 95.62 295 CYS A N 1
ATOM 2287 C CA . CYS A 1 295 ? 8.117 20.578 13.312 1 95.62 295 CYS A CA 1
ATOM 2288 C C . CYS A 1 295 ? 9.312 19.891 12.664 1 95.62 295 CYS A C 1
ATOM 2290 O O . CYS A 1 295 ? 9.703 18.797 13.07 1 95.62 295 CYS A O 1
ATOM 2292 N N . ARG A 1 296 ? 9.852 20.531 11.664 1 96.88 296 ARG A N 1
ATOM 2293 C CA . ARG A 1 296 ? 11.023 20 10.969 1 96.88 296 ARG A CA 1
ATOM 2294 C C . ARG A 1 296 ? 12.164 19.734 11.945 1 96.88 296 ARG A C 1
ATOM 2296 O O . ARG A 1 296 ? 12.758 18.656 11.938 1 96.88 296 ARG A O 1
ATOM 2303 N N . GLU A 1 297 ? 12.469 20.703 12.789 1 96.31 297 GLU A N 1
ATOM 2304 C CA . GLU A 1 297 ? 13.555 20.578 13.758 1 96.31 297 GLU A CA 1
ATOM 2305 C C . GLU A 1 297 ? 13.25 19.5 14.805 1 96.31 297 GLU A C 1
ATOM 2307 O O . GLU A 1 297 ? 14.141 18.766 15.219 1 96.31 297 GLU A O 1
ATOM 2312 N N . TRP A 1 298 ? 12.047 19.453 15.211 1 96.94 298 TRP A N 1
ATOM 2313 C CA . TRP A 1 298 ? 11.633 18.438 16.172 1 96.94 298 TRP A CA 1
ATOM 2314 C C . TRP A 1 298 ? 11.836 17.031 15.617 1 96.94 298 TRP A C 1
ATOM 2316 O O . TRP A 1 298 ? 12.406 16.172 16.281 1 96.94 298 TRP A O 1
ATOM 2326 N N . ILE A 1 299 ? 11.398 16.797 14.375 1 97.12 299 ILE A N 1
ATOM 2327 C CA . ILE A 1 299 ? 11.516 15.484 13.742 1 97.12 299 ILE A CA 1
ATOM 2328 C C . ILE A 1 299 ? 12.984 15.109 13.594 1 97.12 299 ILE A C 1
ATOM 2330 O O . ILE A 1 299 ? 13.375 13.977 13.883 1 97.12 299 ILE A O 1
ATOM 2334 N N . ALA A 1 300 ? 13.766 16.047 13.195 1 97 300 ALA A N 1
ATOM 2335 C CA . ALA A 1 300 ? 15.195 15.812 13.008 1 97 300 ALA A CA 1
ATOM 2336 C C . ALA A 1 300 ? 15.852 15.383 14.312 1 97 300 ALA A C 1
ATOM 2338 O O . ALA A 1 300 ? 16.797 14.578 14.305 1 97 300 ALA A O 1
ATOM 2339 N N . LYS A 1 301 ? 15.359 15.836 15.391 1 95.94 301 LYS A N 1
ATOM 2340 C CA . LYS A 1 301 ? 15.969 15.578 16.688 1 95.94 301 LYS A CA 1
ATOM 2341 C C . LYS A 1 301 ? 15.43 14.289 17.297 1 95.94 301 LYS A C 1
ATOM 2343 O O . LYS A 1 301 ? 16.125 13.617 18.062 1 95.94 301 LYS A O 1
ATOM 2348 N N . HIS A 1 302 ? 14.227 13.867 16.984 1 95.5 302 HIS A N 1
ATOM 2349 C CA . HIS A 1 302 ? 13.555 12.836 17.766 1 95.5 302 HIS A CA 1
ATOM 2350 C C . HIS A 1 302 ? 13.406 11.547 16.969 1 95.5 302 HIS A C 1
ATOM 2352 O O . HIS A 1 302 ? 12.945 10.531 17.484 1 95.5 302 HIS A O 1
ATOM 2358 N N . ILE A 1 303 ? 13.727 11.594 15.695 1 92.69 303 ILE A N 1
ATOM 2359 C CA . ILE A 1 303 ? 13.656 10.391 14.867 1 92.69 303 ILE A CA 1
ATOM 2360 C C . ILE A 1 303 ? 15.07 9.953 14.492 1 92.69 303 ILE A C 1
ATOM 2362 O O . ILE A 1 303 ? 15.875 10.758 14.016 1 92.69 303 ILE A O 1
ATOM 2366 N N . MET B 1 1 ? -9.875 13.297 -41.625 1 23.95 1 MET B N 1
ATOM 2367 C CA . MET B 1 1 ? -8.93 12.188 -41.625 1 23.95 1 MET B CA 1
ATOM 2368 C C . MET B 1 1 ? -8.391 11.922 -40.219 1 23.95 1 MET B C 1
ATOM 2370 O O . MET B 1 1 ? -7.652 12.742 -39.656 1 23.95 1 MET B O 1
ATOM 2374 N N . SER B 1 2 ? -9.164 11.406 -39.25 1 28.58 2 SER B N 1
ATOM 2375 C CA . SER B 1 2 ? -9.062 11.016 -37.875 1 28.58 2 SER B CA 1
ATOM 2376 C C . SER B 1 2 ? -7.887 10.07 -37.625 1 28.58 2 SER B C 1
ATOM 2378 O O . SER B 1 2 ? -7.828 8.992 -38.219 1 28.58 2 SER B O 1
ATOM 2380 N N . SER B 1 3 ? -6.668 10.555 -37.625 1 33.03 3 SER B N 1
ATOM 2381 C CA . SER B 1 3 ? -5.43 9.781 -37.562 1 33.03 3 SER B CA 1
ATOM 2382 C C . SER B 1 3 ? -5.539 8.641 -36.562 1 33.03 3 SER B C 1
ATOM 2384 O O . SER B 1 3 ? -5.973 8.836 -35.438 1 33.03 3 SER B O 1
ATOM 2386 N N . ASP B 1 4 ? -5.816 7.465 -36.969 1 29.81 4 ASP B N 1
ATOM 2387 C CA . ASP B 1 4 ? -6.191 6.16 -36.438 1 29.81 4 ASP B CA 1
ATOM 2388 C C . ASP B 1 4 ? -5.27 5.75 -35.281 1 29.81 4 ASP B C 1
ATOM 2390 O O . ASP B 1 4 ? -4.094 5.453 -35.5 1 29.81 4 ASP B O 1
ATOM 2394 N N . ARG B 1 5 ? -5.305 6.191 -34.188 1 33.78 5 ARG B N 1
ATOM 2395 C CA . ARG B 1 5 ? -4.621 5.871 -32.938 1 33.78 5 ARG B CA 1
ATOM 2396 C C . ARG B 1 5 ? -4.34 4.375 -32.844 1 33.78 5 ARG B C 1
ATOM 2398 O O . ARG B 1 5 ? -3.627 3.932 -31.953 1 33.78 5 ARG B O 1
ATOM 2405 N N . SER B 1 6 ? -5.074 3.553 -33.438 1 36.53 6 SER B N 1
ATOM 2406 C CA . SER B 1 6 ? -4.859 2.117 -33.594 1 36.53 6 SER B CA 1
ATOM 2407 C C . SER B 1 6 ? -3.551 1.823 -34.312 1 36.53 6 SER B C 1
ATOM 2409 O O . SER B 1 6 ? -3.033 0.707 -34.25 1 36.53 6 SER B O 1
ATOM 2411 N N . SER B 1 7 ? -3.146 2.648 -35.219 1 37.5 7 SER B N 1
ATOM 2412 C CA . SER B 1 7 ? -1.961 2.496 -36.031 1 37.5 7 SER B CA 1
ATOM 2413 C C . SER B 1 7 ? -0.684 2.688 -35.219 1 37.5 7 SER B C 1
ATOM 2415 O O . SER B 1 7 ? 0.394 2.26 -35.656 1 37.5 7 SER B O 1
ATOM 2417 N N . LEU B 1 8 ? -0.63 3.402 -34.219 1 37.94 8 LEU B N 1
ATOM 2418 C CA . LEU B 1 8 ? 0.521 3.674 -33.344 1 37.94 8 LEU B CA 1
ATOM 2419 C C . LEU B 1 8 ? 0.87 2.455 -32.5 1 37.94 8 LEU B C 1
ATOM 2421 O O . LEU B 1 8 ? 2.02 2.289 -32.094 1 37.94 8 LEU B O 1
ATOM 2425 N N . LEU B 1 9 ? 0.034 1.64 -32.188 1 42.12 9 LEU B N 1
ATOM 2426 C CA . LEU B 1 9 ? 0.253 0.403 -31.438 1 42.12 9 LEU B CA 1
ATOM 2427 C C . LEU B 1 9 ? 1.269 -0.485 -32.156 1 42.12 9 LEU B C 1
ATOM 2429 O O . LEU B 1 9 ? 2.123 -1.098 -31.5 1 42.12 9 LEU B O 1
ATOM 2433 N N . PRO B 1 10 ? 1.025 -0.669 -33.406 1 45.56 10 PRO B N 1
ATOM 2434 C CA . PRO B 1 10 ? 1.886 -1.611 -34.125 1 45.56 10 PRO B CA 1
ATOM 2435 C C . PRO B 1 10 ? 3.357 -1.21 -34.094 1 45.56 10 PRO B C 1
ATOM 2437 O O . PRO B 1 10 ? 4.238 -2.068 -34.188 1 45.56 10 PRO B O 1
ATOM 2440 N N . ALA B 1 11 ? 3.682 0.082 -33.938 1 54.38 11 ALA B N 1
ATOM 2441 C CA . ALA B 1 11 ? 5.086 0.439 -34.125 1 54.38 11 ALA B CA 1
ATOM 2442 C C . ALA B 1 11 ? 5.855 0.322 -32.812 1 54.38 11 ALA B C 1
ATOM 2444 O O . ALA B 1 11 ? 7.082 0.198 -32.812 1 54.38 11 ALA B O 1
ATOM 2445 N N . LEU B 1 12 ? 5.109 0.342 -31.719 1 56.56 12 LEU B N 1
ATOM 2446 C CA . LEU B 1 12 ? 5.797 0.142 -30.453 1 56.56 12 LEU B CA 1
ATOM 2447 C C . LEU B 1 12 ? 5.816 -1.334 -30.062 1 56.56 12 LEU B C 1
ATOM 2449 O O . LEU B 1 12 ? 4.762 -1.972 -29.984 1 56.56 12 LEU B O 1
ATOM 2453 N N . THR B 1 13 ? 7.059 -1.955 -30.062 1 63.19 13 THR B N 1
ATOM 2454 C CA . THR B 1 13 ? 7.207 -3.369 -29.75 1 63.19 13 THR B CA 1
ATOM 2455 C C . THR B 1 13 ? 7.332 -3.57 -28.234 1 63.19 13 THR B C 1
ATOM 2457 O O . THR B 1 13 ? 7.727 -2.652 -27.516 1 63.19 13 THR B O 1
ATOM 2460 N N . LEU B 1 14 ? 6.984 -4.688 -27.844 1 69.06 14 LEU B N 1
ATOM 2461 C CA . LEU B 1 14 ? 7.164 -5.055 -26.438 1 69.06 14 LEU B CA 1
ATOM 2462 C C . LEU B 1 14 ? 8.633 -4.953 -26.031 1 69.06 14 LEU B C 1
ATOM 2464 O O . LEU B 1 14 ? 8.945 -4.625 -24.891 1 69.06 14 LEU B O 1
ATOM 2468 N N . ARG B 1 15 ? 9.422 -5.238 -26.984 1 70.38 15 ARG B N 1
ATOM 2469 C CA . ARG B 1 15 ? 10.852 -5.113 -26.734 1 70.38 15 ARG B CA 1
ATOM 2470 C C . ARG B 1 15 ? 11.227 -3.67 -26.406 1 70.38 15 ARG B C 1
ATOM 2472 O O . ARG B 1 15 ? 12.031 -3.422 -25.516 1 70.38 15 ARG B O 1
ATOM 2479 N N . GLN B 1 16 ? 10.633 -2.826 -27.125 1 73.56 16 GLN B N 1
ATOM 2480 C CA . GLN B 1 16 ? 10.898 -1.412 -26.875 1 73.56 16 GLN B CA 1
ATOM 2481 C C . GLN B 1 16 ? 10.375 -0.985 -25.5 1 73.56 16 GLN B C 1
ATOM 2483 O O . GLN B 1 16 ? 11.031 -0.224 -24.797 1 73.56 16 GLN B O 1
ATOM 2488 N N . VAL B 1 17 ? 9.227 -1.486 -25.219 1 76.38 17 VAL B N 1
ATOM 2489 C CA . VAL B 1 17 ? 8.656 -1.203 -23.906 1 76.38 17 VAL B CA 1
ATOM 2490 C C . VAL B 1 17 ? 9.57 -1.756 -22.812 1 76.38 17 VAL B C 1
ATOM 2492 O O . VAL B 1 17 ? 9.797 -1.101 -21.797 1 76.38 17 VAL B O 1
ATOM 2495 N N . GLN B 1 18 ? 10.078 -2.904 -23.062 1 77.81 18 GLN B N 1
ATOM 2496 C CA . GLN B 1 18 ? 11.039 -3.502 -22.141 1 77.81 18 GLN B CA 1
ATOM 2497 C C . GLN B 1 18 ? 12.289 -2.639 -22.016 1 77.81 18 GLN B C 1
ATOM 2499 O O . GLN B 1 18 ? 12.812 -2.459 -20.906 1 77.81 18 GLN B O 1
ATOM 2504 N N . HIS B 1 19 ? 12.781 -2.105 -23.109 1 81.06 19 HIS B N 1
ATOM 2505 C CA . HIS B 1 19 ? 13.945 -1.221 -23.094 1 81.06 19 HIS B CA 1
ATOM 2506 C C . HIS B 1 19 ? 13.695 -0.001 -22.219 1 81.06 19 HIS B C 1
ATOM 2508 O O . HIS B 1 19 ? 14.562 0.383 -21.422 1 81.06 19 HIS B O 1
ATOM 2514 N N . PHE B 1 20 ? 12.516 0.502 -22.297 1 84 20 PHE B N 1
ATOM 2515 C CA . PHE B 1 20 ? 12.133 1.661 -21.5 1 84 20 PHE B CA 1
ATOM 2516 C C . PHE B 1 20 ? 12.133 1.321 -20.016 1 84 20 PHE B C 1
ATOM 2518 O O . PHE B 1 20 ? 12.727 2.041 -19.203 1 84 20 PHE B O 1
ATOM 2525 N N . VAL B 1 21 ? 11.523 0.267 -19.781 1 80.06 21 VAL B N 1
ATOM 2526 C CA . VAL B 1 21 ? 11.375 -0.115 -18.375 1 80.06 21 VAL B CA 1
ATOM 2527 C C . VAL B 1 21 ? 12.742 -0.392 -17.766 1 80.06 21 VAL B C 1
ATOM 2529 O O . VAL B 1 21 ? 13.047 0.077 -16.672 1 80.06 21 VAL B O 1
ATOM 2532 N N . VAL B 1 22 ? 13.625 -1.074 -18.422 1 78.69 22 VAL B N 1
ATOM 2533 C CA . VAL B 1 22 ? 14.953 -1.422 -17.922 1 78.69 22 VAL B CA 1
ATOM 2534 C C . VAL B 1 22 ? 15.797 -0.157 -17.766 1 78.69 22 VAL B C 1
ATOM 2536 O O . VAL B 1 22 ? 16.484 0.011 -16.75 1 78.69 22 VAL B O 1
ATOM 2539 N N . LEU B 1 23 ? 15.648 0.711 -18.719 1 84.75 23 LEU B N 1
ATOM 2540 C CA . LEU B 1 23 ? 16.391 1.961 -18.641 1 84.75 23 LEU B CA 1
ATOM 2541 C C . LEU B 1 23 ? 15.883 2.818 -17.484 1 84.75 23 LEU B C 1
ATOM 2543 O O . LEU B 1 23 ? 16.672 3.471 -16.781 1 84.75 23 LEU B O 1
ATOM 2547 N N . ALA B 1 24 ? 14.641 2.783 -17.391 1 81.88 24 ALA B N 1
ATOM 2548 C CA . ALA B 1 24 ? 14.023 3.578 -16.328 1 81.88 24 ALA B CA 1
ATOM 2549 C C . ALA B 1 24 ? 14.523 3.143 -14.953 1 81.88 24 ALA B C 1
ATOM 2551 O O . ALA B 1 24 ? 14.703 3.973 -14.062 1 81.88 24 ALA B O 1
ATOM 2552 N N . HIS B 1 25 ? 14.781 1.945 -14.875 1 74.25 25 HIS B N 1
ATOM 2553 C CA . HIS B 1 25 ? 15.234 1.403 -13.602 1 74.25 25 HIS B CA 1
ATOM 2554 C C . HIS B 1 25 ? 16.75 1.544 -13.453 1 74.25 25 HIS B C 1
ATOM 2556 O O . HIS B 1 25 ? 17.25 1.83 -12.367 1 74.25 25 HIS B O 1
ATOM 2562 N N . ALA B 1 26 ? 17.484 1.366 -14.516 1 76.12 26 ALA B N 1
ATOM 2563 C CA . ALA B 1 26 ? 18.953 1.411 -14.492 1 76.12 26 ALA B CA 1
ATOM 2564 C C . ALA B 1 26 ? 19.453 2.85 -14.414 1 76.12 26 ALA B C 1
ATOM 2566 O O . ALA B 1 26 ? 20.531 3.107 -13.867 1 76.12 26 ALA B O 1
ATOM 2567 N N . ARG B 1 27 ? 18.719 3.762 -15.039 1 77.94 27 ARG B N 1
ATOM 2568 C CA . ARG B 1 27 ? 19.016 5.184 -15.148 1 77.94 27 ARG B CA 1
ATOM 2569 C C . ARG B 1 27 ? 20.391 5.402 -15.773 1 77.94 27 ARG B C 1
ATOM 2571 O O . ARG B 1 27 ? 21.078 6.387 -15.469 1 77.94 27 ARG B O 1
ATOM 2578 N N . SER B 1 28 ? 20.828 4.445 -16.375 1 83.12 28 SER B N 1
ATOM 2579 C CA . SER B 1 28 ? 22.078 4.477 -17.125 1 83.12 28 SER B CA 1
ATOM 2580 C C . SER B 1 28 ? 21.953 3.717 -18.438 1 83.12 28 SER B C 1
ATOM 2582 O O . SER B 1 28 ? 21.609 2.533 -18.453 1 83.12 28 SER B O 1
ATOM 2584 N N . PHE B 1 29 ? 22.25 4.406 -19.5 1 86.38 29 PHE B N 1
ATOM 2585 C CA . PHE B 1 29 ? 22.141 3.764 -20.797 1 86.38 29 PHE B CA 1
ATOM 2586 C C . PHE B 1 29 ? 23.125 2.604 -20.906 1 86.38 29 PHE B C 1
ATOM 2588 O O . PHE B 1 29 ? 22.797 1.546 -21.438 1 86.38 29 PHE B O 1
ATOM 2595 N N . THR B 1 30 ? 24.297 2.811 -20.312 1 84.56 30 THR B N 1
ATOM 2596 C CA . THR B 1 30 ? 25.297 1.766 -20.391 1 84.56 30 THR B CA 1
ATOM 2597 C C . THR B 1 30 ? 24.875 0.537 -19.594 1 84.56 30 THR B C 1
ATOM 2599 O O . THR B 1 30 ? 24.938 -0.587 -20.094 1 84.56 30 THR B O 1
ATOM 2602 N N . GLN B 1 31 ? 24.438 0.801 -18.484 1 82.94 31 GLN B N 1
ATOM 2603 C CA . GLN B 1 31 ? 24.031 -0.303 -17.625 1 82.94 31 GLN B CA 1
ATOM 2604 C C . GLN B 1 31 ? 22.797 -1.009 -18.188 1 82.94 31 GLN B C 1
ATOM 2606 O O . GLN B 1 31 ? 22.719 -2.238 -18.141 1 82.94 31 GLN B O 1
ATOM 2611 N N . ALA B 1 32 ? 21.891 -0.217 -18.594 1 84.75 32 ALA B N 1
ATOM 2612 C CA . ALA B 1 32 ? 20.688 -0.79 -19.172 1 84.75 32 ALA B CA 1
ATOM 2613 C C . ALA B 1 32 ? 21.016 -1.61 -20.422 1 84.75 32 ALA B C 1
ATOM 2615 O O . ALA B 1 32 ? 20.469 -2.705 -20.609 1 84.75 32 ALA B O 1
ATOM 2616 N N . ALA B 1 33 ? 21.859 -1.133 -21.219 1 84.88 33 ALA B N 1
ATOM 2617 C CA . ALA B 1 33 ? 22.266 -1.844 -22.422 1 84.88 33 ALA B CA 1
ATOM 2618 C C . ALA B 1 33 ? 22.922 -3.18 -22.094 1 84.88 33 ALA B C 1
ATOM 2620 O O . ALA B 1 33 ? 22.625 -4.199 -22.719 1 84.88 33 ALA B O 1
ATOM 2621 N N . GLN B 1 34 ? 23.719 -3.145 -21.109 1 78.81 34 GLN B N 1
ATOM 2622 C CA . GLN B 1 34 ? 24.375 -4.371 -20.656 1 78.81 34 GLN B CA 1
ATOM 2623 C C . GLN B 1 34 ? 23.344 -5.383 -20.156 1 78.81 34 GLN B C 1
ATOM 2625 O O . GLN B 1 34 ? 23.391 -6.559 -20.531 1 78.81 34 GLN B O 1
ATOM 2630 N N . ALA B 1 35 ? 22.438 -4.898 -19.469 1 76.25 35 ALA B N 1
ATOM 2631 C CA . ALA B 1 35 ? 21.406 -5.766 -18.891 1 76.25 35 ALA B CA 1
ATOM 2632 C C . ALA B 1 35 ? 20.531 -6.371 -19.984 1 76.25 35 ALA B C 1
ATOM 2634 O O . ALA B 1 35 ? 20.031 -7.488 -19.844 1 76.25 35 ALA B O 1
ATOM 2635 N N . LEU B 1 36 ? 20.391 -5.641 -21.016 1 76.31 36 LEU B N 1
ATOM 2636 C CA . LEU B 1 36 ? 19.516 -6.051 -22.094 1 76.31 36 LEU B CA 1
ATOM 2637 C C . LEU B 1 36 ? 20.297 -6.742 -23.203 1 76.31 36 LEU B C 1
ATOM 2639 O O . LEU B 1 36 ? 19.719 -7.172 -24.203 1 76.31 36 LEU B O 1
ATOM 2643 N N . SER B 1 37 ? 21.625 -6.852 -22.969 1 79.44 37 SER B N 1
ATOM 2644 C CA . SER B 1 37 ? 22.516 -7.426 -23.984 1 79.44 37 SER B CA 1
ATOM 2645 C C . SER B 1 37 ? 22.375 -6.699 -25.312 1 79.44 37 SER B C 1
ATOM 2647 O O . SER B 1 37 ? 22.234 -7.336 -26.359 1 79.44 37 SER B O 1
ATOM 2649 N N . LEU B 1 38 ? 22.312 -5.406 -25.203 1 79.5 38 LEU B N 1
ATOM 2650 C CA . LEU B 1 38 ? 22.266 -4.523 -26.375 1 79.5 38 LEU B CA 1
ATOM 2651 C C . LEU B 1 38 ? 23.469 -3.576 -26.375 1 79.5 38 LEU B C 1
ATOM 2653 O O . LEU B 1 38 ? 24.109 -3.385 -25.344 1 79.5 38 LEU B O 1
ATOM 2657 N N . THR B 1 39 ? 23.797 -3.131 -27.578 1 82.81 39 THR B N 1
ATOM 2658 C CA . THR B 1 39 ? 24.719 -2.004 -27.625 1 82.81 39 THR B CA 1
ATOM 2659 C C . THR B 1 39 ? 24.031 -0.72 -27.172 1 82.81 39 THR B C 1
ATOM 2661 O O . THR B 1 39 ? 22.812 -0.585 -27.297 1 82.81 39 THR B O 1
ATOM 2664 N N . GLN B 1 40 ? 24.797 0.089 -26.547 1 87.25 40 GLN B N 1
ATOM 2665 C CA . GLN B 1 40 ? 24.25 1.352 -26.062 1 87.25 40 GLN B CA 1
ATOM 2666 C C . GLN B 1 40 ? 23.578 2.139 -27.188 1 87.25 40 GLN B C 1
ATOM 2668 O O . GLN B 1 40 ? 22.5 2.695 -27 1 87.25 40 GLN B O 1
ATOM 2673 N N . PRO B 1 41 ? 24.125 2.18 -28.453 1 86.62 41 PRO B N 1
ATOM 2674 C CA . PRO B 1 41 ? 23.438 2.887 -29.547 1 86.62 41 PRO B CA 1
ATOM 2675 C C . PRO B 1 41 ? 22.078 2.268 -29.891 1 86.62 41 PRO B C 1
ATOM 2677 O O . PRO B 1 41 ? 21.125 2.988 -30.172 1 86.62 41 PRO B O 1
ATOM 2680 N N . ALA B 1 42 ? 22.047 0.985 -29.828 1 82.06 42 ALA B N 1
ATOM 2681 C CA . ALA B 1 42 ? 20.797 0.295 -30.109 1 82.06 42 ALA B CA 1
ATOM 2682 C C . ALA B 1 42 ? 19.719 0.644 -29.078 1 82.06 42 ALA B C 1
ATOM 2684 O O . ALA B 1 42 ? 18.562 0.875 -29.438 1 82.06 42 ALA B O 1
ATOM 2685 N N . LEU B 1 43 ? 20.109 0.637 -27.828 1 89.31 43 LEU B N 1
ATOM 2686 C CA . LEU B 1 43 ? 19.188 1.01 -26.766 1 89.31 43 LEU B CA 1
ATOM 2687 C C . LEU B 1 43 ? 18.734 2.461 -26.922 1 89.31 43 LEU B C 1
ATOM 2689 O O . LEU B 1 43 ? 17.547 2.771 -26.766 1 89.31 43 LEU B O 1
ATOM 2693 N N . THR B 1 44 ? 19.641 3.33 -27.203 1 88.38 44 THR B N 1
ATOM 2694 C CA . THR B 1 44 ? 19.344 4.746 -27.375 1 88.38 44 THR B CA 1
ATOM 2695 C C . THR B 1 44 ? 18.344 4.945 -28.516 1 88.38 44 THR B C 1
ATOM 2697 O O . THR B 1 44 ? 17.375 5.695 -28.359 1 88.38 44 THR B O 1
ATOM 2700 N N . ALA B 1 45 ? 18.562 4.242 -29.609 1 85.62 45 ALA B N 1
ATOM 2701 C CA . ALA B 1 45 ? 17.672 4.32 -30.75 1 85.62 45 ALA B CA 1
ATOM 2702 C C . ALA B 1 45 ? 16.266 3.824 -30.375 1 85.62 45 ALA B C 1
ATOM 2704 O O . ALA B 1 45 ? 15.266 4.414 -30.781 1 85.62 45 ALA B O 1
ATOM 2705 N N . SER B 1 46 ? 16.266 2.738 -29.641 1 83.44 46 SER B N 1
ATOM 2706 C CA . SER B 1 46 ? 15 2.164 -29.188 1 83.44 46 SER B CA 1
ATOM 2707 C C . SER B 1 46 ? 14.211 3.154 -28.344 1 83.44 46 SER B C 1
ATOM 2709 O O . SER B 1 46 ? 13.008 3.33 -28.547 1 83.44 46 SER B O 1
ATOM 2711 N N . ILE B 1 47 ? 14.883 3.85 -27.422 1 87.69 47 ILE B N 1
ATOM 2712 C CA . ILE B 1 47 ? 14.25 4.805 -26.531 1 87.69 47 ILE B CA 1
ATOM 2713 C C . ILE B 1 47 ? 13.766 6.02 -27.312 1 87.69 47 ILE B C 1
ATOM 2715 O O . ILE B 1 47 ? 12.648 6.504 -27.094 1 87.69 47 ILE B O 1
ATOM 2719 N N . ARG B 1 48 ? 14.555 6.449 -28.234 1 84.62 48 ARG B N 1
ATOM 2720 C CA . ARG B 1 48 ? 14.164 7.562 -29.094 1 84.62 48 ARG B CA 1
ATOM 2721 C C . ARG B 1 48 ? 12.914 7.223 -29.891 1 84.62 48 ARG B C 1
ATOM 2723 O O . ARG B 1 48 ? 12.031 8.07 -30.078 1 84.62 48 ARG B O 1
ATOM 2730 N N . GLN B 1 49 ? 12.898 6.055 -30.344 1 77.5 49 GLN B N 1
ATOM 2731 C CA . GLN B 1 49 ? 11.742 5.613 -31.109 1 77.5 49 GLN B CA 1
ATOM 2732 C C . GLN B 1 49 ? 10.477 5.609 -30.266 1 77.5 49 GLN B C 1
ATOM 2734 O O . GLN B 1 49 ? 9.414 6.043 -30.719 1 77.5 49 GLN B O 1
ATOM 2739 N N . ILE B 1 50 ? 10.594 5.086 -29.078 1 78.31 50 ILE B N 1
ATOM 2740 C CA . ILE B 1 50 ? 9.445 5.07 -28.172 1 78.31 50 ILE B CA 1
ATOM 2741 C C . ILE B 1 50 ? 8.984 6.5 -27.891 1 78.31 50 ILE B C 1
ATOM 2743 O O . ILE B 1 50 ? 7.789 6.785 -27.922 1 78.31 50 ILE B O 1
ATOM 2747 N N . GLU B 1 51 ? 9.922 7.367 -27.578 1 82.62 51 GLU B N 1
ATOM 2748 C CA . GLU B 1 51 ? 9.602 8.766 -27.297 1 82.62 51 GLU B CA 1
ATOM 2749 C C . GLU B 1 51 ? 8.945 9.43 -28.5 1 82.62 51 GLU B C 1
ATOM 2751 O O . GLU B 1 51 ? 7.992 10.203 -28.359 1 82.62 51 GLU B O 1
ATOM 2756 N N . PHE B 1 52 ? 9.469 9.109 -29.672 1 73.88 52 PHE B N 1
ATOM 2757 C CA . PHE B 1 52 ? 8.898 9.617 -30.922 1 73.88 52 PHE B CA 1
ATOM 2758 C C . PHE B 1 52 ? 7.461 9.141 -31.094 1 73.88 52 PHE B C 1
ATOM 2760 O O . PHE B 1 52 ? 6.562 9.938 -31.359 1 73.88 52 PHE B O 1
ATOM 2767 N N . LEU B 1 53 ? 7.281 7.863 -30.922 1 68.31 53 LEU B N 1
ATOM 2768 C CA . LEU B 1 53 ? 5.965 7.27 -31.125 1 68.31 53 LEU B CA 1
ATOM 2769 C C . LEU B 1 53 ? 4.965 7.801 -30.094 1 68.31 53 LEU B C 1
ATOM 2771 O O . LEU B 1 53 ? 3.789 7.996 -30.422 1 68.31 53 LEU B O 1
ATOM 2775 N N . LEU B 1 54 ? 5.52 8 -28.906 1 70.25 54 LEU B N 1
ATOM 2776 C CA . LEU B 1 54 ? 4.645 8.469 -27.828 1 70.25 54 LEU B CA 1
ATOM 2777 C C . LEU B 1 54 ? 4.508 9.984 -27.859 1 70.25 54 LEU B C 1
ATOM 2779 O O . LEU B 1 54 ? 3.629 10.547 -27.203 1 70.25 54 LEU B O 1
ATOM 2783 N N . GLY B 1 55 ? 5.316 10.656 -28.594 1 70.19 55 GLY B N 1
ATOM 2784 C CA . GLY B 1 55 ? 5.211 12.086 -28.828 1 70.19 55 GLY B CA 1
ATOM 2785 C C . GLY B 1 55 ? 5.832 12.914 -27.719 1 70.19 55 GLY B C 1
ATOM 2786 O O . GLY B 1 55 ? 5.461 14.07 -27.516 1 70.19 55 GLY B O 1
ATOM 2787 N N . GLY B 1 56 ? 6.652 12.328 -26.906 1 75.56 56 GLY B N 1
ATOM 2788 C CA . GLY B 1 56 ? 7.293 13.055 -25.828 1 75.56 56 GLY B CA 1
ATOM 2789 C C . GLY B 1 56 ? 8.508 12.344 -25.266 1 75.56 56 GLY B C 1
ATOM 2790 O O . GLY B 1 56 ? 8.688 11.148 -25.469 1 75.56 56 GLY B O 1
ATOM 2791 N N . ARG B 1 57 ? 9.258 13.109 -24.562 1 84.38 57 ARG B N 1
ATOM 2792 C CA . ARG B 1 57 ? 10.445 12.555 -23.922 1 84.38 57 ARG B CA 1
ATOM 2793 C C . ARG B 1 57 ? 10.078 11.859 -22.609 1 84.38 57 ARG B C 1
ATOM 2795 O O . ARG B 1 57 ? 9.25 12.359 -21.844 1 84.38 57 ARG B O 1
ATOM 2802 N N . LEU B 1 58 ? 10.594 10.68 -22.562 1 84.56 58 LEU B N 1
ATOM 2803 C CA . LEU B 1 58 ? 10.367 9.906 -21.344 1 84.56 58 LEU B CA 1
ATOM 2804 C C . LEU B 1 58 ? 11.523 10.07 -20.359 1 84.56 58 LEU B C 1
ATOM 2806 O O . LEU B 1 58 ? 11.367 9.852 -19.156 1 84.56 58 LEU B O 1
ATOM 2810 N N . PHE B 1 59 ? 12.68 10.398 -20.938 1 86.69 59 PHE B N 1
ATOM 2811 C CA . PHE B 1 59 ? 13.875 10.594 -20.125 1 86.69 59 PHE B CA 1
ATOM 2812 C C . PHE B 1 59 ? 14.43 12 -20.312 1 86.69 59 PHE B C 1
ATOM 2814 O O . PHE B 1 59 ? 14.289 12.602 -21.375 1 86.69 59 PHE B O 1
ATOM 2821 N N . ALA B 1 60 ? 14.867 12.562 -19.172 1 80.56 60 ALA B N 1
ATOM 2822 C CA . ALA B 1 60 ? 15.602 13.828 -19.203 1 80.56 60 ALA B CA 1
ATOM 2823 C C . ALA B 1 60 ? 17.078 13.609 -18.891 1 80.56 60 ALA B C 1
ATOM 2825 O O . ALA B 1 60 ? 17.422 12.766 -18.062 1 80.56 60 ALA B O 1
ATOM 2826 N N . ARG B 1 61 ? 17.859 14.109 -19.828 1 71.38 61 ARG B N 1
ATOM 2827 C CA . ARG B 1 61 ? 19.312 14 -19.656 1 71.38 61 ARG B CA 1
ATOM 2828 C C . ARG B 1 61 ? 19.891 15.281 -19.062 1 71.38 61 ARG B C 1
ATOM 2830 O O . ARG B 1 61 ? 19.609 16.375 -19.547 1 71.38 61 ARG B O 1
ATOM 2837 N N . SER B 1 62 ? 20.188 15.258 -17.891 1 61.81 62 SER B N 1
ATOM 2838 C CA . SER B 1 62 ? 21.062 16.328 -17.406 1 61.81 62 SER B CA 1
ATOM 2839 C C . SER B 1 62 ? 22.531 15.906 -17.469 1 61.81 62 SER B C 1
ATOM 2841 O O . SER B 1 62 ? 22.844 14.742 -17.703 1 61.81 62 SER B O 1
ATOM 2843 N N . ALA B 1 63 ? 23.547 16.859 -17.578 1 55.97 63 ALA B N 1
ATOM 2844 C CA . ALA B 1 63 ? 24.984 16.656 -17.75 1 55.97 63 ALA B CA 1
ATOM 2845 C C . ALA B 1 63 ? 25.453 15.414 -17 1 55.97 63 ALA B C 1
ATOM 2847 O O . ALA B 1 63 ? 26.391 14.742 -17.438 1 55.97 63 ALA B O 1
ATOM 2848 N N . HIS B 1 64 ? 24.812 14.914 -15.977 1 57.81 64 HIS B N 1
ATOM 2849 C CA . HIS B 1 64 ? 25.438 13.844 -15.203 1 57.81 64 HIS B CA 1
ATOM 2850 C C . HIS B 1 64 ? 24.438 12.734 -14.891 1 57.81 64 HIS B C 1
ATOM 2852 O O . HIS B 1 64 ? 24.812 11.695 -14.352 1 57.81 64 HIS B O 1
ATOM 2858 N N . ARG B 1 65 ? 23.094 12.867 -15.273 1 66.5 65 ARG B N 1
ATOM 2859 C CA . ARG B 1 65 ? 22.25 11.773 -14.805 1 66.5 65 ARG B CA 1
ATOM 2860 C C . ARG B 1 65 ? 21.016 11.617 -15.68 1 66.5 65 ARG B C 1
ATOM 2862 O O . ARG B 1 65 ? 20.438 12.602 -16.125 1 66.5 65 ARG B O 1
ATOM 2869 N N . LEU B 1 66 ? 20.656 10.32 -16.047 1 79.44 66 LEU B N 1
ATOM 2870 C CA . LEU B 1 66 ? 19.438 9.938 -16.75 1 79.44 66 LEU B CA 1
ATOM 2871 C C . LEU B 1 66 ? 18.266 9.789 -15.797 1 79.44 66 LEU B C 1
ATOM 2873 O O . LEU B 1 66 ? 18.328 8.992 -14.852 1 79.44 66 LEU B O 1
ATOM 2877 N N . THR B 1 67 ? 17.328 10.781 -15.898 1 81 67 THR B N 1
ATOM 2878 C CA . THR B 1 67 ? 16.141 10.711 -15.055 1 81 67 THR B CA 1
ATOM 2879 C C . THR B 1 67 ? 14.883 10.609 -15.914 1 81 67 THR B C 1
ATOM 2881 O O . THR B 1 67 ? 14.914 10.891 -17.109 1 81 67 THR B O 1
ATOM 2884 N N . LEU B 1 68 ? 13.82 10.078 -15.281 1 80 68 LEU B N 1
ATOM 2885 C CA . LEU B 1 68 ? 12.531 10.047 -15.977 1 80 68 LEU B CA 1
ATOM 2886 C C . LEU B 1 68 ? 11.906 11.438 -16.031 1 80 68 LEU B C 1
ATOM 2888 O O . LEU B 1 68 ? 11.992 12.195 -15.055 1 80 68 LEU B O 1
ATOM 2892 N N . THR B 1 69 ? 11.32 11.805 -17.141 1 75.88 69 THR B N 1
ATOM 2893 C CA . THR B 1 69 ? 10.438 12.969 -17.219 1 75.88 69 THR B CA 1
ATOM 2894 C C . THR B 1 69 ? 9.117 12.695 -16.5 1 75.88 69 THR B C 1
ATOM 2896 O O . THR B 1 69 ? 8.859 11.562 -16.078 1 75.88 69 THR B O 1
ATOM 2899 N N . SER B 1 70 ? 8.344 13.719 -16.328 1 69.12 70 SER B N 1
ATOM 2900 C CA . SER B 1 70 ? 7.012 13.531 -15.773 1 69.12 70 SER B CA 1
ATOM 2901 C C . SER B 1 70 ? 6.211 12.508 -16.578 1 69.12 70 SER B C 1
ATOM 2903 O O . SER B 1 70 ? 5.5 11.68 -16.016 1 69.12 70 SER B O 1
ATOM 2905 N N . ALA B 1 71 ? 6.355 12.625 -17.828 1 68.12 71 ALA B N 1
ATOM 2906 C CA . ALA B 1 71 ? 5.707 11.656 -18.703 1 68.12 71 ALA B CA 1
ATOM 2907 C C . ALA B 1 71 ? 6.262 10.25 -18.484 1 68.12 71 ALA B C 1
ATOM 2909 O O . ALA B 1 71 ? 5.508 9.273 -18.438 1 68.12 71 ALA B O 1
ATOM 2910 N N . GLY B 1 72 ? 7.566 10.195 -18.375 1 77.06 72 GLY B N 1
ATOM 2911 C CA . GLY B 1 72 ? 8.188 8.914 -18.109 1 77.06 72 GLY B CA 1
ATOM 2912 C C . GLY B 1 72 ? 7.688 8.266 -16.828 1 77.06 72 GLY B C 1
ATOM 2913 O O . GLY B 1 72 ? 7.406 7.066 -16.797 1 77.06 72 GLY B O 1
ATOM 2914 N N . GLU B 1 73 ? 7.543 9.047 -15.867 1 70.88 73 GLU B N 1
ATOM 2915 C CA . GLU B 1 73 ? 7.066 8.555 -14.578 1 70.88 73 GLU B CA 1
ATOM 2916 C C . GLU B 1 73 ? 5.629 8.047 -14.68 1 70.88 73 GLU B C 1
ATOM 2918 O O . GLU B 1 73 ? 5.273 7.047 -14.047 1 70.88 73 GLU B O 1
ATOM 2923 N N . ALA B 1 74 ? 4.879 8.719 -15.461 1 64.38 74 ALA B N 1
ATOM 2924 C CA . ALA B 1 74 ? 3.48 8.336 -15.648 1 64.38 74 ALA B CA 1
ATOM 2925 C C . ALA B 1 74 ? 3.363 7.07 -16.484 1 64.38 74 ALA B C 1
ATOM 2927 O O . ALA B 1 74 ? 2.486 6.234 -16.25 1 64.38 74 ALA B O 1
ATOM 2928 N N . VAL B 1 75 ? 4.289 6.934 -17.391 1 68.44 75 VAL B N 1
ATOM 2929 C CA . VAL B 1 75 ? 4.215 5.848 -18.359 1 68.44 75 VAL B CA 1
ATOM 2930 C C . VAL B 1 75 ? 4.789 4.57 -17.75 1 68.44 75 VAL B C 1
ATOM 2932 O O . VAL B 1 75 ? 4.348 3.467 -18.078 1 68.44 75 VAL B O 1
ATOM 2935 N N . LEU B 1 76 ? 5.684 4.777 -16.844 1 75.81 76 LEU B N 1
ATOM 2936 C CA . LEU B 1 76 ? 6.453 3.637 -16.359 1 75.81 76 LEU B CA 1
ATOM 2937 C C . LEU B 1 76 ? 5.531 2.58 -15.75 1 75.81 76 LEU B C 1
ATOM 2939 O O . LEU B 1 76 ? 5.59 1.41 -16.141 1 75.81 76 LEU B O 1
ATOM 2943 N N . PRO B 1 77 ? 4.613 2.945 -14.953 1 64.5 77 PRO B N 1
ATOM 2944 C CA . PRO B 1 77 ? 3.732 1.905 -14.414 1 64.5 77 PRO B CA 1
ATOM 2945 C C . PRO B 1 77 ? 2.873 1.246 -15.492 1 64.5 77 PRO B C 1
ATOM 2947 O O . PRO B 1 77 ? 2.604 0.045 -15.422 1 64.5 77 PRO B O 1
ATOM 2950 N N . LEU B 1 78 ? 2.518 1.991 -16.422 1 62.25 78 LEU B N 1
ATOM 2951 C CA . LEU B 1 78 ? 1.73 1.464 -17.531 1 62.25 78 LEU B CA 1
ATOM 2952 C C . LEU B 1 78 ? 2.557 0.494 -18.375 1 62.25 78 LEU B C 1
ATOM 2954 O O . LEU B 1 78 ? 2.059 -0.557 -18.781 1 62.25 78 LEU B O 1
ATOM 2958 N N . ALA B 1 79 ? 3.756 0.882 -18.578 1 71.12 79 ALA B N 1
ATOM 2959 C CA . ALA B 1 79 ? 4.668 0.034 -19.344 1 71.12 79 ALA B CA 1
ATOM 2960 C C . ALA B 1 79 ? 4.93 -1.283 -18.625 1 71.12 79 ALA B C 1
ATOM 2962 O O . ALA B 1 79 ? 4.93 -2.352 -19.234 1 71.12 79 ALA B O 1
ATOM 2963 N N . GLU B 1 80 ? 5.094 -1.141 -17.422 1 67.25 80 GLU B N 1
ATOM 2964 C CA . GLU B 1 80 ? 5.336 -2.332 -16.609 1 67.25 80 GLU B CA 1
ATOM 2965 C C . GLU B 1 80 ? 4.129 -3.266 -16.625 1 67.25 80 GLU B C 1
ATOM 2967 O O . GLU B 1 80 ? 4.281 -4.48 -16.766 1 67.25 80 GLU B O 1
ATOM 2972 N N . ARG B 1 81 ? 3.031 -2.678 -16.547 1 59.69 81 ARG B N 1
ATOM 2973 C CA . ARG B 1 81 ? 1.8 -3.455 -16.625 1 59.69 81 ARG B CA 1
ATOM 2974 C C . ARG B 1 81 ? 1.676 -4.145 -17.984 1 59.69 81 ARG B C 1
ATOM 2976 O O . ARG B 1 81 ? 1.292 -5.316 -18.047 1 59.69 81 ARG B O 1
ATOM 2983 N N . LEU B 1 82 ? 2.004 -3.404 -18.969 1 61.25 82 LEU B N 1
ATOM 2984 C CA . LEU B 1 82 ? 1.947 -3.951 -20.312 1 61.25 82 LEU B CA 1
ATOM 2985 C C . LEU B 1 82 ? 2.898 -5.133 -20.469 1 61.25 82 LEU B C 1
ATOM 2987 O O . LEU B 1 82 ? 2.533 -6.16 -21.047 1 61.25 82 LEU B O 1
ATOM 2991 N N . LEU B 1 83 ? 4.062 -4.984 -19.953 1 64.56 83 LEU B N 1
ATOM 2992 C CA . LEU B 1 83 ? 5.031 -6.066 -20.062 1 64.56 83 LEU B CA 1
ATOM 2993 C C . LEU B 1 83 ? 4.578 -7.293 -19.281 1 64.56 83 LEU B C 1
ATOM 2995 O O . LEU B 1 83 ? 4.742 -8.43 -19.734 1 64.56 83 LEU B O 1
ATOM 2999 N N . ASN B 1 84 ? 4.035 -7.008 -18.219 1 58.12 84 ASN B N 1
ATOM 3000 C CA . ASN B 1 84 ? 3.506 -8.109 -17.422 1 58.12 84 ASN B CA 1
ATOM 3001 C C . ASN B 1 84 ? 2.383 -8.844 -18.156 1 58.12 84 ASN B C 1
ATOM 3003 O O . ASN B 1 84 ? 2.342 -10.07 -18.156 1 58.12 84 ASN B O 1
ATOM 3007 N N . GLN B 1 85 ? 1.589 -8.039 -18.781 1 56.16 85 GLN B N 1
ATOM 3008 C CA . GLN B 1 85 ? 0.51 -8.617 -19.578 1 56.16 85 GLN B CA 1
ATOM 3009 C C . GLN B 1 85 ? 1.062 -9.422 -20.75 1 56.16 85 GLN B C 1
ATOM 3011 O O . GLN B 1 85 ? 0.576 -10.516 -21.047 1 56.16 85 GLN B O 1
ATOM 3016 N N . ALA B 1 86 ? 2.01 -8.828 -21.391 1 56.91 86 ALA B N 1
ATOM 3017 C CA . ALA B 1 86 ? 2.625 -9.477 -22.531 1 56.91 86 ALA B CA 1
ATOM 3018 C C . ALA B 1 86 ? 3.277 -10.797 -22.141 1 56.91 86 ALA B C 1
ATOM 3020 O O . ALA B 1 86 ? 3.166 -11.797 -22.859 1 56.91 86 ALA B O 1
ATOM 3021 N N . ARG B 1 87 ? 3.92 -10.781 -21.125 1 55.66 87 ARG B N 1
ATOM 3022 C CA . ARG B 1 87 ? 4.543 -12.008 -20.625 1 55.66 87 ARG B CA 1
ATOM 3023 C C . ARG B 1 87 ? 3.504 -13.102 -20.406 1 55.66 87 ARG B C 1
ATOM 3025 O O . ARG B 1 87 ? 3.721 -14.25 -20.797 1 55.66 87 ARG B O 1
ATOM 3032 N N . GLY B 1 88 ? 2.447 -12.664 -19.891 1 50.66 88 GLY B N 1
ATOM 3033 C CA . GLY B 1 88 ? 1.375 -13.633 -19.719 1 50.66 88 GLY B CA 1
ATOM 3034 C C . GLY B 1 88 ? 0.85 -14.18 -21.031 1 50.66 88 GLY B C 1
ATOM 3035 O O . GLY B 1 88 ? 0.646 -15.391 -21.172 1 50.66 88 GLY B O 1
ATOM 3036 N N . THR B 1 89 ? 0.798 -13.258 -21.906 1 50.31 89 THR B N 1
ATOM 3037 C CA . THR B 1 89 ? 0.28 -13.656 -23.203 1 50.31 89 THR B CA 1
ATOM 3038 C C . THR B 1 89 ? 1.279 -14.547 -23.938 1 50.31 89 THR B C 1
ATOM 3040 O O . THR B 1 89 ? 0.895 -15.547 -24.547 1 50.31 89 THR B O 1
ATOM 3043 N N . PHE B 1 90 ? 2.555 -14.141 -23.984 1 49.72 90 PHE B N 1
ATOM 3044 C CA . PHE B 1 90 ? 3.592 -14.938 -24.625 1 49.72 90 PHE B CA 1
ATOM 3045 C C . PHE B 1 90 ? 3.672 -16.328 -24.016 1 49.72 90 PHE B C 1
ATOM 3047 O O . PHE B 1 90 ? 3.854 -17.312 -24.719 1 49.72 90 PHE B O 1
ATOM 3054 N N . ASP B 1 91 ? 3.637 -16.297 -22.828 1 48 91 ASP B N 1
ATOM 3055 C CA . ASP B 1 91 ? 3.643 -17.594 -22.156 1 48 91 ASP B CA 1
ATOM 3056 C C . ASP B 1 91 ? 2.484 -18.469 -22.625 1 48 91 ASP B C 1
ATOM 3058 O O . ASP B 1 91 ? 2.662 -19.672 -22.875 1 48 91 ASP B O 1
ATOM 3062 N N . ASP B 1 92 ? 1.48 -17.812 -22.828 1 46.59 92 ASP B N 1
ATOM 3063 C CA . ASP B 1 92 ? 0.326 -18.531 -23.359 1 46.59 92 ASP B CA 1
ATOM 3064 C C . ASP B 1 92 ? 0.591 -19.031 -24.781 1 46.59 92 ASP B C 1
ATOM 3066 O O . ASP B 1 92 ? 0.225 -20.156 -25.125 1 46.59 92 ASP B O 1
ATOM 3070 N N . MET B 1 93 ? 1.232 -18.188 -25.562 1 45 93 MET B N 1
ATOM 3071 C CA . MET B 1 93 ? 1.533 -18.562 -26.938 1 45 93 MET B CA 1
ATOM 3072 C C . MET B 1 93 ? 2.527 -19.719 -27 1 45 93 MET B C 1
ATOM 3074 O O . MET B 1 93 ? 2.389 -20.625 -27.812 1 45 93 MET B O 1
ATOM 3078 N N . THR B 1 94 ? 3.607 -19.578 -26.406 1 44.72 94 THR B N 1
ATOM 3079 C CA . THR B 1 94 ? 4.625 -20.625 -26.406 1 44.72 94 THR B CA 1
ATOM 3080 C C . THR B 1 94 ? 4.055 -21.938 -25.891 1 44.72 94 THR B C 1
ATOM 3082 O O . THR B 1 94 ? 4.445 -23.016 -26.344 1 44.72 94 THR B O 1
ATOM 3085 N N . ARG B 1 95 ? 3.34 -21.844 -24.891 1 43 95 ARG B N 1
ATOM 3086 C CA . ARG B 1 95 ? 2.713 -23.047 -24.328 1 43 95 ARG B CA 1
ATOM 3087 C C . ARG B 1 95 ? 1.935 -23.797 -25.391 1 43 95 ARG B C 1
ATOM 3089 O O . ARG B 1 95 ? 1.897 -25.031 -25.391 1 43 95 ARG B O 1
ATOM 3096 N N . LEU B 1 96 ? 1.462 -23.094 -26.25 1 41.62 96 LEU B N 1
ATOM 3097 C CA . LEU B 1 96 ? 0.779 -23.828 -27.312 1 41.62 96 LEU B CA 1
ATOM 3098 C C . LEU B 1 96 ? 1.746 -24.766 -28.031 1 41.62 96 LEU B C 1
ATOM 3100 O O . LEU B 1 96 ? 1.36 -25.844 -28.469 1 41.62 96 LEU B O 1
ATOM 3104 N N . ILE B 1 97 ? 2.965 -24.438 -28.172 1 39.5 97 ILE B N 1
ATOM 3105 C CA . ILE B 1 97 ? 3.801 -25.344 -28.938 1 39.5 97 ILE B CA 1
ATOM 3106 C C . ILE B 1 97 ? 4.309 -26.469 -28.031 1 39.5 97 ILE B C 1
ATOM 3108 O O . ILE B 1 97 ? 4.336 -27.641 -28.422 1 39.5 97 ILE B O 1
ATOM 3112 N N . GLY B 1 98 ? 5.293 -26.469 -27.062 1 41.53 98 GLY B N 1
ATOM 3113 C CA . GLY B 1 98 ? 5.867 -27.531 -26.281 1 41.53 98 GLY B CA 1
ATOM 3114 C C . GLY B 1 98 ? 5.18 -27.719 -24.938 1 41.53 98 GLY B C 1
ATOM 3115 O O . GLY B 1 98 ? 4.203 -27.031 -24.641 1 41.53 98 GLY B O 1
ATOM 3116 N N . GLU B 1 99 ? 5.832 -28.656 -23.844 1 47.19 99 GLU B N 1
ATOM 3117 C CA . GLU B 1 99 ? 5.367 -29 -22.5 1 47.19 99 GLU B CA 1
ATOM 3118 C C . GLU B 1 99 ? 4.953 -27.75 -21.719 1 47.19 99 GLU B C 1
ATOM 3120 O O . GLU B 1 99 ? 5.758 -26.844 -21.531 1 47.19 99 GLU B O 1
ATOM 3125 N N . ARG B 1 100 ? 3.684 -27.203 -21.75 1 51.59 100 ARG B N 1
ATOM 3126 C CA . ARG B 1 100 ? 2.918 -25.969 -21.688 1 51.59 100 ARG B CA 1
ATOM 3127 C C . ARG B 1 100 ? 2.93 -25.375 -20.281 1 51.59 100 ARG B C 1
ATOM 3129 O O . ARG B 1 100 ? 2.377 -25.969 -19.359 1 51.59 100 ARG B O 1
ATOM 3136 N N . ILE B 1 101 ? 4.074 -24.875 -19.828 1 58.47 101 ILE B N 1
ATOM 3137 C CA . ILE B 1 101 ? 3.9 -24.062 -18.641 1 58.47 101 ILE B CA 1
ATOM 3138 C C . ILE B 1 101 ? 2.629 -23.219 -18.766 1 58.47 101 ILE B C 1
ATOM 3140 O O . ILE B 1 101 ? 2.426 -22.531 -19.766 1 58.47 101 ILE B O 1
ATOM 3144 N N . GLN B 1 102 ? 1.67 -23.75 -17.891 1 79.94 102 GLN B N 1
ATOM 3145 C CA . GLN B 1 102 ? 0.377 -23.078 -17.844 1 79.94 102 GLN B CA 1
ATOM 3146 C C . GLN B 1 102 ? 0.362 -21.984 -16.766 1 79.94 102 GLN B C 1
ATOM 3148 O O . GLN B 1 102 ? 0.515 -22.266 -15.578 1 79.94 102 GLN B O 1
ATOM 3153 N N . THR B 1 103 ? 0.373 -20.703 -17.234 1 86.62 103 THR B N 1
ATOM 3154 C CA . THR B 1 103 ? 0.429 -19.594 -16.297 1 86.62 103 THR B CA 1
ATOM 3155 C C . THR B 1 103 ? -0.967 -19.047 -16.031 1 86.62 103 THR B C 1
ATOM 3157 O O . THR B 1 103 ? -1.758 -18.859 -16.953 1 86.62 103 THR B O 1
ATOM 3160 N N . VAL B 1 104 ? -1.312 -18.906 -14.789 1 93.38 104 VAL B N 1
ATOM 3161 C CA . VAL B 1 104 ? -2.533 -18.219 -14.383 1 93.38 104 VAL B CA 1
ATOM 3162 C C . VAL B 1 104 ? -2.186 -16.859 -13.781 1 93.38 104 VAL B C 1
ATOM 3164 O O . VAL B 1 104 ? -1.363 -16.766 -12.867 1 93.38 104 VAL B O 1
ATOM 3167 N N . ARG B 1 105 ? -2.773 -15.75 -14.312 1 93.25 105 ARG B N 1
ATOM 3168 C CA . ARG B 1 105 ? -2.572 -14.398 -13.805 1 93.25 105 ARG B CA 1
ATOM 3169 C C . ARG B 1 105 ? -3.633 -14.039 -12.773 1 93.25 105 ARG B C 1
ATOM 3171 O O . ARG B 1 105 ? -4.82 -13.961 -13.094 1 93.25 105 ARG B O 1
ATOM 3178 N N . ILE B 1 106 ? -3.139 -13.781 -11.539 1 97.44 106 ILE B N 1
ATOM 3179 C CA . ILE B 1 106 ? -4.074 -13.57 -10.445 1 97.44 106 ILE B CA 1
ATOM 3180 C C . ILE B 1 106 ? -3.83 -12.195 -9.812 1 97.44 106 ILE B C 1
ATOM 3182 O O . ILE B 1 106 ? -2.713 -11.891 -9.391 1 97.44 106 ILE B O 1
ATOM 3186 N N . ALA B 1 107 ? -4.855 -11.352 -9.836 1 97.56 107 ALA B N 1
ATOM 3187 C CA . ALA B 1 107 ? -4.863 -10.109 -9.07 1 97.56 107 ALA B CA 1
ATOM 3188 C C . ALA B 1 107 ? -5.637 -10.273 -7.766 1 97.56 107 ALA B C 1
ATOM 3190 O O . ALA B 1 107 ? -6.672 -10.945 -7.73 1 97.56 107 ALA B O 1
ATOM 3191 N N . PHE B 1 108 ? -5.117 -9.68 -6.734 1 97.88 108 PHE B N 1
ATOM 3192 C CA . PHE B 1 108 ? -5.809 -9.844 -5.461 1 97.88 108 PHE B CA 1
ATOM 3193 C C . PHE B 1 108 ? -5.598 -8.625 -4.57 1 97.88 108 PHE B C 1
ATOM 3195 O O . PHE B 1 108 ? -4.598 -7.918 -4.703 1 97.88 108 PHE B O 1
ATOM 3202 N N . ILE B 1 109 ? -6.543 -8.336 -3.732 1 96.25 109 ILE B N 1
ATOM 3203 C CA . ILE B 1 109 ? -6.367 -7.285 -2.734 1 96.25 109 ILE B CA 1
ATOM 3204 C C . ILE B 1 109 ? -5.43 -7.773 -1.632 1 96.25 109 ILE B C 1
ATOM 3206 O O . ILE B 1 109 ? -5.422 -8.961 -1.298 1 96.25 109 ILE B O 1
ATOM 3210 N N . PRO B 1 110 ? -4.719 -6.902 -1.015 1 96.31 110 PRO B N 1
ATOM 3211 C CA . PRO B 1 110 ? -3.662 -7.336 -0.1 1 96.31 110 PRO B CA 1
ATOM 3212 C C . PRO B 1 110 ? -4.199 -8.133 1.089 1 96.31 110 PRO B C 1
ATOM 3214 O O . PRO B 1 110 ? -3.541 -9.062 1.562 1 96.31 110 PRO B O 1
ATOM 3217 N N . SER B 1 111 ? -5.332 -7.816 1.513 1 95.5 111 SER B N 1
ATOM 3218 C CA . SER B 1 111 ? -5.867 -8.422 2.729 1 95.5 111 SER B CA 1
ATOM 3219 C C . SER B 1 111 ? -6.102 -9.914 2.547 1 95.5 111 SER B C 1
ATOM 3221 O O . SER B 1 111 ? -6.117 -10.672 3.521 1 95.5 111 SER B O 1
ATOM 3223 N N . VAL B 1 112 ? -6.266 -10.406 1.353 1 97.31 112 VAL B N 1
ATOM 3224 C CA . VAL B 1 112 ? -6.668 -11.797 1.173 1 97.31 112 VAL B CA 1
ATOM 3225 C C . VAL B 1 112 ? -5.43 -12.68 1.018 1 97.31 112 VAL B C 1
ATOM 3227 O O . VAL B 1 112 ? -5.543 -13.898 0.908 1 97.31 112 VAL B O 1
ATOM 3230 N N . ALA B 1 113 ? -4.297 -12.125 1.001 1 97.56 113 ALA B N 1
ATOM 3231 C CA . ALA B 1 113 ? -3.061 -12.859 0.747 1 97.56 113 ALA B CA 1
ATOM 3232 C C . ALA B 1 113 ? -2.928 -14.047 1.689 1 97.56 113 ALA B C 1
ATOM 3234 O O . ALA B 1 113 ? -2.537 -15.141 1.27 1 97.56 113 ALA B O 1
ATOM 3235 N N . GLY B 1 114 ? -3.293 -13.875 2.904 1 95.5 114 GLY B N 1
ATOM 3236 C CA . GLY B 1 114 ? -3.133 -14.922 3.906 1 95.5 114 GLY B CA 1
ATOM 32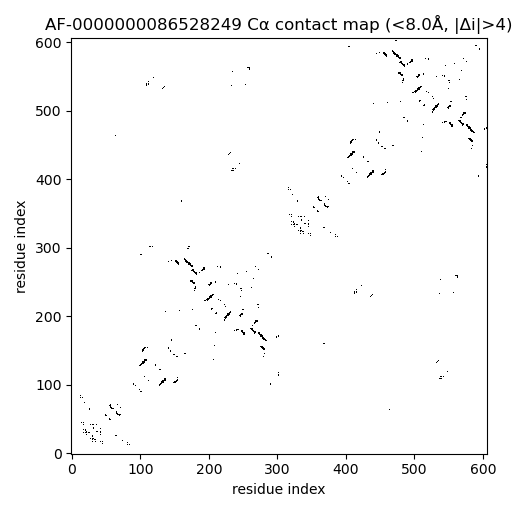37 C C . GLY B 1 114 ? -3.986 -16.141 3.637 1 95.5 114 GLY B C 1
ATOM 3238 O O . GLY B 1 114 ? -3.668 -17.25 4.098 1 95.5 114 GLY B O 1
ATOM 3239 N N . ARG B 1 115 ? -5.027 -15.977 2.947 1 96.25 115 ARG B N 1
ATOM 3240 C CA . ARG B 1 115 ? -5.914 -17.078 2.617 1 96.25 115 ARG B CA 1
ATOM 3241 C C . ARG B 1 115 ? -5.625 -17.625 1.218 1 96.25 115 ARG B C 1
ATOM 3243 O O . ARG B 1 115 ? -5.711 -18.828 0.979 1 96.25 115 ARG B O 1
ATOM 3250 N N . LEU B 1 116 ? -5.277 -16.781 0.346 1 97.62 116 LEU B N 1
ATOM 3251 C CA . LEU B 1 116 ? -5.09 -17.109 -1.06 1 97.62 116 LEU B CA 1
ATOM 3252 C C . LEU B 1 116 ? -3.816 -17.938 -1.256 1 97.62 116 LEU B C 1
ATOM 3254 O O . LEU B 1 116 ? -3.828 -18.953 -1.945 1 97.62 116 LEU B O 1
ATOM 3258 N N . LEU B 1 117 ? -2.746 -17.547 -0.632 1 96.19 117 LEU B N 1
ATOM 3259 C CA . LEU B 1 117 ? -1.43 -18.094 -0.952 1 96.19 117 LEU B CA 1
ATOM 3260 C C . LEU B 1 117 ? -1.313 -19.547 -0.494 1 96.19 117 LEU B C 1
ATOM 3262 O O . LEU B 1 117 ? -0.797 -20.391 -1.226 1 96.19 117 LEU B O 1
ATOM 3266 N N . PRO B 1 118 ? -1.839 -19.922 0.676 1 94.75 118 PRO B N 1
ATOM 3267 C CA . PRO B 1 118 ? -1.819 -21.344 1.018 1 94.75 118 PRO B CA 1
ATOM 3268 C C . PRO B 1 118 ? -2.615 -22.188 0.033 1 94.75 118 PRO B C 1
ATOM 3270 O O . PRO B 1 118 ? -2.221 -23.328 -0.274 1 94.75 118 PRO B O 1
ATOM 3273 N N . ALA B 1 119 ? -3.695 -21.641 -0.438 1 95.75 119 ALA B N 1
ATOM 3274 C CA . ALA B 1 119 ? -4.5 -22.359 -1.416 1 95.75 119 ALA B CA 1
ATOM 3275 C C . ALA B 1 119 ? -3.736 -22.562 -2.723 1 95.75 119 ALA B C 1
ATOM 3277 O O . ALA B 1 119 ? -3.781 -23.625 -3.324 1 95.75 119 ALA B O 1
ATOM 3278 N N . LEU B 1 120 ? -3.061 -21.531 -3.146 1 94.38 120 LEU B N 1
ATOM 3279 C CA . LEU B 1 120 ? -2.299 -21.625 -4.387 1 94.38 120 LEU B CA 1
ATOM 3280 C C . LEU B 1 120 ? -1.112 -22.562 -4.234 1 94.38 120 LEU B C 1
ATOM 3282 O O . LEU B 1 120 ? -0.764 -23.281 -5.172 1 94.38 120 LEU B O 1
ATOM 3286 N N . ASN B 1 121 ? -0.508 -22.484 -3.094 1 91.19 121 ASN B N 1
ATOM 3287 C CA . ASN B 1 121 ? 0.593 -23.406 -2.824 1 91.19 121 ASN B CA 1
ATOM 3288 C C . ASN B 1 121 ? 0.15 -24.859 -2.947 1 91.19 121 ASN B C 1
ATOM 3290 O O . ASN B 1 121 ? 0.828 -25.672 -3.586 1 91.19 121 ASN B O 1
ATOM 3294 N N . ALA B 1 122 ? -0.965 -25.203 -2.4 1 94.06 122 ALA B N 1
ATOM 3295 C CA . ALA B 1 122 ? -1.517 -26.547 -2.469 1 94.06 122 ALA B CA 1
ATOM 3296 C C . ALA B 1 122 ? -1.839 -26.938 -3.908 1 94.06 122 ALA B C 1
ATOM 3298 O O . ALA B 1 122 ? -1.618 -28.078 -4.312 1 94.06 122 ALA B O 1
ATOM 3299 N N . LEU B 1 123 ? -2.326 -25.984 -4.648 1 93.19 123 LEU B N 1
ATOM 3300 C CA . LEU B 1 123 ? -2.635 -26.25 -6.051 1 93.19 123 LEU B CA 1
ATOM 3301 C C . LEU B 1 123 ? -1.365 -26.547 -6.844 1 93.19 123 LEU B C 1
ATOM 3303 O O . LEU B 1 123 ? -1.339 -27.453 -7.668 1 93.19 123 LEU B O 1
ATOM 3307 N N . ARG B 1 124 ? -0.365 -25.734 -6.621 1 87.56 124 ARG B N 1
ATOM 3308 C CA . ARG B 1 124 ? 0.912 -25.922 -7.301 1 87.56 124 ARG B CA 1
ATOM 3309 C C . ARG B 1 124 ? 1.491 -27.297 -7 1 87.56 124 ARG B C 1
ATOM 3311 O O . ARG B 1 124 ? 2.086 -27.938 -7.875 1 87.56 124 ARG B O 1
ATOM 3318 N N . ASP B 1 125 ? 1.371 -27.812 -5.812 1 88.88 125 ASP B N 1
ATOM 3319 C CA . ASP B 1 125 ? 1.836 -29.141 -5.434 1 88.88 125 ASP B CA 1
ATOM 3320 C C . ASP B 1 125 ? 1.112 -30.219 -6.23 1 88.88 125 ASP B C 1
ATOM 3322 O O . ASP B 1 125 ? 1.723 -31.219 -6.645 1 88.88 125 ASP B O 1
ATOM 3326 N N . ALA B 1 126 ? -0.118 -29.984 -6.492 1 89.56 126 ALA B N 1
ATOM 3327 C CA . ALA B 1 126 ? -0.945 -30.953 -7.215 1 89.56 126 ALA B CA 1
ATOM 3328 C C . ALA B 1 126 ? -0.722 -30.844 -8.719 1 89.56 126 ALA B C 1
ATOM 3330 O O . ALA B 1 126 ? -0.917 -31.812 -9.453 1 89.56 126 ALA B O 1
ATOM 3331 N N . HIS B 1 127 ? -0.331 -29.688 -9.148 1 88.31 127 HIS B N 1
ATOM 3332 C CA . HIS B 1 127 ? -0.091 -29.422 -10.562 1 88.31 127 HIS B CA 1
ATOM 3333 C C . HIS B 1 127 ? 1.239 -28.703 -10.766 1 88.31 127 HIS B C 1
ATOM 3335 O O . HIS B 1 127 ? 1.268 -27.5 -11.016 1 88.31 127 HIS B O 1
ATOM 3341 N N . PRO B 1 128 ? 2.326 -29.344 -10.883 1 82.25 128 PRO B N 1
ATOM 3342 C CA . PRO B 1 128 ? 3.666 -28.75 -10.875 1 82.25 128 PRO B CA 1
ATOM 3343 C C . PRO B 1 128 ? 3.945 -27.922 -12.125 1 82.25 128 PRO B C 1
ATOM 3345 O O . PRO B 1 128 ? 4.914 -27.156 -12.156 1 82.25 128 PRO B O 1
ATOM 3348 N N . THR B 1 129 ? 3.109 -28.047 -13.164 1 81 129 THR B N 1
ATOM 3349 C CA . THR B 1 129 ? 3.336 -27.297 -14.391 1 81 129 THR B CA 1
ATOM 3350 C C . THR B 1 129 ? 2.641 -25.938 -14.328 1 81 129 THR B C 1
ATOM 3352 O O . THR B 1 129 ? 2.812 -25.094 -15.227 1 81 129 THR B O 1
ATOM 3355 N N . LEU B 1 130 ? 1.903 -25.75 -13.305 1 86.25 130 LEU B N 1
ATOM 3356 C CA . LEU B 1 130 ? 1.174 -24.5 -13.148 1 86.25 130 LEU B CA 1
ATOM 3357 C C . LEU B 1 130 ? 2.068 -23.422 -12.547 1 86.25 130 LEU B C 1
ATOM 3359 O O . LEU B 1 130 ? 2.838 -23.688 -11.625 1 86.25 130 LEU B O 1
ATOM 3363 N N . ARG B 1 131 ? 2.01 -22.297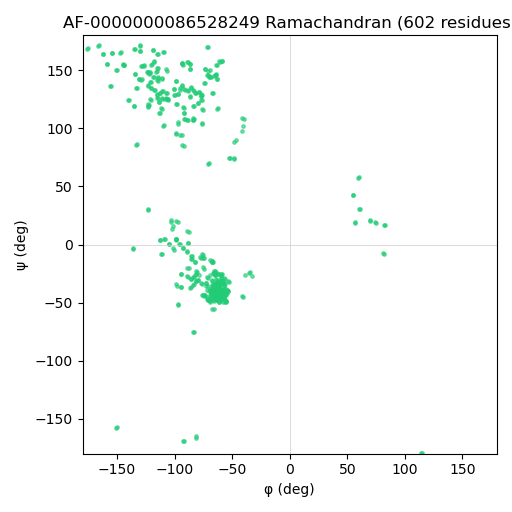 -13.172 1 85.44 131 ARG B N 1
ATOM 3364 C CA . ARG B 1 131 ? 2.701 -21.125 -12.664 1 85.44 131 ARG B CA 1
ATOM 3365 C C . ARG B 1 131 ? 1.727 -19.969 -12.43 1 85.44 131 ARG B C 1
ATOM 3367 O O . ARG B 1 131 ? 0.712 -19.859 -13.117 1 85.44 131 ARG B O 1
ATOM 3374 N N . PHE B 1 132 ? 2.035 -19.172 -11.414 1 91.62 132 PHE B N 1
ATOM 3375 C CA . PHE B 1 132 ? 1.175 -18.031 -11.094 1 91.62 132 PHE B CA 1
ATOM 3376 C C . PHE B 1 132 ? 1.926 -16.719 -11.266 1 91.62 132 PHE B C 1
ATOM 3378 O O . PHE B 1 132 ? 3.09 -16.609 -10.883 1 91.62 132 PHE B O 1
ATOM 3385 N N . THR B 1 133 ? 1.296 -15.82 -11.922 1 91.31 133 THR B N 1
ATOM 3386 C CA . THR B 1 133 ? 1.663 -14.414 -11.781 1 91.31 133 THR B CA 1
ATOM 3387 C C . THR B 1 133 ? 0.733 -13.711 -10.805 1 91.31 133 THR B C 1
ATOM 3389 O O . THR B 1 133 ? -0.485 -13.695 -10.992 1 91.31 133 THR B O 1
ATOM 3392 N N . LEU B 1 134 ? 1.365 -13.188 -9.773 1 95.31 134 LEU B N 1
ATOM 3393 C CA . LEU B 1 134 ? 0.589 -12.578 -8.695 1 95.31 134 LEU B CA 1
ATOM 3394 C C . LEU B 1 134 ? 0.769 -11.062 -8.68 1 95.31 134 LEU B C 1
ATOM 3396 O O . LEU B 1 134 ? 1.896 -10.57 -8.734 1 95.31 134 LEU B O 1
ATOM 3400 N N . THR B 1 135 ? -0.37 -10.383 -8.594 1 94.25 135 THR B N 1
ATOM 3401 C CA . THR B 1 135 ? -0.333 -8.93 -8.492 1 94.25 135 THR B CA 1
ATOM 3402 C C . THR B 1 135 ? -1.305 -8.438 -7.418 1 94.25 135 THR B C 1
ATOM 3404 O O . THR B 1 135 ? -2.51 -8.68 -7.512 1 94.25 135 THR B O 1
ATOM 3407 N N . ASP B 1 136 ? -0.774 -7.777 -6.398 1 96.12 136 ASP B N 1
ATOM 3408 C CA . ASP B 1 136 ? -1.653 -7.176 -5.402 1 96.12 136 ASP B CA 1
ATOM 3409 C C . ASP B 1 136 ? -2 -5.734 -5.777 1 96.12 136 ASP B C 1
ATOM 3411 O O . ASP B 1 136 ? -1.118 -4.949 -6.129 1 96.12 136 ASP B O 1
ATOM 3415 N N . LEU B 1 137 ? -3.314 -5.48 -5.656 1 91.88 137 LEU B N 1
ATOM 3416 C CA . LEU B 1 137 ? -3.857 -4.203 -6.105 1 91.88 137 LEU B CA 1
ATOM 3417 C C . LEU B 1 137 ? -4.984 -3.738 -5.191 1 91.88 137 LEU B C 1
ATOM 3419 O O . LEU B 1 137 ? -5.648 -4.559 -4.551 1 91.88 137 LEU B O 1
ATOM 3423 N N . PRO B 1 138 ? -5.145 -2.383 -5.188 1 88.94 138 PRO B N 1
ATOM 3424 C CA . PRO B 1 138 ? -6.438 -1.947 -4.652 1 88.94 138 PRO B CA 1
ATOM 3425 C C . PRO B 1 138 ? -7.621 -2.516 -5.43 1 88.94 138 PRO B C 1
ATOM 3427 O O . PRO B 1 138 ? -7.492 -2.83 -6.613 1 88.94 138 PRO B O 1
ATOM 3430 N N . ASN B 1 139 ? -8.719 -2.58 -4.879 1 90.25 139 ASN B N 1
ATOM 3431 C CA . ASN B 1 139 ? -9.859 -3.289 -5.438 1 90.25 139 ASN B CA 1
ATOM 3432 C C . ASN B 1 139 ? -10.266 -2.723 -6.793 1 90.25 139 ASN B C 1
ATOM 3434 O O . ASN B 1 139 ? -10.539 -3.475 -7.73 1 90.25 139 ASN B O 1
ATOM 3438 N N . SER B 1 140 ? -10.328 -1.399 -6.902 1 84.19 140 SER B N 1
ATOM 3439 C CA . SER B 1 140 ? -10.742 -0.787 -8.164 1 84.19 140 SER B CA 1
ATOM 3440 C C . SER B 1 140 ? -9.797 -1.158 -9.297 1 84.19 140 SER B C 1
ATOM 3442 O O . SER B 1 140 ? -10.242 -1.517 -10.391 1 84.19 140 SER B O 1
ATOM 3444 N N . ALA B 1 141 ? -8.516 -1.096 -9 1 85.06 141 ALA B N 1
ATOM 3445 C CA . ALA B 1 141 ? -7.508 -1.458 -10 1 85.06 141 ALA B CA 1
ATOM 3446 C C . ALA B 1 141 ? -7.574 -2.947 -10.328 1 85.06 141 ALA B C 1
ATOM 3448 O O . ALA B 1 141 ? -7.34 -3.35 -11.469 1 85.06 141 ALA B O 1
ATOM 3449 N N . LEU B 1 142 ? -7.883 -3.705 -9.328 1 92.38 142 LEU B N 1
ATOM 3450 C CA . LEU B 1 142 ? -8.016 -5.148 -9.5 1 92.38 142 LEU B CA 1
ATOM 3451 C C . LEU B 1 142 ? -9.156 -5.477 -10.461 1 92.38 142 LEU B C 1
ATOM 3453 O O . LEU B 1 142 ? -8.984 -6.285 -11.375 1 92.38 142 LEU B O 1
ATOM 3457 N N . VAL B 1 143 ? -10.266 -4.863 -10.25 1 90.25 143 VAL B N 1
ATOM 3458 C CA . VAL B 1 143 ? -11.438 -5.109 -11.086 1 90.25 143 VAL B CA 1
ATOM 3459 C C . VAL B 1 143 ? -11.141 -4.719 -12.531 1 90.25 143 VAL B C 1
ATOM 3461 O O . VAL B 1 143 ? -11.461 -5.457 -13.461 1 90.25 143 VAL B O 1
ATOM 3464 N N . GLU B 1 144 ? -10.469 -3.619 -12.664 1 84.31 144 GLU B N 1
ATOM 3465 C CA . GLU B 1 144 ? -10.094 -3.16 -13.992 1 84.31 144 GLU B CA 1
ATOM 3466 C C . GLU B 1 144 ? -9.125 -4.129 -14.664 1 84.31 144 GLU B C 1
ATOM 3468 O O . GLU B 1 144 ? -9.219 -4.383 -15.867 1 84.31 144 GLU B O 1
ATOM 3473 N N . ALA B 1 145 ? -8.219 -4.641 -13.891 1 88.25 145 ALA B N 1
ATOM 3474 C CA . ALA B 1 145 ? -7.234 -5.582 -14.422 1 88.25 145 ALA B CA 1
ATOM 3475 C C . ALA B 1 145 ? -7.91 -6.832 -14.969 1 88.25 145 ALA B C 1
ATOM 3477 O O . ALA B 1 145 ? -7.5 -7.359 -16 1 88.25 145 ALA B O 1
ATOM 3478 N N . VAL B 1 146 ? -8.945 -7.285 -14.344 1 92.5 146 VAL B N 1
ATOM 3479 C CA . VAL B 1 146 ? -9.68 -8.453 -14.812 1 92.5 146 VAL B CA 1
ATOM 3480 C C . VAL B 1 146 ? -10.516 -8.086 -16.031 1 92.5 146 VAL B C 1
ATOM 3482 O O . VAL B 1 146 ? -10.523 -8.812 -17.031 1 92.5 146 VAL B O 1
ATOM 3485 N N . ARG B 1 147 ? -11.133 -6.961 -15.891 1 86.31 147 ARG B N 1
ATOM 3486 C CA . ARG B 1 147 ? -11.984 -6.5 -16.984 1 86.31 147 ARG B CA 1
ATOM 3487 C C . ARG B 1 147 ? -11.195 -6.363 -18.266 1 86.31 147 ARG B C 1
ATOM 3489 O O . ARG B 1 147 ? -11.688 -6.711 -19.344 1 86.31 147 ARG B O 1
ATOM 3496 N N . ASP B 1 148 ? -10.016 -5.883 -18.125 1 81.94 148 ASP B N 1
ATOM 3497 C CA . ASP B 1 148 ? -9.164 -5.625 -19.281 1 81.94 148 ASP B CA 1
ATOM 3498 C C . ASP B 1 148 ? -8.352 -6.863 -19.656 1 81.94 148 ASP B C 1
ATOM 3500 O O . ASP B 1 148 ? -7.473 -6.797 -20.516 1 81.94 148 ASP B O 1
ATOM 3504 N N . SER B 1 149 ? -8.523 -7.918 -18.969 1 83.81 149 SER B N 1
ATOM 3505 C CA . SER B 1 149 ? -7.91 -9.211 -19.234 1 83.81 149 SER B CA 1
ATOM 3506 C C . SER B 1 149 ? -6.41 -9.18 -18.969 1 83.81 149 SER B C 1
ATOM 3508 O O . SER B 1 149 ? -5.652 -9.938 -19.578 1 83.81 149 SER B O 1
ATOM 3510 N N . VAL B 1 150 ? -6.098 -8.211 -18.203 1 82.88 150 VAL B N 1
ATOM 3511 C CA . VAL B 1 150 ? -4.723 -8.188 -17.719 1 82.88 150 VAL B CA 1
ATOM 3512 C C . VAL B 1 150 ? -4.508 -9.305 -16.703 1 82.88 150 VAL B C 1
ATOM 3514 O O . VAL B 1 150 ? -3.428 -9.898 -16.641 1 82.88 150 VAL B O 1
ATOM 3517 N N . ALA B 1 151 ? -5.504 -9.578 -15.93 1 93.56 151 ALA B N 1
ATOM 3518 C CA . ALA B 1 151 ? -5.555 -10.719 -15.008 1 93.56 151 ALA B CA 1
ATOM 3519 C C . ALA B 1 151 ? -6.637 -11.711 -15.414 1 93.56 151 ALA B C 1
ATOM 3521 O O . ALA B 1 151 ? -7.703 -11.312 -15.898 1 93.56 151 ALA B O 1
ATOM 3522 N N . ASP B 1 152 ? -6.312 -12.938 -15.211 1 94.44 152 ASP B N 1
ATOM 3523 C CA . ASP B 1 152 ? -7.305 -13.977 -15.484 1 94.44 152 ASP B CA 1
ATOM 3524 C C . ASP B 1 152 ? -8.359 -14.023 -14.383 1 94.44 152 ASP B C 1
ATOM 3526 O O . ASP B 1 152 ? -9.547 -14.211 -14.664 1 94.44 152 ASP B O 1
ATOM 3530 N N . LEU B 1 153 ? -7.867 -13.93 -13.18 1 97.81 153 LEU B N 1
ATOM 3531 C CA . LEU B 1 153 ? -8.703 -14.031 -11.984 1 97.81 153 LEU B CA 1
ATOM 3532 C C . LEU B 1 153 ? -8.414 -12.891 -11.023 1 97.81 153 LEU B C 1
ATOM 3534 O O . LEU B 1 153 ? -7.266 -12.469 -10.883 1 97.81 153 LEU B O 1
ATOM 3538 N N . GLY B 1 154 ? -9.477 -12.406 -10.391 1 97.88 154 GLY B N 1
ATOM 3539 C CA . GLY B 1 154 ? -9.359 -11.453 -9.297 1 97.88 154 GLY B CA 1
ATOM 3540 C C . GLY B 1 154 ? -9.969 -11.961 -8 1 97.88 154 GLY B C 1
ATOM 3541 O O . GLY B 1 154 ? -11.016 -12.609 -8.008 1 97.88 154 GLY B O 1
ATOM 3542 N N . ILE B 1 155 ? -9.266 -11.797 -6.941 1 98.25 155 ILE B N 1
ATOM 3543 C CA . ILE B 1 155 ? -9.852 -11.992 -5.617 1 98.25 155 ILE B CA 1
ATOM 3544 C C . ILE B 1 155 ? -9.992 -10.648 -4.914 1 98.25 155 ILE B C 1
ATOM 3546 O O . ILE B 1 155 ? -9.023 -10.117 -4.371 1 98.25 155 ILE B O 1
ATOM 3550 N N . GLY B 1 156 ? -11.195 -10.156 -4.895 1 95.38 156 GLY B N 1
ATOM 3551 C CA . GLY B 1 156 ? -11.461 -8.82 -4.379 1 95.38 156 GLY B CA 1
ATOM 3552 C C . GLY B 1 156 ? -12.852 -8.68 -3.783 1 95.38 156 GLY B C 1
ATOM 3553 O O . GLY B 1 156 ? -13.406 -9.648 -3.264 1 95.38 156 GLY B O 1
ATOM 3554 N N . VAL B 1 157 ? -13.273 -7.508 -3.738 1 91.81 157 VAL B N 1
ATOM 3555 C CA . VAL B 1 157 ? -14.57 -7.199 -3.154 1 91.81 157 VAL B CA 1
ATOM 3556 C C . VAL B 1 157 ? -15.562 -6.848 -4.262 1 91.81 157 VAL B C 1
ATOM 3558 O O . VAL B 1 157 ? -15.242 -6.078 -5.172 1 91.81 157 VAL B O 1
ATOM 3561 N N . ARG B 1 158 ? -16.641 -7.477 -4.172 1 86.38 158 ARG B N 1
ATOM 3562 C CA . ARG B 1 158 ? -17.719 -7.113 -5.086 1 86.38 158 ARG B CA 1
ATOM 3563 C C . ARG B 1 158 ? -18.375 -5.801 -4.664 1 86.38 158 ARG B C 1
ATOM 3565 O O . ARG B 1 158 ? -18.906 -5.695 -3.559 1 86.38 158 ARG B O 1
ATOM 3572 N N . GLU B 1 159 ? -18.219 -4.91 -5.512 1 73.88 159 GLU B N 1
ATOM 3573 C CA . GLU B 1 159 ? -18.906 -3.656 -5.223 1 73.88 159 GLU B CA 1
ATOM 3574 C C . GLU B 1 159 ? -20.344 -3.68 -5.754 1 73.88 159 GLU B C 1
ATOM 3576 O O . GLU B 1 159 ? -20.609 -4.25 -6.812 1 73.88 159 GLU B O 1
ATOM 3581 N N . PRO B 1 160 ? -21.234 -3.402 -4.977 1 65.19 160 PRO B N 1
ATOM 3582 C CA . PRO B 1 160 ? -22.656 -3.518 -5.332 1 65.19 160 PRO B CA 1
ATOM 3583 C C . PRO B 1 160 ? -22.953 -3.027 -6.746 1 65.19 160 PRO B C 1
ATOM 3585 O O . PRO B 1 160 ? -23.75 -3.641 -7.461 1 65.19 160 PRO B O 1
ATOM 3588 N N . ASP B 1 161 ? -22.453 -1.933 -7.199 1 59.31 161 ASP B N 1
ATOM 3589 C CA . ASP B 1 161 ? -22.953 -1.325 -8.43 1 59.31 161 ASP B CA 1
ATOM 3590 C C . ASP B 1 161 ? -22.062 -1.673 -9.617 1 59.31 161 ASP B C 1
ATOM 3592 O O . ASP B 1 161 ? -22.172 -1.063 -10.688 1 59.31 161 ASP B O 1
ATOM 3596 N N . SER B 1 162 ? -21.312 -2.734 -9.445 1 60.19 162 SER B N 1
ATOM 3597 C CA . SER B 1 162 ? -20.297 -2.908 -10.477 1 60.19 162 SER B CA 1
ATOM 3598 C C . SER B 1 162 ? -20.719 -3.977 -11.484 1 60.19 162 SER B C 1
ATOM 3600 O O . SER B 1 162 ? -19.953 -4.316 -12.391 1 60.19 162 SER B O 1
ATOM 3602 N N . ASP B 1 163 ? -21.969 -4.398 -11.5 1 65.06 163 ASP B N 1
ATOM 3603 C CA . ASP B 1 163 ? -22.266 -5.543 -12.352 1 65.06 163 ASP B CA 1
ATOM 3604 C C . ASP B 1 163 ? -22.703 -5.09 -13.742 1 65.06 163 ASP B C 1
ATOM 3606 O O . ASP B 1 163 ? -23.828 -4.633 -13.922 1 65.06 163 ASP B O 1
ATOM 3610 N N . ASP B 1 164 ? -21.844 -4.824 -14.625 1 66 164 ASP B N 1
ATOM 3611 C CA . ASP B 1 164 ? -22.172 -4.516 -16.016 1 66 164 ASP B CA 1
ATOM 3612 C C . ASP B 1 164 ? -22.266 -5.785 -16.844 1 66 164 ASP B C 1
ATOM 3614 O O . ASP B 1 164 ? -22.344 -5.723 -18.078 1 66 164 ASP B O 1
ATOM 3618 N N . GLY B 1 165 ? -22.266 -6.809 -16.203 1 80.44 165 GLY B N 1
ATOM 3619 C CA . GLY B 1 165 ? -22.406 -8.078 -16.891 1 80.44 165 GLY B CA 1
ATOM 3620 C C . GLY B 1 165 ? -21.109 -8.578 -17.484 1 80.44 165 GLY B C 1
ATOM 3621 O O . GLY B 1 165 ? -21.047 -9.703 -18 1 80.44 165 GLY B O 1
ATOM 3622 N N . THR B 1 166 ? -20.094 -7.789 -17.453 1 86.88 166 THR B N 1
ATOM 3623 C CA . THR B 1 166 ? -18.828 -8.148 -18.062 1 86.88 166 THR B CA 1
ATOM 3624 C C . THR B 1 166 ? -18.016 -9.055 -17.141 1 86.88 166 THR B C 1
ATOM 3626 O O . THR B 1 166 ? -17.188 -9.844 -17.594 1 86.88 166 THR B O 1
ATOM 3629 N N . LEU B 1 167 ? -18.328 -8.969 -15.945 1 92.94 167 LEU B N 1
ATOM 3630 C CA . LEU B 1 167 ? -17.578 -9.727 -14.953 1 92.94 167 LEU B CA 1
ATOM 3631 C C . LEU B 1 167 ? -18.5 -10.719 -14.227 1 92.94 167 LEU B C 1
ATOM 3633 O O . LEU B 1 167 ? -19.688 -10.453 -14.047 1 92.94 167 LEU B O 1
ATOM 3637 N N . ARG B 1 168 ? -17.953 -11.828 -13.922 1 93.25 168 ARG B N 1
ATOM 3638 C CA . ARG B 1 168 ? -18.578 -12.828 -13.055 1 93.25 168 ARG B CA 1
ATOM 3639 C C . ARG B 1 168 ? -18.016 -12.758 -11.641 1 93.25 168 ARG B C 1
ATOM 3641 O O . ARG B 1 168 ? -16.797 -12.719 -11.453 1 93.25 168 ARG B O 1
ATOM 3648 N N . TYR B 1 169 ? -18.906 -12.68 -10.727 1 94.38 169 TYR B N 1
ATOM 3649 C CA . TYR B 1 169 ? -18.531 -12.664 -9.32 1 94.38 169 TYR B CA 1
ATOM 3650 C C . TYR B 1 169 ? -19.016 -13.922 -8.609 1 94.38 169 TYR B C 1
ATOM 3652 O O . TYR B 1 169 ? -20.203 -14.25 -8.656 1 94.38 169 TYR B O 1
ATOM 3660 N N . ARG B 1 170 ? -18.172 -14.617 -8.047 1 95.38 170 ARG B N 1
ATOM 3661 C CA . ARG B 1 170 ? -18.5 -15.727 -7.16 1 95.38 170 ARG B CA 1
ATOM 3662 C C . ARG B 1 170 ? -18.078 -15.43 -5.727 1 95.38 170 ARG B C 1
ATOM 3664 O O . ARG B 1 170 ? -16.891 -15.336 -5.43 1 95.38 170 ARG B O 1
ATOM 3671 N N . GLN B 1 171 ? -19.047 -15.305 -4.891 1 95.69 171 GLN B N 1
ATOM 3672 C CA . GLN B 1 171 ? -18.734 -14.984 -3.502 1 95.69 171 GLN B CA 1
ATOM 3673 C C . GLN B 1 171 ? -17.984 -16.125 -2.828 1 95.69 171 GLN B C 1
ATOM 3675 O O . GLN B 1 171 ? -18.391 -17.281 -2.938 1 95.69 171 GLN B O 1
ATOM 3680 N N . LEU B 1 172 ? -16.906 -15.812 -2.201 1 97.75 172 LEU B N 1
ATOM 3681 C CA . LEU B 1 172 ? -16.109 -16.797 -1.497 1 97.75 172 LEU B CA 1
ATOM 3682 C C . LEU B 1 172 ? -16.438 -16.812 -0.01 1 97.75 172 LEU B C 1
ATOM 3684 O O . LEU B 1 172 ? -16.688 -17.891 0.565 1 97.75 172 LEU B O 1
ATOM 3688 N N . PHE B 1 173 ? -16.422 -15.695 0.66 1 96.5 173 PHE B N 1
ATOM 3689 C CA . PHE B 1 173 ? -16.75 -15.57 2.078 1 96.5 173 PHE B CA 1
ATOM 3690 C C . PHE B 1 173 ? -16.969 -14.109 2.451 1 96.5 173 PHE B C 1
ATOM 3692 O O . PHE B 1 173 ? -16.766 -13.211 1.634 1 96.5 173 PHE B O 1
ATOM 3699 N N . GLU B 1 174 ? -17.438 -13.867 3.654 1 94.12 174 GLU B N 1
ATOM 3700 C CA . GLU B 1 174 ? -17.609 -12.531 4.203 1 94.12 174 GLU B CA 1
ATOM 3701 C C . GLU B 1 174 ? -16.484 -12.156 5.152 1 94.12 174 GLU B C 1
ATOM 3703 O O . GLU B 1 174 ? -16.016 -12.992 5.938 1 94.12 174 GLU B O 1
ATOM 3708 N N . ASP B 1 175 ? -15.977 -10.961 4.977 1 93.94 175 ASP B N 1
ATOM 3709 C CA . ASP B 1 175 ? -14.945 -10.406 5.848 1 93.94 175 ASP B CA 1
ATOM 3710 C C . ASP B 1 175 ? -15.5 -9.25 6.68 1 93.94 175 ASP B C 1
ATOM 3712 O O . ASP B 1 175 ? -16.031 -8.281 6.137 1 93.9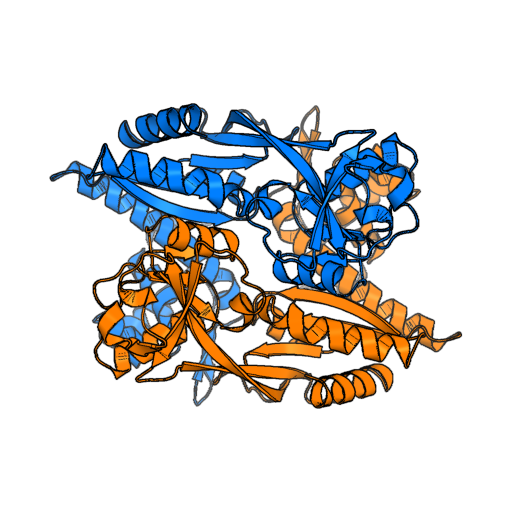4 175 ASP B O 1
ATOM 3716 N N . GLU B 1 176 ? -15.359 -9.328 7.934 1 93.38 176 GLU B N 1
ATOM 3717 C CA . GLU B 1 176 ? -15.953 -8.336 8.828 1 93.38 176 GLU B CA 1
ATOM 3718 C C . GLU B 1 176 ? -15.016 -7.145 9.016 1 93.38 176 GLU B C 1
ATOM 3720 O O . GLU B 1 176 ? -13.797 -7.273 8.875 1 93.38 176 GLU B O 1
ATOM 3725 N N . ILE B 1 177 ? -15.688 -6.039 9.266 1 93.19 177 ILE B N 1
ATOM 3726 C CA . ILE B 1 177 ? -14.938 -4.855 9.68 1 93.19 177 ILE B CA 1
ATOM 3727 C C . ILE B 1 177 ? -14.727 -4.883 11.195 1 93.19 177 ILE B C 1
ATOM 3729 O O . ILE B 1 177 ? -15.664 -5.145 11.953 1 93.19 177 ILE B O 1
ATOM 3733 N N . VAL B 1 178 ? -13.523 -4.586 11.633 1 95.75 178 VAL B N 1
ATOM 3734 C CA . VAL B 1 178 ? -13.164 -4.594 13.047 1 95.75 178 VAL B CA 1
ATOM 3735 C C . VAL B 1 178 ? -12.461 -3.289 13.406 1 95.75 178 VAL B C 1
ATOM 3737 O O . VAL B 1 178 ? -12.156 -2.475 12.531 1 95.75 178 VAL B O 1
ATOM 3740 N N . ILE B 1 179 ? -12.25 -3.121 14.672 1 96.38 179 ILE B N 1
ATOM 3741 C CA . ILE B 1 179 ? -11.398 -2.02 15.125 1 96.38 179 ILE B CA 1
ATOM 3742 C C . ILE B 1 179 ? -10.148 -2.574 15.805 1 96.38 179 ILE B C 1
ATOM 3744 O O . ILE B 1 179 ? -10.156 -3.697 16.312 1 96.38 179 ILE B O 1
ATOM 3748 N N . VAL B 1 180 ? -9.094 -1.866 15.766 1 98 180 VAL B N 1
ATOM 3749 C CA . VAL B 1 180 ? -7.855 -2.178 16.469 1 98 180 VAL B CA 1
ATOM 3750 C C . VAL B 1 180 ? -7.5 -1.034 17.422 1 98 180 VAL B C 1
ATOM 3752 O O . VAL B 1 180 ? -7.449 0.128 17 1 98 180 VAL B O 1
ATOM 3755 N N . VAL B 1 181 ? -7.332 -1.367 18.656 1 97.75 181 VAL B N 1
ATOM 3756 C CA . VAL B 1 181 ? -6.977 -0.404 19.688 1 97.75 181 VAL B CA 1
ATOM 3757 C C . VAL B 1 181 ? -5.781 -0.923 20.484 1 97.75 181 VAL B C 1
ATOM 3759 O O . VAL B 1 181 ? -5.375 -2.076 20.328 1 97.75 181 VAL B O 1
ATOM 3762 N N . ARG B 1 182 ? -5.227 -0.046 21.234 1 96.94 182 ARG B N 1
ATOM 3763 C CA . ARG B 1 182 ? -4.176 -0.466 22.156 1 96.94 182 ARG B CA 1
ATOM 3764 C C . ARG B 1 182 ? -4.723 -1.431 23.203 1 96.94 182 ARG B C 1
ATOM 3766 O O . ARG B 1 182 ? -5.898 -1.361 23.578 1 96.94 182 ARG B O 1
ATOM 3773 N N . HIS B 1 183 ? -3.854 -2.254 23.734 1 96.06 183 HIS B N 1
ATOM 3774 C CA . HIS B 1 183 ? -4.238 -3.258 24.734 1 96.06 183 HIS B CA 1
ATOM 3775 C C . HIS B 1 183 ? -4.73 -2.604 26.016 1 96.06 183 HIS B C 1
ATOM 3777 O O . HIS B 1 183 ? -5.527 -3.191 26.75 1 96.06 183 HIS B O 1
ATOM 3783 N N . ASP B 1 184 ? -4.297 -1.382 26.281 1 96.44 184 ASP B N 1
ATOM 3784 C CA . ASP B 1 184 ? -4.684 -0.709 27.516 1 96.44 184 ASP B CA 1
ATOM 3785 C C . ASP B 1 184 ? -5.84 0.258 27.281 1 96.44 184 ASP B C 1
ATOM 3787 O O . ASP B 1 184 ? -6.207 1.023 28.172 1 96.44 184 ASP B O 1
ATOM 3791 N N . ASP B 1 185 ? -6.363 0.289 26.094 1 95.81 185 ASP B N 1
ATOM 3792 C CA . ASP B 1 185 ? -7.555 1.081 25.797 1 95.81 185 ASP B CA 1
ATOM 3793 C C . ASP B 1 185 ? -8.758 0.578 26.594 1 95.81 185 ASP B C 1
ATOM 3795 O O . ASP B 1 185 ? -8.953 -0.631 26.734 1 95.81 185 ASP B O 1
ATOM 3799 N N . PRO B 1 186 ? -9.594 1.455 27.047 1 94.88 186 PRO B N 1
ATOM 3800 C CA . PRO B 1 186 ? -10.797 1.038 27.781 1 94.88 186 PRO B CA 1
ATOM 3801 C C . PRO B 1 186 ? -11.68 0.09 26.969 1 94.88 186 PRO B C 1
ATOM 3803 O O . PRO B 1 186 ? -12.359 -0.765 27.547 1 94.88 186 PRO B O 1
ATOM 3806 N N . LEU B 1 187 ? -11.648 0.196 25.75 1 95.31 187 LEU B N 1
ATOM 3807 C CA . LEU B 1 187 ? -12.469 -0.658 24.906 1 95.31 187 LEU B CA 1
ATOM 3808 C C . LEU B 1 187 ? -11.898 -2.066 24.812 1 95.31 187 LEU B C 1
ATOM 3810 O O . LEU B 1 187 ? -12.594 -3.006 24.422 1 95.31 187 LEU B O 1
ATOM 3814 N N . ALA B 1 188 ? -10.641 -2.197 25.125 1 95.06 188 ALA B N 1
ATOM 3815 C CA . ALA B 1 188 ? -9.906 -3.441 24.875 1 95.06 188 ALA B CA 1
ATOM 3816 C C . ALA B 1 188 ? -10.43 -4.562 25.766 1 95.06 188 ALA B C 1
ATOM 3818 O O . ALA B 1 188 ? -10.18 -5.742 25.516 1 95.06 188 ALA B O 1
ATOM 3819 N N . ARG B 1 189 ? -11.148 -4.238 26.719 1 91.31 189 ARG B N 1
ATOM 3820 C CA . ARG B 1 189 ? -11.633 -5.219 27.688 1 91.31 189 ARG B CA 1
ATOM 3821 C C . ARG B 1 189 ? -12.875 -5.934 27.156 1 91.31 189 ARG B C 1
ATOM 3823 O O . ARG B 1 189 ? -13.273 -6.973 27.688 1 91.31 189 ARG B O 1
ATOM 3830 N N . ALA B 1 190 ? -13.461 -5.406 26.156 1 89.88 190 ALA B N 1
ATOM 3831 C CA . ALA B 1 190 ? -14.664 -6.004 25.578 1 89.88 190 ALA B CA 1
ATOM 3832 C C . ALA B 1 190 ? -14.312 -6.938 24.422 1 89.88 190 ALA B C 1
ATOM 3834 O O . ALA B 1 190 ? -13.219 -6.852 23.859 1 89.88 190 ALA B O 1
ATOM 3835 N N . LYS B 1 191 ? -15.211 -7.844 24.203 1 86.5 191 LYS B N 1
ATOM 3836 C CA . LYS B 1 191 ? -15.047 -8.68 23.016 1 86.5 191 LYS B CA 1
ATOM 3837 C C . LYS B 1 191 ? -15.562 -7.961 21.766 1 86.5 191 LYS B C 1
ATOM 3839 O O . LYS B 1 191 ? -15.062 -8.195 20.672 1 86.5 191 LYS B O 1
ATOM 3844 N N . SER B 1 192 ? -16.531 -7.164 21.969 1 92.38 192 SER B N 1
ATOM 3845 C CA . SER B 1 192 ? -17.125 -6.387 20.891 1 92.38 192 SER B CA 1
ATOM 3846 C C . SER B 1 192 ? -17.562 -5.008 21.375 1 92.38 192 SER B C 1
ATOM 3848 O O . SER B 1 192 ? -17.703 -4.785 22.578 1 92.38 192 SER B O 1
ATOM 3850 N N . VAL B 1 193 ? -17.594 -4.086 20.406 1 94.38 193 VAL B N 1
ATOM 3851 C CA . VAL B 1 193 ? -18.078 -2.736 20.688 1 94.38 193 VAL B CA 1
ATOM 3852 C C . VAL B 1 193 ? -19.141 -2.332 19.672 1 94.38 193 VAL B C 1
ATOM 3854 O O . VAL B 1 193 ? -19.172 -2.871 18.562 1 94.38 193 VAL B O 1
ATOM 3857 N N . THR B 1 194 ? -20 -1.441 20.094 1 92.19 194 THR B N 1
ATOM 3858 C CA . THR B 1 194 ? -20.969 -0.889 19.156 1 92.19 194 THR B CA 1
ATOM 3859 C C . THR B 1 194 ? -20.391 0.345 18.453 1 92.19 194 THR B C 1
ATOM 3861 O O . THR B 1 194 ? -19.5 1.007 18.984 1 92.19 194 THR B O 1
ATOM 3864 N N . TRP B 1 195 ? -20.922 0.65 17.312 1 90.06 195 TRP B N 1
ATOM 3865 C CA . TRP B 1 195 ? -20.516 1.842 16.578 1 90.06 195 TRP B CA 1
ATOM 3866 C C . TRP B 1 195 ? -20.734 3.1 17.406 1 90.06 195 TRP B C 1
ATOM 3868 O O . TRP B 1 195 ? -19.969 4.062 17.297 1 90.06 195 TRP B O 1
ATOM 3878 N N . ALA B 1 196 ? -21.719 3.143 18.234 1 90.25 196 ALA B N 1
ATOM 3879 C CA . ALA B 1 196 ? -22.047 4.289 19.078 1 90.25 196 ALA B CA 1
ATOM 3880 C C . ALA B 1 196 ? -20.891 4.633 20 1 90.25 196 ALA B C 1
ATOM 3882 O O . ALA B 1 196 ? -20.656 5.801 20.312 1 90.25 196 ALA B O 1
ATOM 3883 N N . ARG B 1 197 ? -20.156 3.666 20.359 1 91.88 197 ARG B N 1
ATOM 3884 C CA . ARG B 1 197 ? -19.031 3.861 21.266 1 91.88 197 ARG B CA 1
ATOM 3885 C C . ARG B 1 197 ? -17.859 4.52 20.562 1 91.88 197 ARG B C 1
ATOM 3887 O O . ARG B 1 197 ? -16.891 4.945 21.219 1 91.88 197 ARG B O 1
ATOM 3894 N N . LEU B 1 198 ? -17.953 4.648 19.219 1 92.44 198 LEU B N 1
ATOM 3895 C CA . LEU B 1 198 ? -16.844 5.176 18.438 1 92.44 198 LEU B CA 1
ATOM 3896 C C . LEU B 1 198 ? -17.078 6.641 18.078 1 92.44 198 LEU B C 1
ATOM 3898 O O . LEU B 1 198 ? -16.203 7.293 17.5 1 92.44 198 LEU B O 1
ATOM 3902 N N . VAL B 1 199 ? -18.188 7.277 18.359 1 88.06 199 VAL B N 1
ATOM 3903 C CA . VAL B 1 199 ? -18.594 8.617 17.953 1 88.06 199 VAL B CA 1
ATOM 3904 C C . VAL B 1 199 ? -17.625 9.648 18.531 1 88.06 199 VAL B C 1
ATOM 3906 O O . VAL B 1 199 ? -17.281 10.633 17.875 1 88.06 199 VAL B O 1
ATOM 3909 N N . ASP B 1 200 ? -17.047 9.539 19.641 1 88.75 200 ASP B N 1
ATOM 3910 C CA . ASP B 1 200 ? -16.172 10.539 20.25 1 88.75 200 ASP B CA 1
ATOM 3911 C C . ASP B 1 200 ? -14.711 10.156 20.109 1 88.75 200 ASP B C 1
ATOM 3913 O O . ASP B 1 200 ? -13.836 10.75 20.75 1 88.75 200 ASP B O 1
ATOM 3917 N N . ARG B 1 201 ? -14.523 9.289 19.125 1 92.56 201 ARG B N 1
ATOM 3918 C CA . ARG B 1 201 ? -13.156 8.828 18.938 1 92.56 201 ARG B CA 1
ATOM 3919 C C . ARG B 1 201 ? -12.617 9.273 17.578 1 92.56 201 ARG B C 1
ATOM 3921 O O . ARG B 1 201 ? -13.383 9.422 16.625 1 92.56 201 ARG B O 1
ATOM 3928 N N . GLU B 1 202 ? -11.281 9.5 17.578 1 92.56 202 GLU B N 1
ATOM 3929 C CA . GLU B 1 202 ? -10.617 9.664 16.281 1 92.56 202 GLU B CA 1
ATOM 3930 C C . GLU B 1 202 ? -10.422 8.32 15.586 1 92.56 202 GLU B C 1
ATOM 3932 O O . GLU B 1 202 ? -9.93 7.367 16.188 1 92.56 202 GLU B O 1
ATOM 3937 N N . LEU B 1 203 ? -10.891 8.305 14.336 1 93.38 203 LEU B N 1
ATOM 3938 C CA . LEU B 1 203 ? -10.82 7.043 13.602 1 93.38 203 LEU B CA 1
ATOM 3939 C C . LEU B 1 203 ? -9.805 7.133 12.469 1 93.38 203 LEU B C 1
ATOM 3941 O O . LEU B 1 203 ? -9.617 8.203 11.883 1 93.38 203 LEU B O 1
ATOM 3945 N N . ALA B 1 204 ? -9.109 6.047 12.25 1 95 204 ALA B N 1
ATOM 3946 C CA . ALA B 1 204 ? -8.211 5.875 11.109 1 95 204 ALA B CA 1
ATOM 3947 C C . ALA B 1 204 ? -8.703 4.762 10.188 1 95 204 ALA B C 1
ATOM 3949 O O . ALA B 1 204 ? -9.008 3.658 10.648 1 95 204 ALA B O 1
ATOM 3950 N N . VAL B 1 205 ? -8.797 5.051 8.891 1 92.25 205 VAL B N 1
ATOM 3951 C CA . VAL B 1 205 ? -9.289 4.082 7.918 1 92.25 205 VAL B CA 1
ATOM 3952 C C . VAL B 1 205 ? -8.391 4.078 6.688 1 92.25 205 VAL B C 1
ATOM 3954 O O . VAL B 1 205 ? -7.516 4.941 6.547 1 92.25 205 VAL B O 1
ATOM 3957 N N . PHE B 1 206 ? -8.57 3.1 5.828 1 91.81 206 PHE B N 1
ATOM 3958 C CA . PHE B 1 206 ? -7.883 3.107 4.547 1 91.81 206 PHE B CA 1
ATOM 3959 C C . PHE B 1 206 ? -8.445 4.191 3.633 1 91.81 206 PHE B C 1
ATOM 3961 O O . PHE B 1 206 ? -9.648 4.445 3.635 1 91.81 206 PHE B O 1
ATOM 3968 N N . VAL B 1 207 ? -7.562 4.77 2.863 1 81.25 207 VAL B N 1
ATOM 3969 C CA . VAL B 1 207 ? -7.969 5.816 1.932 1 81.25 207 VAL B CA 1
ATOM 3970 C C . VAL B 1 207 ? -8.852 5.223 0.835 1 81.25 207 VAL B C 1
ATOM 3972 O O . VAL B 1 207 ? -9.789 5.867 0.371 1 81.25 207 VAL B O 1
ATOM 3975 N N . ARG B 1 208 ? -8.445 4.055 0.43 1 69.88 208 ARG B N 1
ATOM 3976 C CA . ARG B 1 208 ? -9.203 3.391 -0.622 1 69.88 208 ARG B CA 1
ATOM 3977 C C . ARG B 1 208 ? -10 2.217 -0.062 1 69.88 208 ARG B C 1
ATOM 3979 O O . ARG B 1 208 ? -9.672 1.688 1.002 1 69.88 208 ARG B O 1
ATOM 3986 N N . GLY B 1 209 ? -11.086 1.949 -0.696 1 64.31 209 GLY B N 1
ATOM 3987 C CA . GLY B 1 209 ? -11.789 0.708 -0.413 1 64.31 209 GLY B CA 1
ATOM 3988 C C . GLY B 1 209 ? -13.141 0.923 0.234 1 64.31 209 GLY B C 1
ATOM 3989 O O . GLY B 1 209 ? -13.578 2.062 0.413 1 64.31 209 GLY B O 1
ATOM 3990 N N . SER B 1 210 ? -13.766 -0.167 0.509 1 61.12 210 SER B N 1
ATOM 3991 C CA . SER B 1 210 ? -15.172 -0.263 0.889 1 61.12 210 SER B CA 1
ATOM 3992 C C . SER B 1 210 ? -15.375 0.137 2.346 1 61.12 210 SER B C 1
ATOM 3994 O O . SER B 1 210 ? -16.5 0.412 2.766 1 61.12 210 SER B O 1
ATOM 3996 N N . VAL B 1 211 ? -14.203 0.284 3.072 1 71.19 211 VAL B N 1
ATOM 3997 C CA . VAL B 1 211 ? -14.391 0.501 4.504 1 71.19 211 VAL B CA 1
ATOM 3998 C C . VAL B 1 211 ? -14.953 1.897 4.746 1 71.19 211 VAL B C 1
ATOM 4000 O O . VAL B 1 211 ? -15.906 2.062 5.516 1 71.19 211 VAL B O 1
ATOM 4003 N N . SER B 1 212 ? -14.305 2.781 4.074 1 67.25 212 SER B N 1
ATOM 4004 C CA . SER B 1 212 ? -14.789 4.145 4.258 1 67.25 212 SER B CA 1
ATOM 4005 C C . SER B 1 212 ? -16.25 4.281 3.824 1 67.25 212 SER B C 1
ATOM 4007 O O . SER B 1 212 ? -17.047 4.938 4.496 1 67.25 212 SER B O 1
ATOM 4009 N N . GLU B 1 213 ? -16.547 3.588 2.77 1 62.97 213 GLU B N 1
ATOM 4010 C CA . GLU B 1 213 ? -17.922 3.605 2.289 1 62.97 213 GLU B CA 1
ATOM 4011 C C . GLU B 1 213 ? -18.859 2.916 3.277 1 62.97 213 GLU B C 1
ATOM 4013 O O . GLU B 1 213 ? -19.969 3.395 3.527 1 62.97 213 GLU B O 1
ATOM 4018 N N . SER B 1 214 ? -18.375 1.902 3.76 1 67.44 214 SER B N 1
ATOM 4019 C CA . SER B 1 214 ? -19.172 1.157 4.73 1 67.44 214 SER B CA 1
ATOM 4020 C C . SER B 1 214 ? -19.391 1.969 6 1 67.44 214 SER B C 1
ATOM 4022 O O . SER B 1 214 ? -20.484 1.935 6.582 1 67.44 214 SER B O 1
ATOM 4024 N N . LEU B 1 215 ? -18.359 2.691 6.383 1 72.56 215 LEU B N 1
ATOM 4025 C CA . LEU B 1 215 ? -18.469 3.533 7.566 1 72.56 215 LEU B CA 1
ATOM 4026 C C . LEU B 1 215 ? -19.5 4.645 7.344 1 72.56 215 LEU B C 1
ATOM 4028 O O . LEU B 1 215 ? -20.281 4.961 8.242 1 72.56 215 LEU B O 1
ATOM 4032 N N . HIS B 1 216 ? -19.406 5.145 6.211 1 65.81 216 HIS B N 1
ATOM 4033 C CA . HIS B 1 216 ? -20.359 6.207 5.891 1 65.81 216 HIS B CA 1
ATOM 4034 C C . HIS B 1 216 ? -21.797 5.688 5.891 1 65.81 216 HIS B C 1
ATOM 4036 O O . HIS B 1 216 ? -22.688 6.309 6.477 1 65.81 216 HIS B O 1
ATOM 4042 N N . ARG B 1 217 ? -21.906 4.59 5.242 1 66.88 217 ARG B N 1
ATOM 4043 C CA . ARG B 1 217 ? -23.234 3.986 5.191 1 66.88 217 ARG B CA 1
ATOM 4044 C C . ARG B 1 217 ? -23.734 3.641 6.59 1 66.88 217 ARG B C 1
ATOM 4046 O O . ARG B 1 217 ? -24.906 3.885 6.914 1 66.88 217 ARG B O 1
ATOM 4053 N N . THR B 1 218 ? -22.875 3.166 7.316 1 66.25 218 THR B N 1
ATOM 4054 C CA . THR B 1 218 ? -23.219 2.771 8.672 1 66.25 218 THR B CA 1
ATOM 4055 C C . THR B 1 218 ? -23.516 3.998 9.531 1 66.25 218 THR B C 1
ATOM 4057 O O . THR B 1 218 ? -24.5 4.016 10.281 1 66.25 218 THR B O 1
ATOM 4060 N N . GLY B 1 219 ? -22.625 4.941 9.469 1 66.81 219 GLY B N 1
ATOM 4061 C CA . GLY B 1 219 ? -22.844 6.172 10.203 1 66.81 219 GLY B CA 1
ATOM 4062 C C . GLY B 1 219 ? -24.172 6.836 9.859 1 66.81 219 GLY B C 1
ATOM 4063 O O . GLY B 1 219 ? -24.891 7.285 10.75 1 66.81 219 GLY B O 1
ATOM 4064 N N . GLY B 1 220 ? -24.344 6.914 8.641 1 65.62 220 GLY B N 1
ATOM 4065 C CA . GLY B 1 220 ? -25.594 7.508 8.188 1 65.62 220 GLY B CA 1
ATOM 4066 C C . GLY B 1 220 ? -26.828 6.738 8.633 1 65.62 220 GLY B C 1
ATOM 4067 O O . GLY B 1 220 ? -27.781 7.324 9.148 1 65.62 220 GLY B O 1
ATOM 4068 N N . ALA B 1 221 ? -26.781 5.527 8.492 1 66.81 221 ALA B N 1
ATOM 4069 C CA . ALA B 1 221 ? -27.922 4.672 8.828 1 66.81 221 ALA B CA 1
ATOM 4070 C C . ALA B 1 221 ? -28.234 4.73 10.32 1 66.81 221 ALA B C 1
ATOM 4072 O O . ALA B 1 221 ? -29.391 4.707 10.727 1 66.81 221 ALA B O 1
ATOM 4073 N N . GLU B 1 222 ? -27.25 4.945 11.086 1 69.19 222 GLU B N 1
ATOM 4074 C CA . GLU B 1 222 ? -27.422 4.93 12.531 1 69.19 222 GLU B CA 1
ATOM 4075 C C . GLU B 1 222 ? -27.422 6.344 13.109 1 69.19 222 GLU B C 1
ATOM 4077 O O . GLU B 1 222 ? -27.5 6.527 14.32 1 69.19 222 GLU B O 1
ATOM 4082 N N . LYS B 1 223 ? -27.281 7.285 12.227 1 74 223 LYS B N 1
ATOM 4083 C CA . LYS B 1 223 ? -27.234 8.688 12.648 1 74 223 LYS B CA 1
ATOM 4084 C C . LYS B 1 223 ? -26.047 8.938 13.57 1 74 223 LYS B C 1
ATOM 4086 O O . LYS B 1 223 ? -26.188 9.586 14.609 1 74 223 LYS B O 1
ATOM 4091 N N . LEU B 1 224 ? -25.078 8.195 13.336 1 80.81 224 LEU B N 1
ATOM 4092 C CA . LEU B 1 224 ? -23.844 8.375 14.102 1 80.81 224 LEU B CA 1
ATOM 4093 C C . LEU B 1 224 ? -22.859 9.266 13.352 1 80.81 224 LEU B C 1
ATOM 4095 O O . LEU B 1 224 ? -22.734 9.156 12.133 1 80.81 224 LEU B O 1
ATOM 4099 N N . ARG B 1 225 ? -22.391 10.125 14.117 1 80.31 225 ARG B N 1
ATOM 4100 C CA . ARG B 1 225 ? -21.344 10.977 13.547 1 80.31 225 ARG B CA 1
ATOM 4101 C C . ARG B 1 225 ? -19.953 10.422 13.852 1 80.31 225 ARG B C 1
ATOM 4103 O O . ARG B 1 225 ? -19.391 10.711 14.914 1 80.31 225 ARG B O 1
ATOM 4110 N N . LEU B 1 226 ? -19.422 9.672 12.984 1 83.94 226 LEU B N 1
ATOM 4111 C CA . LEU B 1 226 ? -18.094 9.109 13.148 1 83.94 226 LEU B CA 1
ATOM 4112 C C . LEU B 1 226 ? -17.031 10.062 12.602 1 83.94 226 LEU B C 1
ATOM 4114 O O . LEU B 1 226 ? -17.172 10.617 11.516 1 83.94 226 LEU B O 1
ATOM 4118 N N . ASN B 1 227 ? -16.016 10.281 13.352 1 84.81 227 ASN B N 1
ATOM 4119 C CA . ASN B 1 227 ? -14.969 11.227 13 1 84.81 227 ASN B CA 1
ATOM 4120 C C . ASN B 1 227 ? -13.75 10.523 12.398 1 84.81 227 ASN B C 1
ATOM 4122 O O . ASN B 1 227 ? -12.867 10.07 13.133 1 84.81 227 ASN B O 1
ATOM 4126 N N . VAL B 1 228 ? -13.727 10.477 11.102 1 85.38 228 VAL B N 1
ATOM 4127 C CA . VAL B 1 228 ? -12.555 9.914 10.43 1 85.38 228 VAL B CA 1
ATOM 4128 C C . VAL B 1 228 ? -11.469 10.984 10.297 1 85.38 228 VAL B C 1
ATOM 4130 O O . VAL B 1 228 ? -11.562 11.867 9.445 1 85.38 228 VAL B O 1
ATOM 4133 N N . THR B 1 229 ? -10.461 10.805 11.102 1 88.38 229 THR B N 1
ATOM 4134 C CA . THR B 1 229 ? -9.406 11.82 11.18 1 88.38 229 THR B CA 1
ATOM 4135 C C . THR B 1 229 ? -8.258 11.477 10.242 1 88.38 229 THR B C 1
ATOM 4137 O O . THR B 1 229 ? -7.625 12.367 9.672 1 88.38 229 THR B O 1
ATOM 4140 N N . TYR B 1 230 ? -7.988 10.164 10.133 1 90.62 230 TYR B N 1
ATOM 4141 C CA . TYR B 1 230 ? -6.848 9.742 9.32 1 90.62 230 TYR B CA 1
ATOM 4142 C C . TYR B 1 230 ? -7.277 8.773 8.227 1 90.62 230 TYR B C 1
ATOM 4144 O O . TYR B 1 230 ? -8.102 7.891 8.469 1 90.62 230 TYR B O 1
ATOM 4152 N N . ARG B 1 231 ? -6.742 9.008 7.066 1 89.62 231 ARG B N 1
ATOM 4153 C CA . ARG B 1 231 ? -6.879 8.102 5.93 1 89.62 231 ARG B CA 1
ATOM 4154 C C . ARG B 1 231 ? -5.512 7.668 5.41 1 89.62 231 ARG B C 1
ATOM 4156 O O . ARG B 1 231 ? -4.695 8.5 5.02 1 89.62 231 ARG B O 1
ATOM 4163 N N . MET B 1 232 ? -5.305 6.363 5.484 1 93.44 232 MET B N 1
ATOM 4164 C CA . MET B 1 232 ? -3.994 5.824 5.137 1 93.44 232 MET B CA 1
ATOM 4165 C C . MET B 1 232 ? -4.105 4.809 4.004 1 93.44 232 MET B C 1
ATOM 4167 O O . MET B 1 232 ? -5.098 4.086 3.904 1 93.44 232 MET B O 1
ATOM 4171 N N . GLU B 1 233 ? -3.09 4.734 3.197 1 91.31 233 GLU B N 1
ATOM 4172 C CA . GLU B 1 233 ? -3.033 3.771 2.102 1 91.31 233 GLU B CA 1
ATOM 4173 C C . GLU B 1 233 ? -2.539 2.412 2.588 1 91.31 233 GLU B C 1
ATOM 4175 O O . GLU B 1 233 ? -2.992 1.372 2.107 1 91.31 233 GLU B O 1
ATOM 4180 N N . TYR B 1 234 ? -1.668 2.434 3.52 1 94.38 234 TYR B N 1
ATOM 4181 C CA . TYR B 1 234 ? -0.979 1.215 3.926 1 94.38 234 TYR B CA 1
ATOM 4182 C C . TYR B 1 234 ? -1.343 0.834 5.355 1 94.38 234 TYR B C 1
ATOM 4184 O O . TYR B 1 234 ? -1.865 1.658 6.109 1 94.38 234 TYR B O 1
ATOM 4192 N N . THR B 1 235 ? -1.054 -0.381 5.684 1 95.94 235 THR B N 1
ATOM 4193 C CA . THR B 1 235 ? -1.483 -0.918 6.969 1 95.94 235 THR B CA 1
ATOM 4194 C C . THR B 1 235 ? -0.562 -0.444 8.094 1 95.94 235 THR B C 1
ATOM 4196 O O . THR B 1 235 ? -1.011 -0.21 9.211 1 95.94 235 THR B O 1
ATOM 4199 N N . GLU B 1 236 ? 0.728 -0.192 7.836 1 96.56 236 GLU B N 1
ATOM 4200 C CA . GLU B 1 236 ? 1.709 0.146 8.859 1 96.56 236 GLU B CA 1
ATOM 4201 C C . GLU B 1 236 ? 1.33 1.435 9.586 1 96.56 236 GLU B C 1
ATOM 4203 O O . GLU B 1 236 ? 1.307 1.477 10.82 1 96.56 236 GLU B O 1
ATOM 4208 N N . PRO B 1 237 ? 0.963 2.439 8.797 1 97.25 237 PRO B N 1
ATOM 4209 C CA . PRO B 1 237 ? 0.554 3.656 9.508 1 97.25 237 PRO B CA 1
ATOM 4210 C C . PRO B 1 237 ? -0.724 3.463 10.32 1 97.25 237 PRO B C 1
ATOM 4212 O O . PRO B 1 237 ? -0.874 4.059 11.391 1 97.25 237 PRO B O 1
ATOM 4215 N N . LEU B 1 238 ? -1.65 2.652 9.875 1 96.69 238 LEU B N 1
ATOM 4216 C CA . LEU B 1 238 ? -2.871 2.4 10.641 1 96.69 238 LEU B CA 1
ATOM 4217 C C . LEU B 1 238 ? -2.549 1.796 12 1 96.69 238 LEU B C 1
ATOM 4219 O O . LEU B 1 238 ? -3.039 2.273 13.023 1 96.69 238 LEU B O 1
ATOM 4223 N N . TYR B 1 239 ? -1.721 0.827 12.008 1 97.75 239 TYR B N 1
ATOM 4224 C CA . TYR B 1 239 ? -1.345 0.186 13.266 1 97.75 239 TYR B CA 1
ATOM 4225 C C . TYR B 1 239 ? -0.544 1.139 14.148 1 97.75 239 TYR B C 1
ATOM 4227 O O . TYR B 1 239 ? -0.681 1.125 15.375 1 97.75 239 TYR B O 1
ATOM 4235 N N . ALA B 1 240 ? 0.295 1.913 13.508 1 97.25 240 ALA B N 1
ATOM 4236 C CA . ALA B 1 240 ? 1.093 2.861 14.281 1 97.25 240 ALA B CA 1
ATOM 4237 C C . ALA B 1 240 ? 0.204 3.891 14.977 1 97.25 240 ALA B C 1
ATOM 4239 O O . ALA B 1 240 ? 0.454 4.266 16.125 1 97.25 240 ALA B O 1
ATOM 4240 N N . LEU B 1 241 ? -0.806 4.336 14.258 1 96.69 241 LEU B N 1
ATOM 4241 C CA . LEU B 1 241 ? -1.753 5.27 14.859 1 96.69 241 LEU B CA 1
ATOM 4242 C C . LEU B 1 241 ? -2.443 4.645 16.062 1 96.69 241 LEU B C 1
ATOM 4244 O O . LEU B 1 241 ? -2.559 5.277 17.125 1 96.69 241 LEU B O 1
ATOM 4248 N N . ALA B 1 242 ? -2.873 3.465 15.961 1 97.19 242 ALA B N 1
ATOM 4249 C CA . ALA B 1 242 ? -3.52 2.754 17.062 1 97.19 242 ALA B CA 1
ATOM 4250 C C . ALA B 1 242 ? -2.549 2.535 18.219 1 97.19 242 ALA B C 1
ATOM 4252 O O . ALA B 1 242 ? -2.883 2.799 19.375 1 97.19 242 ALA B O 1
ATOM 4253 N N . ARG B 1 243 ? -1.353 2.1 17.891 1 95.81 243 ARG B N 1
ATOM 4254 C CA . ARG B 1 243 ? -0.334 1.774 18.875 1 95.81 243 ARG B CA 1
ATOM 4255 C C . ARG B 1 243 ? 0.014 2.994 19.719 1 95.81 243 ARG B C 1
ATOM 4257 O O . ARG B 1 243 ? 0.307 2.867 20.922 1 95.81 243 ARG B O 1
ATOM 4264 N N . ASN B 1 244 ? -0.062 4.105 19.141 1 92.56 244 ASN B N 1
ATOM 4265 C CA . ASN B 1 244 ? 0.355 5.32 19.828 1 92.56 244 ASN B CA 1
ATOM 4266 C C . ASN B 1 244 ? -0.839 6.074 20.406 1 92.56 244 ASN B C 1
ATOM 4268 O O . ASN B 1 244 ? -0.702 7.211 20.859 1 92.56 244 ASN B O 1
ATOM 4272 N N . GLY B 1 245 ? -2.027 5.492 20.297 1 90.12 245 GLY B N 1
ATOM 4273 C CA . GLY B 1 245 ? -3.213 6.074 20.906 1 90.12 245 GLY B CA 1
ATOM 4274 C C . GLY B 1 245 ? -3.719 7.301 20.172 1 90.12 245 GLY B C 1
ATOM 4275 O O . GLY B 1 245 ? -4.449 8.117 20.734 1 90.12 245 GLY B O 1
ATOM 4276 N N . LEU B 1 246 ? -3.326 7.453 18.953 1 90.94 246 LEU B N 1
ATOM 4277 C CA . LEU B 1 246 ? -3.707 8.625 18.188 1 90.94 246 LEU B CA 1
ATOM 4278 C C . LEU B 1 246 ? -5.066 8.422 17.516 1 90.94 246 LEU B C 1
ATOM 4280 O O . LEU B 1 246 ? -5.789 9.391 17.266 1 90.94 246 LEU B O 1
ATOM 4284 N N . ALA B 1 247 ? -5.383 7.215 17.203 1 95.44 247 ALA B N 1
ATOM 4285 C CA . ALA B 1 247 ? -6.664 6.91 16.578 1 95.44 247 ALA B CA 1
ATOM 4286 C C . ALA B 1 247 ? -7.031 5.441 16.766 1 95.44 247 ALA B C 1
ATOM 4288 O O . ALA B 1 247 ? -6.16 4.605 17.016 1 95.44 247 ALA B O 1
ATOM 4289 N N . THR B 1 248 ? -8.305 5.18 16.719 1 96.62 248 THR B N 1
ATOM 4290 C CA . THR B 1 248 ? -8.812 3.822 16.562 1 96.62 248 THR B CA 1
ATOM 4291 C C . THR B 1 248 ? -8.82 3.406 15.094 1 96.62 248 THR B C 1
ATOM 4293 O O . THR B 1 248 ? -9.453 4.059 14.266 1 96.62 248 THR B O 1
ATOM 4296 N N . ALA B 1 249 ? -8.078 2.377 14.836 1 97.12 249 ALA B N 1
ATOM 4297 C CA . ALA B 1 249 ? -8.047 1.901 13.453 1 97.12 249 ALA B CA 1
ATOM 4298 C C . ALA B 1 249 ? -9.289 1.069 13.133 1 97.12 249 ALA B C 1
ATOM 4300 O O . ALA B 1 249 ? -9.68 0.203 13.922 1 97.12 249 ALA B O 1
ATOM 4301 N N . VAL B 1 250 ? -9.961 1.351 12.023 1 95 250 VAL B N 1
ATOM 4302 C CA . VAL B 1 250 ? -11.07 0.582 11.477 1 95 250 VAL B CA 1
ATOM 4303 C C . VAL B 1 250 ? -10.648 -0.097 10.18 1 95 250 VAL B C 1
ATOM 4305 O O . VAL B 1 250 ? -10.305 0.575 9.203 1 95 250 VAL B O 1
ATOM 4308 N N . LEU B 1 251 ? -10.664 -1.41 10.195 1 95.31 251 LEU B N 1
ATOM 4309 C CA . LEU B 1 251 ? -10.141 -2.111 9.023 1 95.31 251 LEU B CA 1
ATOM 4310 C C . LEU B 1 251 ? -10.766 -3.494 8.891 1 95.31 251 LEU B C 1
ATOM 4312 O O . LEU B 1 251 ? -11.406 -3.982 9.828 1 95.31 251 LEU B O 1
ATOM 4316 N N . PRO B 1 252 ? -10.625 -4.133 7.707 1 95.06 252 PRO B N 1
ATOM 4317 C CA . PRO B 1 252 ? -11.117 -5.504 7.539 1 95.06 252 PRO B CA 1
ATOM 4318 C C . PRO B 1 252 ? -10.383 -6.504 8.438 1 95.06 252 PRO B C 1
ATOM 4320 O O . PRO B 1 252 ? -9.172 -6.395 8.625 1 95.06 252 PRO B O 1
ATOM 4323 N N . SER B 1 253 ? -11.125 -7.488 8.859 1 96.38 253 SER B N 1
ATOM 4324 C CA . SER B 1 253 ? -10.602 -8.453 9.82 1 96.38 253 SER B CA 1
ATOM 4325 C C . SER B 1 253 ? -9.461 -9.266 9.227 1 96.38 253 SER B C 1
ATOM 4327 O O . SER B 1 253 ? -8.562 -9.703 9.945 1 96.38 253 SER B O 1
ATOM 4329 N N . LEU B 1 254 ? -9.445 -9.406 7.949 1 96.62 254 LEU B N 1
ATOM 4330 C CA . LEU B 1 254 ? -8.391 -10.172 7.293 1 96.62 254 LEU B CA 1
ATOM 4331 C C . LEU B 1 254 ? -7.02 -9.57 7.582 1 96.62 254 LEU B C 1
ATOM 4333 O O . LEU B 1 254 ? -6.016 -10.281 7.598 1 96.62 254 LEU B O 1
ATOM 4337 N N . TYR B 1 255 ? -6.988 -8.242 7.855 1 96.69 255 TYR B N 1
ATOM 4338 C CA . TYR B 1 255 ? -5.723 -7.586 8.164 1 96.69 255 TYR B CA 1
ATOM 4339 C C . TYR B 1 255 ? -5.254 -7.945 9.57 1 96.69 255 TYR B C 1
ATOM 4341 O O . TYR B 1 255 ? -4.098 -7.703 9.922 1 96.69 255 TYR B O 1
ATOM 4349 N N . THR B 1 256 ? -6.102 -8.547 10.367 1 96.94 256 THR B N 1
ATOM 4350 C CA . THR B 1 256 ? -5.738 -8.852 11.75 1 96.94 256 THR B CA 1
ATOM 4351 C C . THR B 1 256 ? -5.527 -10.352 11.938 1 96.94 256 THR B C 1
ATOM 4353 O O . THR B 1 256 ? -5.305 -10.812 13.055 1 96.94 256 THR B O 1
ATOM 4356 N N . MET B 1 257 ? -5.586 -11.133 10.875 1 94 257 MET B N 1
ATOM 4357 C CA . MET B 1 257 ? -5.438 -12.578 10.945 1 94 257 MET B CA 1
ATOM 4358 C C . MET B 1 257 ? -4.113 -12.961 11.602 1 94 257 MET B C 1
ATOM 4360 O O . MET B 1 257 ? -4.039 -13.945 12.336 1 94 257 MET B O 1
ATOM 4364 N N . HIS B 1 258 ? -3.1 -12.148 11.367 1 93.31 258 HIS B N 1
ATOM 4365 C CA . HIS B 1 258 ? -1.777 -12.438 11.914 1 93.31 258 HIS B CA 1
ATOM 4366 C C . HIS B 1 258 ? -1.274 -11.281 12.781 1 93.31 258 HIS B C 1
ATOM 4368 O O . HIS B 1 258 ? -0.088 -10.945 12.742 1 93.31 258 HIS B O 1
ATOM 4374 N N . LEU B 1 259 ? -2.195 -10.641 13.34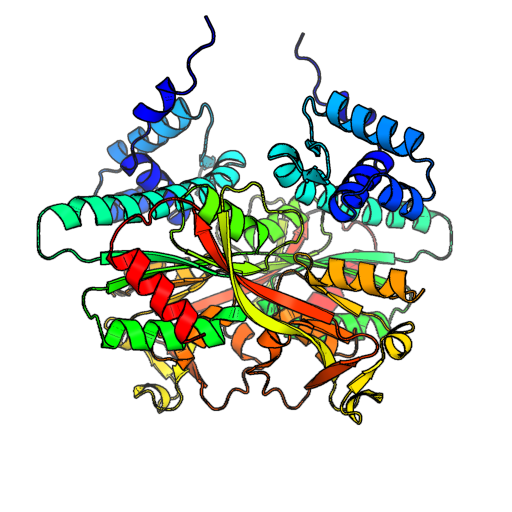4 1 94.88 259 LEU B N 1
ATOM 4375 C CA . LEU B 1 259 ? -1.83 -9.609 14.305 1 94.88 259 LEU B CA 1
ATOM 4376 C C . LEU B 1 259 ? -1.394 -10.234 15.625 1 94.88 259 LEU B C 1
ATOM 4378 O O . LEU B 1 259 ? -2.232 -10.656 16.422 1 94.88 259 LEU B O 1
ATOM 4382 N N . HIS B 1 260 ? -0.106 -10.258 15.891 1 95.38 260 HIS B N 1
ATOM 4383 C CA . HIS B 1 260 ? 0.456 -10.859 17.094 1 95.38 260 HIS B CA 1
ATOM 4384 C C . HIS B 1 260 ? 1.074 -9.797 18 1 95.38 260 HIS B C 1
ATOM 4386 O O . HIS B 1 260 ? 1.731 -10.133 19 1 95.38 260 HIS B O 1
ATOM 4392 N N . ASP B 1 261 ? 0.936 -8.586 17.625 1 95.31 261 ASP B N 1
ATOM 4393 C CA . ASP B 1 261 ? 1.458 -7.477 18.422 1 95.31 261 ASP B CA 1
ATOM 4394 C C . ASP B 1 261 ? 0.791 -7.414 19.781 1 95.31 261 ASP B C 1
ATOM 4396 O O . ASP B 1 261 ? -0.414 -7.172 19.891 1 95.31 261 ASP B O 1
ATOM 4400 N N . PRO B 1 262 ? 1.551 -7.59 20.844 1 95.56 262 PRO B N 1
ATOM 4401 C CA . PRO B 1 262 ? 0.938 -7.609 22.188 1 95.56 262 PRO B CA 1
ATOM 4402 C C . PRO B 1 262 ? 0.384 -6.25 22.594 1 95.56 262 PRO B C 1
ATOM 4404 O O . PRO B 1 262 ? -0.393 -6.16 23.547 1 95.56 262 PRO B O 1
ATOM 4407 N N . GLU B 1 263 ? 0.751 -5.23 21.922 1 96 263 GLU B N 1
ATOM 4408 C CA . GLU B 1 263 ? 0.302 -3.889 22.281 1 96 263 GLU B CA 1
ATOM 4409 C C . GLU B 1 263 ? -1.056 -3.574 21.656 1 96 263 GLU B C 1
ATOM 4411 O O . GLU B 1 263 ? -1.687 -2.574 22 1 96 263 GLU B O 1
ATOM 4416 N N . LEU B 1 264 ? -1.497 -4.414 20.781 1 97.69 264 LEU B N 1
ATOM 4417 C CA . LEU B 1 264 ? -2.721 -4.129 20.047 1 97.69 264 LEU B CA 1
ATOM 4418 C C . LEU B 1 264 ? -3.742 -5.246 20.219 1 97.69 264 LEU B C 1
ATOM 4420 O O . LEU B 1 264 ? -3.373 -6.406 20.391 1 97.69 264 LEU B O 1
ATOM 4424 N N . VAL B 1 265 ? -5.02 -4.836 20.188 1 97.31 265 VAL B N 1
ATOM 4425 C CA . VAL B 1 265 ? -6.121 -5.789 20.25 1 97.31 265 VAL B CA 1
ATOM 4426 C C . VAL B 1 265 ? -7.152 -5.469 19.172 1 97.31 265 VAL B C 1
ATOM 4428 O O . VAL B 1 265 ? -7.488 -4.301 18.953 1 97.31 265 VAL B O 1
ATOM 4431 N N . ALA B 1 266 ? -7.586 -6.484 18.484 1 97.62 266 ALA B N 1
ATOM 4432 C CA . ALA B 1 266 ? -8.672 -6.355 17.531 1 97.62 266 ALA B CA 1
ATOM 4433 C C . ALA B 1 266 ? -10.016 -6.68 18.172 1 97.62 266 ALA B C 1
ATOM 4435 O O . ALA B 1 266 ? -10.133 -7.641 18.938 1 97.62 266 ALA B O 1
ATOM 4436 N N . LEU B 1 267 ? -11.031 -5.863 17.875 1 97.75 267 LEU B N 1
ATOM 4437 C CA . LEU B 1 267 ? -12.367 -6.055 18.438 1 97.75 267 LEU B CA 1
ATOM 4438 C C . LEU B 1 267 ? -13.414 -6.059 17.328 1 97.75 267 LEU B C 1
ATOM 4440 O O . LEU B 1 267 ? -13.328 -5.281 16.375 1 97.75 267 LEU B O 1
ATOM 4444 N N . ARG B 1 268 ? -14.367 -6.879 17.484 1 96.31 268 ARG B N 1
ATOM 4445 C CA . ARG B 1 268 ? -15.508 -6.848 16.578 1 96.31 268 ARG B CA 1
ATOM 4446 C C . ARG B 1 268 ? -16.359 -5.609 16.812 1 96.31 268 ARG B C 1
ATOM 4448 O O . ARG B 1 268 ? -16.375 -5.062 17.922 1 96.31 268 ARG B O 1
ATOM 4455 N N . VAL B 1 269 ? -16.984 -5.137 15.781 1 92.81 269 VAL B N 1
ATOM 4456 C CA . VAL B 1 269 ? -17.922 -4.023 15.875 1 92.81 269 VAL B CA 1
ATOM 4457 C C . VAL B 1 269 ? -19.328 -4.496 15.531 1 92.81 269 VAL B C 1
ATOM 4459 O O . VAL B 1 269 ? -19.562 -5.055 14.453 1 92.81 269 VAL B O 1
ATOM 4462 N N . ASP B 1 270 ? -20.188 -4.219 16.453 1 90.31 270 ASP B N 1
ATOM 4463 C CA . ASP B 1 270 ? -21.562 -4.684 16.297 1 90.31 270 ASP B CA 1
ATOM 4464 C C . ASP B 1 270 ? -22.531 -3.51 16.25 1 90.31 270 ASP B C 1
ATOM 4466 O O . ASP B 1 270 ? -22.141 -2.355 16.406 1 90.31 270 ASP B O 1
ATOM 4470 N N . LYS B 1 271 ? -23.734 -3.877 15.852 1 83.88 271 LYS B N 1
ATOM 4471 C CA . LYS B 1 271 ? -24.859 -2.938 15.812 1 83.88 271 LYS B CA 1
ATOM 4472 C C . LYS B 1 271 ? -24.547 -1.77 14.875 1 83.88 271 LYS B C 1
ATOM 4474 O O . LYS B 1 271 ? -24.531 -0.615 15.305 1 83.88 271 LYS B O 1
ATOM 4479 N N . PRO B 1 272 ? -24.281 -2.109 13.688 1 84.75 272 PRO B N 1
ATOM 4480 C CA . PRO B 1 272 ? -24.391 -3.4 13 1 84.75 272 PRO B CA 1
ATOM 4481 C C . PRO B 1 272 ? -23.047 -4.031 12.695 1 84.75 272 PRO B C 1
ATOM 4483 O O . PRO B 1 272 ? -22 -3.385 12.859 1 84.75 272 PRO B O 1
ATOM 4486 N N . ARG B 1 273 ? -23.25 -5.344 12.359 1 88.62 273 ARG B N 1
ATOM 4487 C CA . ARG B 1 273 ? -22.078 -5.957 11.75 1 88.62 273 ARG B CA 1
ATOM 4488 C C . AR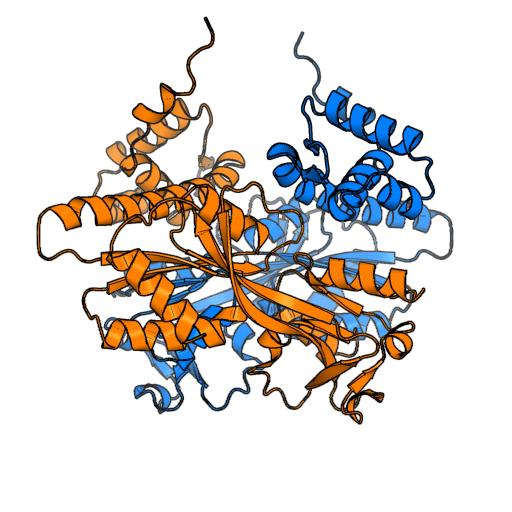G B 1 273 ? -21.922 -5.516 10.305 1 88.62 273 ARG B C 1
ATOM 4490 O O . ARG B 1 273 ? -22.891 -5.543 9.531 1 88.62 273 ARG B O 1
ATOM 4497 N N . VAL B 1 274 ? -20.766 -4.98 10.062 1 87.62 274 VAL B N 1
ATOM 4498 C CA . VAL B 1 274 ? -20.469 -4.559 8.695 1 87.62 274 VAL B CA 1
ATOM 4499 C C . VAL B 1 274 ? -19.5 -5.539 8.055 1 87.62 274 VAL B C 1
ATOM 4501 O O . VAL B 1 274 ? -18.469 -5.871 8.641 1 87.62 274 VAL B O 1
ATOM 4504 N N . THR B 1 275 ? -19.922 -6.062 6.895 1 89.62 275 THR B N 1
ATOM 4505 C CA . THR B 1 275 ? -19.094 -7.039 6.211 1 89.62 275 THR B CA 1
ATOM 4506 C C . THR B 1 275 ? -18.828 -6.625 4.766 1 89.62 275 THR B C 1
ATOM 4508 O O . THR B 1 275 ? -19.516 -5.746 4.238 1 89.62 275 THR B O 1
ATOM 4511 N N . ARG B 1 276 ? -17.766 -7.09 4.254 1 88.81 276 ARG B N 1
ATOM 4512 C CA . ARG B 1 276 ? -17.516 -7.016 2.818 1 88.81 276 ARG B CA 1
ATOM 4513 C C . ARG B 1 276 ? -17.469 -8.406 2.199 1 88.81 276 ARG B C 1
ATOM 4515 O O . ARG B 1 276 ? -16.984 -9.352 2.82 1 88.81 276 ARG B O 1
ATOM 4522 N N . ALA B 1 277 ? -18.016 -8.523 1.023 1 91.75 277 ALA B N 1
ATOM 4523 C CA . ALA B 1 277 ? -18.094 -9.805 0.33 1 91.75 277 ALA B CA 1
ATOM 4524 C C . ALA B 1 277 ? -16.844 -10.039 -0.522 1 91.75 277 ALA B C 1
ATOM 4526 O O . ALA B 1 277 ? -16.672 -9.414 -1.569 1 91.75 277 ALA B O 1
ATOM 4527 N N . ILE B 1 278 ? -16.031 -10.922 -0.067 1 96 278 ILE B N 1
ATOM 4528 C CA . ILE B 1 278 ? -14.867 -11.305 -0.856 1 96 278 ILE B CA 1
ATOM 4529 C C . ILE B 1 278 ? -15.289 -12.25 -1.979 1 96 278 ILE B C 1
ATOM 4531 O O . ILE B 1 278 ? -15.969 -13.25 -1.734 1 96 278 ILE B O 1
ATOM 4535 N N . SER B 1 279 ? -14.852 -11.891 -3.164 1 96.5 279 SER B N 1
ATOM 4536 C CA . SER B 1 279 ? -15.352 -12.633 -4.32 1 96.5 279 SER B CA 1
ATOM 4537 C C . SER B 1 279 ? -14.211 -12.992 -5.27 1 96.5 279 SER B C 1
ATOM 4539 O O . SER B 1 279 ? -13.203 -12.289 -5.34 1 96.5 279 SER B O 1
ATOM 4541 N N . LEU B 1 280 ? -14.414 -14.133 -5.871 1 97.75 280 LEU B N 1
ATOM 4542 C CA . LEU B 1 280 ? -13.648 -14.484 -7.062 1 97.75 280 LEU B CA 1
ATOM 4543 C C . LEU B 1 280 ? -14.219 -13.805 -8.297 1 97.75 280 LEU B C 1
ATOM 4545 O O . LEU B 1 280 ? -15.406 -13.953 -8.594 1 97.75 280 LEU B O 1
ATOM 4549 N N . ILE B 1 281 ? -13.406 -13.039 -8.945 1 96.62 281 ILE B N 1
ATOM 4550 C CA . ILE B 1 281 ? -13.844 -12.219 -10.07 1 96.62 281 ILE B CA 1
ATOM 4551 C C . ILE B 1 281 ? -13.203 -12.727 -11.359 1 96.62 281 ILE B C 1
ATOM 4553 O O . ILE B 1 281 ? -12 -12.984 -11.398 1 96.62 281 ILE B O 1
ATOM 4557 N N . SER B 1 282 ? -13.953 -12.93 -12.352 1 96.12 282 SER B N 1
ATOM 4558 C CA . SER B 1 282 ? -13.477 -13.352 -13.672 1 96.12 282 SER B CA 1
ATOM 4559 C C . SER B 1 282 ? -14.344 -12.758 -14.781 1 96.12 282 SER B C 1
ATOM 4561 O O . SER B 1 282 ? -15.391 -12.172 -14.508 1 96.12 282 SER B O 1
ATOM 4563 N N . LEU B 1 283 ? -13.867 -12.82 -15.961 1 91.31 283 LEU B N 1
ATOM 4564 C CA . LEU B 1 283 ? -14.688 -12.398 -17.094 1 91.31 283 LEU B CA 1
ATOM 4565 C C . LEU B 1 283 ? -15.883 -13.336 -17.266 1 91.31 283 LEU B C 1
ATOM 4567 O O . LEU B 1 283 ? -15.781 -14.531 -16.984 1 91.31 283 LEU B O 1
ATOM 4571 N N . ALA B 1 284 ? -17.016 -12.797 -17.672 1 90.56 284 ALA B N 1
ATOM 4572 C CA . ALA B 1 284 ? -18.219 -13.586 -17.875 1 90.56 284 ALA B CA 1
ATOM 4573 C C . ALA B 1 284 ? -18.047 -14.602 -19 1 90.56 284 ALA B C 1
ATOM 4575 O O . ALA B 1 284 ? -18.641 -15.68 -18.969 1 90.56 284 ALA B O 1
ATOM 4576 N N . GLY B 1 285 ? -17.234 -14.422 -19.859 1 86.06 285 GLY B N 1
ATOM 4577 C CA . GLY B 1 285 ? -17 -15.344 -20.953 1 86.06 285 GLY B CA 1
ATOM 4578 C C . GLY B 1 285 ? -16.109 -16.516 -20.578 1 86.06 285 GLY B C 1
ATOM 4579 O O . GLY B 1 285 ? -15.992 -16.859 -19.406 1 86.06 285 GLY B O 1
ATOM 4580 N N . ASP B 1 286 ? -15.625 -17.234 -21.547 1 83.75 286 ASP B N 1
ATOM 4581 C CA . ASP B 1 286 ? -14.781 -18.422 -21.328 1 83.75 286 ASP B CA 1
ATOM 4582 C C . ASP B 1 286 ? -13.422 -18.031 -20.75 1 83.75 286 ASP B C 1
ATOM 4584 O O . ASP B 1 286 ? -12.898 -16.953 -21.062 1 83.75 286 ASP B O 1
ATOM 4588 N N . ASP B 1 287 ? -13.047 -18.922 -19.922 1 86.19 287 ASP B N 1
ATOM 4589 C CA . ASP B 1 287 ? -11.688 -18.766 -19.422 1 86.19 287 ASP B CA 1
ATOM 4590 C C . ASP B 1 287 ? -10.672 -18.828 -20.562 1 86.19 287 ASP B C 1
ATOM 4592 O O . ASP B 1 287 ? -10.953 -19.375 -21.625 1 86.19 287 ASP B O 1
ATOM 4596 N N . ARG B 1 288 ? -9.5 -18.234 -20.312 1 83.38 288 ARG B N 1
ATOM 4597 C CA . ARG B 1 288 ? -8.422 -18.219 -21.297 1 83.38 288 ARG B CA 1
ATOM 4598 C C . ARG B 1 288 ? -7.957 -19.641 -21.625 1 83.38 288 ARG B C 1
ATOM 4600 O O . ARG B 1 288 ? -7.473 -19.891 -22.734 1 83.38 288 ARG B O 1
ATOM 4607 N N . GLY B 1 289 ? -8.133 -20.625 -20.719 1 84.06 289 GLY B N 1
ATOM 4608 C CA . GLY B 1 289 ? -7.734 -22.016 -20.906 1 84.06 289 GLY B CA 1
ATOM 4609 C C . GLY B 1 289 ? -8.148 -22.906 -19.75 1 84.06 289 GLY B C 1
ATOM 4610 O O . GLY B 1 289 ? -8.633 -22.422 -18.734 1 84.06 289 GLY B O 1
ATOM 4611 N N . PRO B 1 290 ? -8.008 -24.188 -20.016 1 85 290 PRO B N 1
ATOM 4612 C CA . PRO B 1 290 ? -8.406 -25.141 -18.984 1 85 290 PRO B CA 1
ATOM 4613 C C . PRO B 1 290 ? -7.664 -24.938 -17.672 1 85 290 PRO B C 1
ATOM 4615 O O . PRO B 1 290 ? -8.219 -25.188 -16.594 1 85 290 PRO B O 1
ATOM 4618 N N . HIS B 1 291 ? -6.395 -24.469 -17.75 1 88.56 291 HIS B N 1
ATOM 4619 C CA . HIS B 1 291 ? -5.609 -24.25 -16.547 1 88.56 291 HIS B CA 1
ATOM 4620 C C . HIS B 1 291 ? -6.191 -23.125 -15.703 1 88.56 291 HIS B C 1
ATOM 4622 O O . HIS B 1 291 ? -6.191 -23.188 -14.477 1 88.56 291 HIS B O 1
ATOM 4628 N N . VAL B 1 292 ? -6.742 -22.078 -16.312 1 93.94 292 VAL B N 1
ATOM 4629 C CA . VAL B 1 292 ? -7.383 -20.969 -15.617 1 93.94 292 VAL B CA 1
ATOM 4630 C C . VAL B 1 292 ? -8.68 -21.438 -14.969 1 93.94 292 VAL B C 1
ATOM 4632 O O . VAL B 1 292 ? -8.961 -21.109 -13.812 1 93.94 292 VAL B O 1
ATOM 4635 N N . ARG B 1 293 ? -9.445 -22.219 -15.719 1 93.19 293 ARG B N 1
ATOM 4636 C CA . ARG B 1 293 ? -10.68 -22.797 -15.188 1 93.19 293 ARG B CA 1
ATOM 4637 C C . ARG B 1 293 ? -10.398 -23.672 -13.969 1 93.19 293 ARG B C 1
ATOM 4639 O O . ARG B 1 293 ? -11.094 -23.562 -12.961 1 93.19 293 ARG B O 1
ATOM 4646 N N . ALA B 1 294 ? -9.414 -24.484 -14.102 1 93.12 294 ALA B N 1
ATOM 4647 C CA . ALA B 1 294 ? -9.047 -25.359 -12.992 1 93.12 294 ALA B CA 1
ATOM 4648 C C . ALA B 1 294 ? -8.656 -24.547 -11.758 1 93.12 294 ALA B C 1
ATOM 4650 O O . ALA B 1 294 ? -9.047 -24.875 -10.641 1 93.12 294 ALA B O 1
ATOM 4651 N N . CYS B 1 295 ? -7.871 -23.516 -11.969 1 95.69 295 CYS B N 1
ATOM 4652 C CA . CYS B 1 295 ? -7.457 -22.641 -10.875 1 95.69 295 CYS B CA 1
ATOM 4653 C C . CYS B 1 295 ? -8.656 -21.938 -10.25 1 95.69 295 CYS B C 1
ATOM 4655 O O . CYS B 1 295 ? -8.766 -21.859 -9.023 1 95.69 295 CYS B O 1
ATOM 4657 N N . ARG B 1 296 ? -9.516 -21.438 -11.086 1 96.88 296 ARG B N 1
ATOM 4658 C CA . ARG B 1 296 ? -10.734 -20.766 -10.625 1 96.88 296 ARG B CA 1
ATOM 4659 C C . ARG B 1 296 ? -11.539 -21.688 -9.711 1 96.88 296 ARG B C 1
ATOM 4661 O O . ARG B 1 296 ? -11.953 -21.281 -8.617 1 96.88 296 ARG B O 1
ATOM 4668 N N . GLU B 1 297 ? -11.773 -22.906 -10.125 1 96.25 297 GLU B N 1
ATOM 4669 C CA . GLU B 1 297 ? -12.555 -23.875 -9.352 1 96.25 297 GLU B CA 1
ATOM 4670 C C . GLU B 1 297 ? -11.844 -24.25 -8.062 1 96.25 297 GLU B C 1
ATOM 4672 O O . GLU B 1 297 ? -12.477 -24.422 -7.016 1 96.25 297 GLU B O 1
ATOM 4677 N N . TRP B 1 298 ? -10.586 -24.406 -8.141 1 96.88 298 TRP B N 1
ATOM 4678 C CA . TRP B 1 298 ? -9.797 -24.734 -6.957 1 96.88 298 TRP B CA 1
ATOM 4679 C C . TRP B 1 298 ? -9.914 -23.641 -5.902 1 96.88 298 TRP B C 1
ATOM 4681 O O . TRP B 1 298 ? -10.156 -23.922 -4.727 1 96.88 298 TRP B O 1
ATOM 4691 N N . ILE B 1 299 ? -9.758 -22.359 -6.301 1 97.12 299 ILE B N 1
ATOM 4692 C CA . ILE B 1 299 ? -9.82 -21.234 -5.383 1 97.12 299 ILE B CA 1
ATOM 4693 C C . ILE B 1 299 ? -11.203 -21.156 -4.75 1 97.12 299 ILE B C 1
ATOM 4695 O O . ILE B 1 299 ? -11.328 -20.953 -3.539 1 97.12 299 ILE B O 1
ATOM 4699 N N . ALA B 1 300 ? -12.203 -21.344 -5.555 1 97 300 ALA B N 1
ATOM 4700 C CA . ALA B 1 300 ? -13.578 -21.297 -5.07 1 97 300 ALA B CA 1
ATOM 4701 C C . ALA B 1 300 ? -13.82 -22.344 -3.988 1 97 300 ALA B C 1
ATOM 4703 O O . ALA B 1 300 ? -14.586 -22.109 -3.053 1 97 300 ALA B O 1
ATOM 4704 N N . LYS B 1 301 ? -13.156 -23.422 -4.066 1 96 301 LYS B N 1
ATOM 4705 C CA . LYS B 1 301 ? -13.375 -24.547 -3.154 1 96 301 LYS B CA 1
ATOM 4706 C C . LYS B 1 301 ? -12.508 -24.406 -1.905 1 96 301 LYS B C 1
ATOM 4708 O O . LYS B 1 301 ? -12.875 -24.891 -0.833 1 96 301 LYS B O 1
ATOM 4713 N N . HIS B 1 302 ? -11.367 -23.766 -1.96 1 95.62 302 HIS B N 1
ATOM 4714 C CA . HIS B 1 302 ? -10.375 -23.875 -0.9 1 95.62 302 HIS B CA 1
ATOM 4715 C C . HIS B 1 302 ? -10.234 -22.562 -0.134 1 95.62 302 HIS B C 1
ATOM 4717 O O . HIS B 1 302 ? -9.5 -22.5 0.859 1 95.62 302 HIS B O 1
ATOM 4723 N N . ILE B 1 303 ? -10.867 -21.516 -0.606 1 92.75 303 ILE B N 1
ATOM 4724 C CA . ILE B 1 303 ? -10.82 -20.234 0.09 1 92.75 303 ILE B CA 1
ATOM 4725 C C . ILE B 1 303 ? -12.188 -19.922 0.69 1 92.75 303 ILE B C 1
ATOM 4727 O O . ILE B 1 303 ? -13.203 -20 -0 1 92.75 303 ILE B O 1
#